Protein AF-A0AAV4EF20-F1 (afdb_monomer_lite)

pLDDT: mean 78.75, std 15.83, range [20.03, 97.25]

InterPro domains:
  IPR019441 FMP27/BLTP2/Hobbit, GFWDK motif-containing RBG unit [SM01214] (184-283)
  IPR045167 Hobbit [PF10344] (3-210)
  IPR045167 Hobbit [PF10344] (214-448)
  IPR045167 Hobbit [PTHR15678] (212-443)

Sequence (474 aa):
MNTVKWLKLVHKVKKKPFTVDSPLPADLDLKVKMLSIELCDDPFEVKMGLNHELLKDEGNESKKRKEVMDAKLLDLQNKKFIPVNKREELYASLDKKSSEIYIRRSQQLYNSQPIRRQLFTWLMEDVHIIALADTNLHGTDNVLRHMQEIDKESPFPRDSIEFVTLWCRYVCASLKLWLVNLRDFPQPMIDVQNKHVWGRLIGAEREGTARDMDSLTLAYGVCWEPAVALYNQSMDLINRPSVDPSTPLPFWDKMRLLFHGRFTLSIARMSWLYHASFDPYNNTELMDWTWTNLAMDWTNAMFLLQGDLDISVRTASKYNESKLLHLPNLTFRVGLEWLCLGDANDHHSVMPCAPDKVPDFSLEEHDSFRAFRSQNLNLDLSLKTKPVADSHDIPSCPELYASTLRFLEKIRNCMFSVTRPVRRGKLFNATNPRKLQLTRHYKYELYTSNLLFSAQPINNWFGFANIFALKFQF

Radius of gyration: 34.1 Å; chains: 1; bounding box: 97×69×94 Å

Structure (mmCIF, N/CA/C/O backbone):
data_AF-A0AAV4EF20-F1
#
_entry.id   AF-A0AAV4EF20-F1
#
loop_
_atom_site.group_PDB
_atom_site.id
_atom_site.type_symbol
_atom_site.label_atom_id
_atom_site.label_alt_id
_atom_site.label_comp_id
_atom_site.label_asym_id
_atom_site.label_entity_id
_atom_site.label_seq_id
_atom_site.pdbx_PDB_ins_code
_atom_site.Cartn_x
_atom_site.Cartn_y
_atom_site.Cartn_z
_atom_site.occupancy
_atom_site.B_iso_or_equiv
_atom_site.auth_seq_id
_atom_site.auth_comp_id
_atom_site.auth_asym_id
_atom_site.auth_atom_id
_atom_site.pdbx_PDB_model_num
ATOM 1 N N . MET A 1 1 ? 3.236 -3.030 -12.262 1.00 45.12 1 MET A N 1
ATOM 2 C CA . MET A 1 1 ? 3.691 -3.455 -13.607 1.00 45.12 1 MET A CA 1
ATOM 3 C C . MET A 1 1 ? 2.698 -4.478 -14.153 1.00 45.12 1 MET A C 1
ATOM 5 O O . MET A 1 1 ? 2.489 -5.492 -13.507 1.00 45.12 1 MET A O 1
ATOM 9 N N . ASN A 1 2 ? 2.010 -4.182 -15.262 1.00 61.22 2 ASN A N 1
ATOM 10 C CA . ASN A 1 2 ? 1.017 -5.080 -15.878 1.00 61.22 2 ASN A CA 1
ATOM 11 C C . ASN A 1 2 ? 1.678 -6.429 -16.246 1.00 61.22 2 ASN A C 1
ATOM 13 O O . ASN A 1 2 ? 2.765 -6.431 -16.827 1.00 61.22 2 ASN A O 1
ATOM 17 N N . THR A 1 3 ? 1.039 -7.557 -15.926 1.00 60.50 3 THR A N 1
ATOM 18 C CA . THR A 1 3 ? 1.520 -8.932 -16.171 1.00 60.50 3 THR A CA 1
ATOM 19 C C . THR A 1 3 ? 1.971 -9.147 -17.619 1.00 60.50 3 THR A C 1
ATOM 21 O O . THR A 1 3 ? 2.983 -9.795 -17.873 1.00 60.50 3 THR A O 1
ATOM 24 N N . VAL A 1 4 ? 1.284 -8.518 -18.577 1.00 67.50 4 VAL A N 1
ATOM 25 C CA . VAL A 1 4 ? 1.620 -8.569 -20.009 1.00 67.50 4 VAL A CA 1
ATOM 26 C C . VAL A 1 4 ? 2.911 -7.807 -20.325 1.00 67.50 4 VAL A C 1
ATOM 28 O O . VAL A 1 4 ? 3.704 -8.250 -21.156 1.00 67.50 4 VAL A O 1
ATOM 31 N N . LYS A 1 5 ? 3.154 -6.667 -19.664 1.00 68.19 5 LYS A N 1
ATOM 32 C CA . LYS A 1 5 ? 4.400 -5.895 -19.824 1.00 68.19 5 LYS A CA 1
ATOM 33 C C . LYS A 1 5 ? 5.591 -6.674 -19.261 1.00 68.19 5 LYS A C 1
ATOM 35 O O . LYS A 1 5 ? 6.640 -6.716 -19.895 1.00 68.19 5 LYS A O 1
ATOM 40 N N . TRP A 1 6 ? 5.401 -7.339 -18.119 1.00 71.38 6 TRP A N 1
ATOM 41 C CA . TRP A 1 6 ? 6.411 -8.214 -17.522 1.00 71.38 6 TRP A CA 1
ATOM 42 C C . TRP A 1 6 ? 6.750 -9.409 -18.420 1.00 71.38 6 TRP A C 1
ATOM 44 O O . TRP A 1 6 ? 7.922 -9.627 -18.712 1.00 71.38 6 TRP A O 1
ATOM 54 N N . LEU A 1 7 ? 5.744 -10.102 -18.964 1.00 72.44 7 LEU A N 1
ATOM 55 C CA . LEU A 1 7 ? 5.944 -11.193 -19.928 1.00 72.44 7 LEU A CA 1
ATOM 56 C C . LEU A 1 7 ? 6.751 -10.748 -21.159 1.00 72.44 7 LEU A C 1
ATOM 58 O O . LEU A 1 7 ? 7.712 -11.410 -21.544 1.00 72.44 7 LEU A O 1
ATOM 62 N N . LYS A 1 8 ? 6.410 -9.601 -21.762 1.00 78.56 8 LYS A N 1
ATOM 63 C CA . LYS A 1 8 ? 7.155 -9.057 -22.914 1.00 78.56 8 LYS A CA 1
ATOM 64 C C . LYS A 1 8 ? 8.622 -8.775 -22.582 1.00 78.56 8 LYS A C 1
ATOM 66 O O . LYS A 1 8 ? 9.486 -9.029 -23.420 1.00 78.56 8 LYS A O 1
ATOM 71 N N . LEU A 1 9 ? 8.892 -8.286 -21.372 1.00 76.81 9 LEU A N 1
ATOM 72 C CA . LEU A 1 9 ? 10.241 -8.005 -20.889 1.00 76.81 9 LEU A CA 1
ATOM 73 C C . LEU A 1 9 ? 11.047 -9.296 -20.675 1.00 76.81 9 LEU A C 1
ATOM 75 O O . LEU A 1 9 ? 12.161 -9.403 -21.187 1.00 76.81 9 LEU A O 1
ATOM 79 N N . VAL A 1 10 ? 10.463 -10.305 -20.017 1.00 82.38 10 VAL A N 1
ATOM 80 C CA . VAL A 1 10 ? 11.085 -11.629 -19.811 1.00 82.38 10 VAL A CA 1
ATOM 81 C C . VAL A 1 10 ? 11.424 -12.299 -21.145 1.00 82.38 10 VAL A C 1
ATOM 83 O O . VAL A 1 10 ? 12.522 -12.825 -21.322 1.00 82.38 10 VAL A O 1
ATOM 86 N N . HIS A 1 11 ? 10.517 -12.222 -22.120 1.00 83.81 11 HIS A N 1
ATOM 87 C CA . HIS A 1 11 ? 10.708 -12.815 -23.446 1.00 83.81 11 HIS A CA 1
ATOM 88 C C . HIS A 1 11 ? 11.480 -11.922 -24.434 1.00 83.81 11 HIS A C 1
ATOM 90 O O . HIS A 1 11 ? 11.552 -12.252 -25.617 1.00 83.81 11 HIS A O 1
ATOM 96 N N . LYS A 1 12 ? 12.066 -10.801 -23.979 1.00 82.06 12 LYS A N 1
ATOM 97 C CA . LYS A 1 12 ? 12.850 -9.856 -24.804 1.00 82.06 12 LYS A CA 1
ATOM 98 C C . LYS A 1 12 ? 12.120 -9.409 -26.081 1.00 82.06 12 LYS A C 1
ATOM 100 O O . LYS A 1 12 ? 12.737 -9.199 -27.130 1.00 82.06 12 LYS A O 1
ATOM 105 N N . VAL A 1 13 ? 10.796 -9.265 -26.007 1.00 79.69 13 VAL A N 1
ATOM 106 C CA . VAL A 1 13 ? 9.969 -8.844 -27.141 1.00 79.69 13 VAL A CA 1
ATOM 107 C C . VAL A 1 13 ? 10.283 -7.385 -27.455 1.00 79.69 13 VAL A C 1
ATOM 109 O O . VAL A 1 13 ? 9.998 -6.493 -26.657 1.00 79.69 13 VAL A O 1
ATOM 112 N N . LYS A 1 14 ? 10.862 -7.129 -28.631 1.00 77.81 14 LYS A N 1
ATOM 113 C CA . LYS A 1 14 ? 11.171 -5.766 -29.077 1.00 77.81 14 LYS A CA 1
ATOM 114 C C . LYS A 1 14 ? 9.886 -4.991 -29.375 1.00 77.81 14 LYS A C 1
ATOM 116 O O . LYS A 1 14 ? 8.981 -5.510 -30.034 1.00 77.81 14 LYS A O 1
ATOM 121 N N . LYS A 1 15 ? 9.828 -3.738 -28.913 1.00 74.19 15 LYS A N 1
ATOM 122 C CA . LYS A 1 15 ? 8.754 -2.792 -29.243 1.00 74.19 15 LYS A CA 1
ATOM 123 C C . LYS A 1 15 ? 8.768 -2.573 -30.759 1.00 74.19 15 LYS A C 1
ATOM 125 O O . LYS A 1 15 ? 9.783 -2.164 -31.316 1.00 74.19 15 LYS A O 1
ATOM 130 N N . LYS A 1 16 ? 7.664 -2.910 -31.424 1.00 81.00 16 LYS A N 1
ATOM 131 C CA . LYS A 1 16 ? 7.442 -2.585 -32.837 1.00 81.00 16 LYS A CA 1
ATOM 132 C C . LYS A 1 16 ? 6.740 -1.226 -32.920 1.00 81.00 16 LYS A C 1
ATOM 134 O O . LYS A 1 16 ? 5.970 -0.916 -32.006 1.00 81.00 16 LYS A O 1
ATOM 139 N N . PRO A 1 17 ? 6.999 -0.424 -33.965 1.00 82.44 17 PRO A N 1
ATOM 140 C CA . PRO A 1 17 ? 6.290 0.834 -34.156 1.00 82.44 17 PRO A CA 1
ATOM 141 C C . PRO A 1 17 ? 4.789 0.563 -34.297 1.00 82.44 17 PRO A C 1
ATOM 143 O O . PRO A 1 17 ? 4.387 -0.379 -34.976 1.00 82.44 17 PRO A O 1
ATOM 146 N N . PHE A 1 18 ? 3.975 1.370 -33.618 1.00 85.62 18 PHE A N 1
ATOM 147 C CA . PHE A 1 18 ? 2.521 1.275 -33.672 1.00 85.62 18 PHE A CA 1
ATOM 148 C C . PHE A 1 18 ? 1.995 2.141 -34.821 1.00 85.62 18 PHE A C 1
ATOM 150 O O . PHE A 1 18 ? 1.784 3.348 -34.669 1.00 85.62 18 PHE A O 1
ATOM 157 N N . THR A 1 19 ? 1.840 1.520 -35.985 1.00 87.31 19 THR A N 1
ATOM 158 C CA . THR A 1 19 ? 1.421 2.159 -37.243 1.00 87.31 19 THR A CA 1
ATOM 159 C C . THR A 1 19 ? 0.034 1.683 -37.670 1.00 87.31 19 THR A C 1
ATOM 161 O O . THR A 1 19 ? -0.509 0.748 -37.090 1.00 87.31 19 THR A O 1
ATOM 164 N N . VAL A 1 20 ? -0.541 2.307 -38.700 1.00 86.88 20 VAL A N 1
ATOM 165 C CA . VAL A 1 20 ? -1.829 1.883 -39.279 1.00 86.88 20 VAL A CA 1
ATOM 166 C C . VAL A 1 20 ? -1.750 0.462 -39.856 1.00 86.88 20 VAL A C 1
ATOM 168 O O . VAL A 1 20 ? -2.704 -0.295 -39.733 1.00 86.88 20 VAL A O 1
ATOM 171 N N . ASP A 1 21 ? -0.591 0.073 -40.395 1.00 87.12 21 ASP A N 1
ATOM 172 C CA . ASP A 1 21 ? -0.342 -1.268 -40.954 1.00 87.12 21 ASP A CA 1
ATOM 173 C C . ASP A 1 21 ? -0.065 -2.339 -39.888 1.00 87.12 21 ASP A C 1
ATOM 175 O O . ASP A 1 21 ? 0.169 -3.510 -40.202 1.00 87.12 21 ASP A O 1
ATOM 179 N N . SER A 1 22 ? -0.026 -1.948 -38.612 1.00 87.19 22 SER A N 1
ATOM 180 C CA . SER A 1 22 ? 0.113 -2.910 -37.524 1.00 87.19 22 SER A CA 1
ATOM 181 C C . SER A 1 22 ? -1.123 -3.817 -37.453 1.00 87.19 22 SER A C 1
ATOM 183 O O . SER A 1 22 ? -2.225 -3.390 -37.795 1.00 87.19 22 SER A O 1
ATOM 185 N N . PRO A 1 23 ? -0.977 -5.081 -37.010 1.00 88.38 23 PRO A N 1
ATOM 186 C CA . PRO A 1 23 ? -2.116 -5.981 -36.908 1.00 88.38 23 PRO A CA 1
ATOM 187 C C . PRO A 1 23 ? -3.209 -5.393 -36.013 1.00 88.38 23 PRO A C 1
ATOM 189 O O . PRO A 1 23 ? -2.959 -5.070 -34.846 1.00 88.38 23 PRO A O 1
ATOM 192 N N . LEU A 1 24 ? -4.423 -5.295 -36.557 1.00 88.56 24 LEU A N 1
ATOM 193 C CA . LEU A 1 24 ? -5.577 -4.838 -35.798 1.00 88.56 24 LEU A CA 1
ATOM 194 C C . LEU A 1 24 ? -5.842 -5.782 -34.621 1.00 88.56 24 LEU A C 1
ATOM 196 O O . LEU A 1 24 ? -5.792 -7.008 -34.773 1.00 88.56 24 LEU A O 1
ATOM 200 N N . PRO A 1 25 ? -6.134 -5.237 -33.433 1.00 87.25 25 PRO A N 1
ATOM 201 C CA . PRO A 1 25 ? -6.519 -6.056 -32.305 1.00 87.25 25 PRO A CA 1
ATOM 202 C C . PRO A 1 25 ? -7.955 -6.559 -32.501 1.00 87.25 25 PRO A C 1
ATOM 204 O O . PRO A 1 25 ? -8.769 -5.895 -33.131 1.00 87.25 25 PRO A O 1
ATOM 207 N N . ALA A 1 26 ? -8.281 -7.711 -31.918 1.00 90.50 26 ALA A N 1
ATOM 208 C CA . ALA A 1 26 ? -9.623 -8.275 -32.021 1.00 90.50 26 ALA A CA 1
ATOM 209 C C . ALA A 1 26 ? -10.685 -7.387 -31.350 1.00 90.50 26 ALA A C 1
ATOM 211 O O . ALA A 1 26 ? -10.412 -6.737 -30.327 1.00 90.50 26 ALA A O 1
ATOM 212 N N . ASP A 1 27 ? -11.899 -7.420 -31.894 1.00 94.31 27 ASP A N 1
ATOM 213 C CA . ASP A 1 27 ? -13.090 -6.849 -31.272 1.00 94.31 27 ASP A CA 1
ATOM 214 C C . ASP A 1 27 ? -13.427 -7.575 -29.967 1.00 94.31 27 ASP A C 1
ATOM 216 O O . ASP A 1 27 ? -13.151 -8.765 -29.800 1.00 94.31 27 ASP A O 1
ATOM 220 N N . LEU A 1 28 ? -14.009 -6.842 -29.020 1.00 93.00 28 LEU A N 1
ATOM 221 C CA . LEU A 1 28 ? -14.414 -7.379 -27.724 1.00 93.00 28 LEU A CA 1
ATOM 222 C C . LEU A 1 28 ? -15.932 -7.275 -27.580 1.00 93.00 28 LEU A C 1
ATOM 224 O O . LEU A 1 28 ? -16.471 -6.180 -27.696 1.00 93.00 28 LEU A O 1
ATOM 228 N N . ASP A 1 29 ? -16.595 -8.393 -27.287 1.00 95.50 29 ASP A N 1
ATOM 229 C CA . ASP A 1 29 ? -18.010 -8.460 -26.905 1.00 95.50 29 ASP A CA 1
ATOM 230 C C . ASP A 1 29 ? -18.112 -9.104 -25.514 1.00 95.50 29 ASP A C 1
ATOM 232 O O . ASP A 1 29 ? -17.875 -10.302 -25.349 1.00 95.50 29 ASP A O 1
ATOM 236 N N . LEU A 1 30 ? -18.410 -8.296 -24.495 1.00 94.25 30 LEU A N 1
ATOM 237 C CA . LEU A 1 30 ? -18.531 -8.719 -23.102 1.00 94.25 30 LEU A CA 1
ATOM 238 C C . LEU A 1 30 ? -19.992 -8.634 -22.660 1.00 94.25 30 LEU A C 1
ATOM 240 O O . LEU A 1 30 ? -20.566 -7.548 -22.609 1.00 94.25 30 LEU A O 1
ATOM 244 N N . LYS A 1 31 ? -20.566 -9.774 -22.267 1.00 96.06 31 LYS A N 1
ATOM 245 C CA . LYS A 1 31 ? -21.935 -9.880 -21.743 1.00 96.06 31 LYS A CA 1
ATOM 246 C C . LYS A 1 31 ? -21.912 -10.429 -20.326 1.00 96.06 31 LYS A C 1
ATOM 248 O O . LYS A 1 31 ? -21.471 -11.554 -20.099 1.00 96.06 31 LYS A O 1
ATOM 253 N N . VAL A 1 32 ? -22.415 -9.647 -19.382 1.00 95.31 32 VAL A N 1
ATOM 254 C CA . VAL A 1 32 ? -22.492 -9.995 -17.964 1.00 95.31 32 VAL A CA 1
ATOM 255 C C . VAL A 1 32 ? -23.937 -9.844 -17.515 1.00 95.31 32 VAL A C 1
ATOM 257 O O . VAL A 1 32 ? -24.465 -8.741 -17.462 1.00 95.31 32 VAL A O 1
ATOM 260 N N . LYS A 1 33 ? -24.583 -10.961 -17.172 1.00 95.81 33 LYS A N 1
ATOM 261 C CA . LYS A 1 33 ? -25.974 -10.946 -16.687 1.00 95.81 33 LYS A CA 1
ATOM 262 C C . LYS A 1 33 ? -26.109 -10.232 -15.344 1.00 95.81 33 LYS A C 1
ATOM 264 O O . LYS A 1 33 ? -27.067 -9.507 -15.124 1.00 95.81 33 LYS A O 1
ATOM 269 N N . MET A 1 34 ? -25.153 -10.451 -14.446 1.00 94.94 34 MET A N 1
ATOM 270 C CA . MET A 1 34 ? -25.141 -9.837 -13.125 1.00 94.94 34 MET A CA 1
ATOM 271 C C . MET A 1 34 ? -23.705 -9.718 -12.623 1.00 94.94 34 MET A C 1
ATOM 273 O O . MET A 1 34 ? -22.947 -10.688 -12.668 1.00 94.94 34 MET A O 1
ATOM 277 N N . LEU A 1 35 ? -23.347 -8.532 -12.145 1.00 92.62 35 LEU A N 1
ATOM 278 C CA . LEU A 1 35 ? -22.102 -8.237 -11.447 1.00 92.62 35 LEU A CA 1
ATOM 279 C C . LEU A 1 35 ? -22.461 -7.686 -10.068 1.00 92.62 35 LEU A C 1
ATOM 281 O O . LEU A 1 35 ? -23.141 -6.669 -9.990 1.00 92.62 35 LEU A O 1
ATOM 285 N N . SER A 1 36 ? -22.000 -8.339 -9.000 1.00 92.25 36 SER A N 1
ATOM 286 C CA . SER A 1 36 ? -22.167 -7.858 -7.626 1.00 92.25 36 SER A CA 1
ATOM 287 C C . SER A 1 36 ? -20.816 -7.803 -6.922 1.00 92.25 36 SER A C 1
ATOM 289 O O . SER A 1 36 ? -20.062 -8.778 -6.940 1.00 92.25 36 SER A O 1
ATOM 291 N N . ILE A 1 37 ? -20.512 -6.658 -6.318 1.00 91.12 37 ILE A N 1
ATOM 292 C CA . ILE A 1 37 ? -19.344 -6.441 -5.468 1.00 91.12 37 ILE A CA 1
ATOM 293 C C . ILE A 1 37 ? -19.853 -5.973 -4.108 1.00 91.12 37 ILE A C 1
ATOM 295 O O . ILE A 1 37 ? -20.525 -4.946 -4.005 1.00 91.12 37 ILE A O 1
ATOM 299 N N . GLU A 1 38 ? -19.508 -6.714 -3.059 1.00 87.81 38 GLU A N 1
ATOM 300 C CA . GLU A 1 38 ? -19.918 -6.426 -1.687 1.00 87.81 38 GLU A CA 1
ATOM 301 C C . GLU A 1 38 ? -18.690 -6.225 -0.804 1.00 87.81 38 GLU A C 1
ATOM 303 O O . GLU A 1 38 ? -17.847 -7.115 -0.679 1.00 87.81 38 GLU A O 1
ATOM 308 N N . LEU A 1 39 ? -18.607 -5.065 -0.158 1.00 85.69 39 LEU A N 1
ATOM 309 C CA . LEU A 1 39 ? -17.644 -4.825 0.908 1.00 85.69 39 LEU A CA 1
ATOM 310 C C . LEU A 1 39 ? -18.356 -5.018 2.244 1.00 85.69 39 LEU A C 1
ATOM 312 O O . LEU A 1 39 ? -19.324 -4.316 2.542 1.00 85.69 39 LEU A O 1
ATOM 316 N N . CYS A 1 40 ? -17.882 -5.972 3.039 1.00 81.62 40 CYS A N 1
ATOM 317 C CA . CYS A 1 40 ? -18.426 -6.253 4.360 1.00 81.62 40 CYS A CA 1
ATOM 318 C C . CYS A 1 40 ? -17.560 -5.648 5.465 1.00 81.62 40 CYS A C 1
ATOM 320 O O . CYS A 1 40 ? -16.339 -5.597 5.347 1.00 81.62 40 CYS A O 1
ATOM 322 N N . ASP A 1 41 ? -18.219 -5.238 6.541 1.00 79.38 41 ASP A N 1
ATOM 323 C CA . ASP A 1 41 ? -17.603 -4.788 7.782 1.00 79.38 41 ASP A CA 1
ATOM 324 C C . ASP A 1 41 ? -17.121 -5.967 8.643 1.00 79.38 41 ASP A C 1
ATOM 326 O O . ASP A 1 41 ? -17.587 -7.109 8.488 1.00 79.38 41 ASP A O 1
ATOM 330 N N . ASP A 1 42 ? -16.226 -5.683 9.588 1.00 80.00 42 ASP A N 1
ATOM 331 C CA . ASP A 1 42 ? -15.718 -6.682 10.522 1.00 80.00 42 ASP A CA 1
ATOM 332 C C . ASP A 1 42 ? -16.850 -7.213 11.433 1.00 80.00 42 ASP A C 1
ATOM 334 O O . ASP A 1 42 ? -17.576 -6.438 12.066 1.00 80.00 42 ASP A O 1
ATOM 338 N N . PRO A 1 43 ? -17.032 -8.544 11.559 1.00 79.00 43 PRO A N 1
ATOM 339 C CA . PRO A 1 43 ? -18.115 -9.105 12.362 1.00 79.00 43 PRO A CA 1
ATOM 340 C C . PRO A 1 43 ? -18.089 -8.707 13.841 1.00 79.00 43 PRO A C 1
ATOM 342 O O . PRO A 1 43 ? -19.141 -8.743 14.481 1.00 79.00 43 PRO A O 1
ATOM 345 N N . PHE A 1 44 ? -16.926 -8.393 14.417 1.00 79.06 44 PHE A N 1
ATOM 346 C CA . PHE A 1 44 ? -16.827 -7.924 15.796 1.00 79.06 44 PHE A CA 1
ATOM 347 C C . PHE A 1 44 ? -17.254 -6.457 15.912 1.00 79.06 44 PHE A C 1
ATOM 349 O O . PHE A 1 44 ? -18.052 -6.147 16.802 1.00 79.06 44 PHE A O 1
ATOM 356 N N . GLU A 1 45 ? -16.818 -5.583 15.003 1.00 75.81 45 GLU A N 1
ATOM 357 C CA . GLU A 1 45 ? -17.254 -4.177 14.986 1.00 75.81 45 GLU A CA 1
ATOM 358 C C . GLU A 1 45 ? -18.767 -4.050 14.799 1.00 75.81 45 GLU A C 1
ATOM 360 O O . GLU A 1 45 ? -19.424 -3.334 15.558 1.00 75.81 45 GLU A O 1
ATOM 365 N N . VAL A 1 46 ? -19.356 -4.843 13.899 1.00 78.06 46 VAL A N 1
ATOM 366 C CA . VAL A 1 46 ? -20.816 -4.863 13.709 1.00 78.06 46 VAL A CA 1
ATOM 367 C C . VAL A 1 46 ? -21.543 -5.286 14.987 1.00 78.06 46 VAL A C 1
ATOM 369 O O . VAL A 1 46 ? -22.543 -4.676 15.364 1.00 78.06 46 VAL A O 1
ATOM 372 N N . LYS A 1 47 ? -21.042 -6.302 15.703 1.00 82.69 47 LYS A N 1
ATOM 373 C CA . LYS A 1 47 ? -21.631 -6.719 16.988 1.00 82.69 47 LYS A CA 1
ATOM 374 C C . LYS A 1 47 ? -21.506 -5.637 18.058 1.00 82.69 47 LYS A C 1
ATOM 376 O O . LYS A 1 47 ? -22.440 -5.453 18.837 1.00 82.69 47 LYS A O 1
ATOM 381 N N . MET A 1 48 ? -20.381 -4.923 18.113 1.00 83.25 48 MET A N 1
ATOM 382 C CA . MET A 1 48 ? -20.228 -3.789 19.027 1.00 83.25 48 MET A CA 1
ATOM 383 C C . MET A 1 48 ? -21.210 -2.664 18.697 1.00 83.25 48 MET A C 1
ATOM 385 O O . MET A 1 48 ? -21.851 -2.152 19.614 1.00 83.25 48 MET A O 1
ATOM 389 N N . GLY A 1 49 ? -21.379 -2.330 17.415 1.00 81.12 49 GLY A N 1
ATOM 390 C CA . GLY A 1 49 ? -22.361 -1.344 16.958 1.00 81.12 49 GLY A CA 1
ATOM 391 C C . GLY A 1 49 ? -23.787 -1.715 17.369 1.00 81.12 49 GLY A C 1
ATOM 392 O O . GLY A 1 49 ? -24.471 -0.918 18.005 1.00 81.12 49 GLY A O 1
ATOM 393 N N . LEU A 1 50 ? -24.196 -2.962 17.118 1.00 83.75 50 LEU A N 1
ATOM 394 C CA . LEU A 1 50 ? -25.511 -3.483 17.508 1.00 83.75 50 LEU A CA 1
ATOM 395 C C . LEU A 1 50 ? -25.743 -3.435 19.027 1.00 83.75 50 LEU A C 1
ATOM 397 O O . LEU A 1 50 ? -26.813 -3.031 19.482 1.00 83.75 50 LEU A O 1
ATOM 401 N N . ASN A 1 51 ? -24.742 -3.813 19.828 1.00 87.62 51 ASN A N 1
ATOM 402 C CA . ASN A 1 51 ? -24.837 -3.705 21.286 1.00 87.62 51 ASN A CA 1
ATOM 403 C C . ASN A 1 51 ? -24.958 -2.247 21.740 1.00 87.62 51 ASN A C 1
ATOM 405 O O . ASN A 1 51 ? -25.728 -1.951 22.650 1.00 87.62 51 ASN A O 1
ATOM 409 N N . HIS A 1 52 ? -24.211 -1.336 21.117 1.00 87.31 52 HIS A N 1
ATOM 410 C CA . HIS A 1 52 ? -24.266 0.092 21.425 1.00 87.31 52 HIS A CA 1
ATOM 411 C C . HIS A 1 52 ? -25.632 0.699 21.105 1.00 87.31 52 HIS A C 1
ATOM 413 O O . HIS A 1 52 ? -26.179 1.446 21.915 1.00 87.31 52 HIS A O 1
ATOM 419 N N . GLU A 1 53 ? -26.213 0.355 19.957 1.00 86.00 53 GLU A N 1
ATOM 420 C CA . GLU A 1 53 ? -27.573 0.763 19.601 1.00 86.00 53 GLU A CA 1
ATOM 421 C C . GLU A 1 53 ? -28.597 0.219 20.593 1.00 86.00 53 GLU A C 1
ATOM 423 O O . GLU A 1 53 ? -29.388 0.996 21.125 1.00 86.00 53 GLU A O 1
ATOM 428 N N . LEU A 1 54 ? -28.528 -1.074 20.929 1.00 90.00 54 LEU A N 1
ATOM 429 C CA . LEU A 1 54 ? -29.408 -1.674 21.932 1.00 90.00 54 LEU A CA 1
ATOM 430 C C . LEU A 1 54 ? -29.290 -0.971 23.292 1.00 90.00 54 LEU A C 1
ATOM 432 O O . LEU A 1 54 ? -30.303 -0.749 23.953 1.00 90.00 54 LEU A O 1
ATOM 436 N N . LEU A 1 55 ? -28.077 -0.601 23.710 1.00 89.62 55 LEU A N 1
ATOM 437 C CA . LEU A 1 55 ? -27.841 0.122 24.962 1.00 89.62 55 LEU A CA 1
ATOM 438 C C . LEU A 1 55 ? -28.420 1.540 24.938 1.00 89.62 55 LEU A C 1
ATOM 440 O O . LEU A 1 55 ? -29.010 1.966 25.931 1.00 89.62 55 LEU A O 1
ATOM 444 N N . LYS A 1 56 ? -28.298 2.268 23.821 1.00 89.50 56 LYS A N 1
ATOM 445 C CA . LYS A 1 56 ? -28.956 3.578 23.654 1.00 89.50 56 LYS A CA 1
ATOM 446 C C . LYS A 1 56 ? -30.473 3.451 23.768 1.00 89.50 56 LYS A C 1
ATOM 448 O O . LYS A 1 56 ? -31.114 4.235 24.468 1.00 89.50 56 LYS A O 1
ATOM 453 N N . ASP A 1 57 ? -31.026 2.451 23.094 1.00 90.88 57 ASP A N 1
ATOM 454 C CA . ASP A 1 57 ? -32.458 2.181 23.057 1.00 90.88 57 ASP A CA 1
ATOM 455 C C . ASP A 1 57 ? -32.991 1.793 24.445 1.00 90.88 57 ASP A C 1
ATOM 457 O O . ASP A 1 57 ? -34.015 2.301 24.903 1.00 90.88 57 ASP A O 1
ATOM 461 N N . GLU A 1 58 ? -32.251 0.950 25.166 1.00 91.94 58 GLU A N 1
ATOM 462 C CA . GLU A 1 58 ? -32.562 0.570 26.543 1.00 91.94 58 GLU A CA 1
ATOM 463 C C . GLU A 1 58 ? -32.428 1.748 27.515 1.00 91.94 58 GLU A C 1
ATOM 465 O O . GLU A 1 58 ? -33.237 1.873 28.432 1.00 91.94 58 GLU A O 1
ATOM 470 N N . GLY A 1 59 ? -31.478 2.661 27.292 1.00 89.69 59 GLY A N 1
ATOM 471 C CA . GLY A 1 59 ? -31.382 3.911 28.047 1.00 89.69 59 GLY A CA 1
ATOM 472 C C . GLY A 1 59 ? -32.649 4.765 27.921 1.00 89.69 59 GLY A C 1
ATOM 473 O O . GLY A 1 59 ? -33.190 5.231 28.928 1.00 89.69 59 GLY A O 1
ATOM 474 N N . ASN A 1 60 ? -33.172 4.913 26.700 1.00 91.88 60 ASN A N 1
ATOM 475 C CA . ASN A 1 60 ? -34.421 5.635 26.443 1.00 91.88 60 ASN A CA 1
ATOM 476 C C . ASN A 1 60 ? -35.636 4.930 27.065 1.00 91.88 60 ASN A C 1
ATOM 478 O O . ASN A 1 60 ? -36.471 5.573 27.704 1.00 91.88 60 ASN A O 1
ATOM 482 N N . GLU A 1 61 ? -35.739 3.611 26.910 1.00 90.88 61 GLU A N 1
ATOM 483 C CA . GLU A 1 61 ? -36.839 2.822 27.473 1.00 90.88 61 GLU A CA 1
ATOM 484 C C . GLU A 1 61 ? -36.813 2.786 29.007 1.00 90.88 61 GLU A C 1
ATOM 486 O O . GLU A 1 61 ? -37.859 2.911 29.644 1.00 90.88 61 GLU A O 1
ATOM 491 N N . SER A 1 62 ? -35.634 2.686 29.620 1.00 89.44 62 SER A N 1
ATOM 492 C CA . SER A 1 62 ? -35.465 2.756 31.074 1.00 89.44 62 SER A CA 1
ATOM 493 C C . SER A 1 62 ? -35.944 4.100 31.627 1.00 89.44 62 SER A C 1
ATOM 495 O O . SER A 1 62 ? -36.695 4.140 32.606 1.00 89.44 62 SER A O 1
ATOM 497 N N . LYS A 1 63 ? -35.626 5.207 30.939 1.00 91.12 63 LYS A N 1
ATOM 498 C CA . LYS A 1 63 ? -36.131 6.538 31.299 1.00 91.12 63 LYS A CA 1
ATOM 499 C C . LYS A 1 63 ? -37.662 6.598 31.260 1.00 91.12 63 LYS A C 1
ATOM 501 O O . LYS A 1 63 ? -38.267 7.002 32.250 1.00 91.12 63 LYS A O 1
ATOM 506 N N . LYS A 1 64 ? -38.293 6.109 30.184 1.00 92.56 64 LYS A N 1
ATOM 507 C CA . LYS A 1 64 ? -39.766 6.038 30.079 1.00 92.56 64 LYS A CA 1
ATOM 508 C C . LYS A 1 64 ? -40.382 5.184 31.190 1.00 92.56 64 LYS A C 1
ATOM 510 O O . LYS A 1 64 ? -41.390 5.557 31.783 1.00 92.56 64 LYS A O 1
ATOM 515 N N . ARG A 1 65 ? -39.784 4.028 31.499 1.00 91.69 65 ARG A N 1
ATOM 516 C CA . ARG A 1 65 ? -40.262 3.138 32.572 1.00 91.69 65 ARG A CA 1
ATOM 517 C C . ARG A 1 65 ? -40.179 3.808 33.940 1.00 91.69 65 ARG A C 1
ATOM 519 O O . ARG A 1 65 ? -41.101 3.644 34.740 1.00 91.69 65 ARG A O 1
ATOM 526 N N . LYS A 1 66 ? -39.115 4.574 34.190 1.00 90.62 66 LYS A N 1
ATOM 527 C CA . LYS A 1 66 ? -38.956 5.364 35.413 1.00 90.62 66 LYS A CA 1
ATOM 528 C C . LYS A 1 66 ? -39.998 6.477 35.504 1.00 90.62 66 LYS A C 1
ATOM 530 O O . LYS A 1 66 ? -40.676 6.555 36.518 1.00 90.62 66 LYS A O 1
ATOM 535 N N . GLU A 1 67 ? -40.224 7.235 34.433 1.00 91.94 67 GLU A N 1
ATOM 536 C CA . GLU A 1 67 ? -41.265 8.277 34.379 1.00 91.94 67 GLU A CA 1
ATOM 537 C C . GLU A 1 67 ? -42.668 7.712 34.676 1.00 91.94 67 GLU A C 1
ATOM 539 O O . GLU A 1 67 ? -43.429 8.281 35.459 1.00 91.94 67 GLU A O 1
ATOM 544 N N . VAL A 1 68 ? -42.999 6.541 34.119 1.00 91.12 68 VAL A N 1
ATOM 545 C CA . VAL A 1 68 ? -44.268 5.846 34.400 1.00 91.12 68 VAL A CA 1
ATOM 546 C C . VAL A 1 68 ? -44.348 5.363 35.854 1.00 91.12 68 VAL A C 1
ATOM 548 O O . VAL A 1 68 ? -45.427 5.398 36.450 1.00 91.12 68 VAL A O 1
ATOM 551 N N . MET A 1 69 ? -43.239 4.894 36.434 1.00 88.69 69 MET A N 1
ATOM 552 C CA . MET A 1 69 ? -43.190 4.489 37.843 1.00 88.69 69 MET A CA 1
ATOM 553 C C . MET A 1 69 ? -43.363 5.693 38.773 1.00 88.69 69 MET A C 1
ATOM 555 O O . MET A 1 69 ? -44.165 5.625 39.702 1.00 88.69 69 MET A O 1
ATOM 559 N N . ASP A 1 70 ? -42.679 6.799 38.489 1.00 89.44 70 ASP A N 1
ATOM 560 C CA . ASP A 1 70 ? -42.755 8.045 39.252 1.00 89.44 70 ASP A CA 1
ATOM 561 C C . ASP A 1 70 ? -44.186 8.598 39.244 1.00 89.44 70 ASP A C 1
ATOM 563 O O . ASP A 1 70 ? -44.736 8.914 40.300 1.00 89.44 70 ASP A O 1
ATOM 567 N N . ALA A 1 71 ? -44.843 8.612 38.079 1.00 89.12 71 ALA A N 1
ATOM 568 C CA . ALA A 1 71 ? -46.241 9.027 37.952 1.00 89.12 71 ALA A CA 1
ATOM 569 C C . ALA A 1 71 ? -47.197 8.144 38.778 1.00 89.12 71 ALA A C 1
ATOM 571 O O . ALA A 1 71 ? -48.097 8.652 39.452 1.00 89.12 71 ALA A O 1
ATOM 572 N N . LYS A 1 72 ? -46.988 6.819 38.776 1.00 87.25 72 LYS A N 1
ATOM 573 C CA . LYS A 1 72 ? -47.783 5.879 39.588 1.00 87.25 72 LYS A CA 1
ATOM 574 C C . LYS A 1 72 ? -47.534 6.053 41.083 1.00 87.25 72 LYS A C 1
ATOM 576 O O . LYS A 1 72 ? -48.475 5.962 41.868 1.00 87.25 72 LYS A O 1
ATOM 581 N N . LEU A 1 73 ? -46.288 6.291 41.485 1.00 85.75 73 LEU A N 1
ATOM 582 C CA . LEU A 1 73 ? -45.937 6.541 42.880 1.00 85.75 73 LEU A CA 1
ATOM 583 C C . LEU A 1 73 ? -46.540 7.852 43.382 1.00 85.75 73 LEU A C 1
ATOM 585 O O . LEU A 1 73 ? -47.035 7.876 44.506 1.00 85.75 73 LEU A O 1
ATOM 589 N N . LEU A 1 74 ? -46.568 8.897 42.552 1.00 84.75 74 LEU A N 1
ATOM 590 C CA . LEU A 1 74 ? -47.199 10.175 42.879 1.00 84.75 74 LEU A CA 1
ATOM 591 C C . LEU A 1 74 ? -48.717 10.023 43.085 1.00 84.75 74 LEU A C 1
ATOM 593 O O . LEU A 1 74 ? -49.255 10.485 44.089 1.00 84.75 74 LEU A O 1
ATOM 597 N N . ASP A 1 75 ? -49.406 9.315 42.182 1.00 84.56 75 ASP A N 1
ATOM 598 C CA . ASP A 1 75 ? -50.843 9.024 42.318 1.00 84.56 75 ASP A CA 1
ATOM 599 C C . ASP A 1 75 ? -51.147 8.189 43.574 1.00 84.56 75 ASP A C 1
ATOM 601 O O . ASP A 1 75 ? -52.107 8.453 44.302 1.00 84.56 75 ASP A O 1
ATOM 605 N N . LEU A 1 76 ? -50.300 7.203 43.880 1.00 80.81 76 LEU A N 1
ATOM 606 C CA . LEU A 1 76 ? -50.444 6.390 45.086 1.00 80.81 76 LEU A CA 1
ATOM 607 C C . LEU A 1 76 ? -50.147 7.184 46.362 1.00 80.81 76 LEU A C 1
ATOM 609 O O . LEU A 1 76 ? -50.846 6.982 47.352 1.00 80.81 76 LEU A O 1
ATOM 613 N N . GLN A 1 77 ? -49.174 8.098 46.341 1.00 79.06 77 GLN A N 1
ATOM 614 C CA . GLN A 1 77 ? -48.845 8.973 47.468 1.00 79.06 77 GLN A CA 1
ATOM 615 C C . GLN A 1 77 ? -49.987 9.950 47.777 1.00 79.06 77 GLN A C 1
ATOM 617 O O . GLN A 1 77 ? -50.281 10.196 48.946 1.00 79.06 77 GLN A O 1
ATOM 622 N N . ASN A 1 78 ? -50.680 10.441 46.744 1.00 77.81 78 ASN A N 1
ATOM 623 C CA . ASN A 1 78 ? -51.877 11.273 46.896 1.00 77.81 78 ASN A CA 1
ATOM 624 C C . ASN A 1 78 ? -53.057 10.511 47.528 1.00 77.81 78 ASN A C 1
ATOM 626 O O . ASN A 1 78 ? -53.946 11.128 48.109 1.00 77.81 78 ASN A O 1
ATOM 630 N N . LYS A 1 79 ? -53.078 9.174 47.429 1.00 79.69 79 LYS A N 1
ATOM 631 C CA . LYS A 1 79 ? -54.153 8.315 47.955 1.00 79.69 79 LYS A CA 1
ATOM 632 C C . LYS A 1 79 ? -53.820 7.680 49.310 1.00 79.69 79 LYS A C 1
ATOM 634 O O . LYS A 1 79 ? -54.735 7.447 50.099 1.00 79.69 79 LYS A O 1
ATOM 639 N N . LYS A 1 80 ? -52.551 7.346 49.581 1.00 76.38 80 LYS A N 1
ATOM 640 C CA . LYS A 1 80 ? -52.070 6.680 50.810 1.00 76.38 80 LYS A CA 1
ATOM 641 C C . LYS A 1 80 ? -50.604 7.032 51.105 1.00 76.38 80 LYS A C 1
ATOM 643 O O . LYS A 1 80 ? -49.802 7.184 50.193 1.00 76.38 80 LYS A O 1
ATOM 648 N N . PHE A 1 81 ? -50.217 7.059 52.384 1.00 75.88 81 PHE A N 1
ATOM 649 C CA . PHE A 1 81 ? -48.811 7.221 52.780 1.00 75.88 81 PHE A CA 1
ATOM 650 C C . PHE A 1 81 ? -47.973 5.997 52.370 1.00 75.88 81 PHE A C 1
ATOM 652 O O . PHE A 1 81 ? -48.307 4.864 52.728 1.00 75.88 81 PHE A O 1
ATOM 659 N N . ILE A 1 82 ? -46.875 6.222 51.640 1.00 75.94 82 ILE A N 1
ATOM 660 C CA . ILE A 1 82 ? -45.950 5.168 51.198 1.00 75.94 82 ILE A CA 1
ATOM 661 C C . ILE A 1 82 ? -44.619 5.306 51.956 1.00 75.94 82 ILE A C 1
ATOM 663 O O . ILE A 1 82 ? -43.911 6.302 51.766 1.00 75.94 82 ILE A O 1
ATOM 667 N N . PRO A 1 83 ? -44.236 4.306 52.774 1.00 81.62 83 PRO A N 1
ATOM 668 C CA . PRO A 1 83 ? -42.934 4.272 53.436 1.00 81.62 83 PRO A CA 1
ATOM 669 C C . PRO A 1 83 ? -41.773 4.322 52.435 1.00 81.62 83 PRO A C 1
ATOM 671 O O . PRO A 1 83 ? -41.870 3.777 51.334 1.00 81.62 83 PRO A O 1
ATOM 674 N N . VAL A 1 84 ? -40.656 4.937 52.831 1.00 80.06 84 VAL A N 1
ATOM 675 C CA . VAL A 1 84 ? -39.450 5.076 51.991 1.00 80.06 84 VAL A CA 1
ATOM 676 C C . VAL A 1 84 ? -38.925 3.708 51.538 1.00 80.06 84 VAL A C 1
ATOM 678 O O . VAL A 1 84 ? -38.760 3.506 50.339 1.00 80.06 84 VAL A O 1
ATOM 681 N N . ASN A 1 85 ? -38.837 2.730 52.447 1.00 83.12 85 ASN A N 1
ATOM 682 C CA . ASN A 1 85 ? -38.394 1.363 52.132 1.00 83.12 85 ASN A CA 1
ATOM 683 C C . ASN A 1 85 ? -39.227 0.709 51.018 1.00 83.12 85 ASN A C 1
ATOM 685 O O . ASN A 1 85 ? -38.700 0.020 50.153 1.00 83.12 85 ASN A O 1
ATOM 689 N N . LYS A 1 86 ? -40.541 0.966 50.993 1.00 82.44 86 LYS A N 1
ATOM 690 C CA . LYS A 1 86 ? -41.438 0.390 49.983 1.00 82.44 86 LYS A CA 1
ATOM 691 C C . LYS A 1 86 ? -41.279 1.059 48.615 1.00 82.44 86 LYS A C 1
ATOM 693 O O . LYS A 1 86 ? -41.525 0.424 47.594 1.00 82.44 86 LYS A O 1
ATOM 698 N N . ARG A 1 87 ? -40.864 2.332 48.573 1.00 81.69 87 ARG A N 1
ATOM 699 C CA . ARG A 1 87 ? -40.474 3.002 47.320 1.00 81.69 87 ARG A CA 1
ATOM 700 C C . ARG A 1 87 ? -39.170 2.428 46.781 1.00 81.69 87 ARG A C 1
ATOM 702 O O . ARG A 1 87 ? -39.106 2.117 45.596 1.00 81.69 87 ARG A O 1
ATOM 709 N N . GLU A 1 88 ? -38.177 2.237 47.641 1.00 85.06 88 GLU A N 1
ATOM 710 C CA . GLU A 1 88 ? -36.894 1.631 47.264 1.00 85.06 88 GLU A CA 1
ATOM 711 C C . GLU A 1 88 ? -37.071 0.204 46.723 1.00 85.06 88 GLU A C 1
ATOM 713 O O . GLU A 1 88 ? -36.523 -0.117 45.672 1.00 85.06 88 GLU A O 1
ATOM 718 N N . GLU A 1 89 ? -37.922 -0.618 47.349 1.00 87.81 89 GLU A N 1
ATOM 719 C CA . GLU A 1 89 ? -38.273 -1.957 46.845 1.00 87.81 89 GLU A CA 1
ATOM 720 C C . GLU A 1 89 ? -38.907 -1.928 45.444 1.00 87.81 89 GLU A C 1
ATOM 722 O O . GLU A 1 89 ? -38.618 -2.786 44.604 1.00 87.81 89 GLU A O 1
ATOM 727 N N . LEU A 1 90 ? -39.769 -0.944 45.164 1.00 85.69 90 LEU A N 1
ATOM 728 C CA . LEU A 1 90 ? -40.423 -0.804 43.860 1.00 85.69 90 LEU A CA 1
ATOM 729 C C . LEU A 1 90 ? -39.439 -0.382 42.763 1.00 85.69 90 LEU A C 1
ATOM 731 O O . LEU A 1 90 ? -39.512 -0.927 41.659 1.00 85.69 90 LEU A O 1
ATOM 735 N N . TYR A 1 91 ? -38.500 0.522 43.059 1.00 88.06 91 TYR A N 1
ATOM 736 C CA . TYR A 1 91 ? -37.421 0.861 42.126 1.00 88.06 91 TYR A CA 1
ATOM 737 C C . TYR A 1 91 ? -36.458 -0.315 41.925 1.00 88.06 91 TYR A C 1
ATOM 739 O O . TYR A 1 91 ? -36.157 -0.648 40.784 1.00 88.06 91 TYR A O 1
ATOM 747 N N . ALA A 1 92 ? -36.081 -1.035 42.985 1.00 88.69 92 ALA A N 1
ATOM 748 C CA . ALA A 1 92 ? -35.250 -2.236 42.865 1.00 88.69 92 ALA A CA 1
ATOM 749 C C . ALA A 1 92 ? -35.928 -3.330 42.014 1.00 88.69 92 ALA A C 1
ATOM 751 O O . ALA A 1 92 ? -35.285 -4.004 41.205 1.00 88.69 92 ALA A O 1
ATOM 752 N N . SER A 1 93 ? -37.251 -3.489 42.142 1.00 90.88 93 SER A N 1
ATOM 753 C CA . SER A 1 93 ? -38.036 -4.393 41.291 1.00 90.88 93 SER A CA 1
ATOM 754 C C . SER A 1 93 ? -38.070 -3.933 39.828 1.00 90.88 93 SER A C 1
ATOM 756 O O . SER A 1 93 ? -38.003 -4.766 38.918 1.00 90.88 93 SER A O 1
ATOM 758 N N . LEU A 1 94 ? -38.146 -2.621 39.589 1.00 90.00 94 LEU A N 1
ATOM 759 C CA . LEU A 1 94 ? -38.099 -2.031 38.251 1.00 90.00 94 LEU A CA 1
ATOM 760 C C . LEU A 1 94 ? -36.735 -2.236 37.582 1.00 90.00 94 LEU A C 1
ATOM 762 O O . LEU A 1 94 ? -36.692 -2.607 36.407 1.00 90.00 94 LEU A O 1
ATOM 766 N N . ASP A 1 95 ? -35.646 -2.054 38.324 1.00 88.62 95 ASP A N 1
ATOM 767 C CA . ASP A 1 95 ? -34.276 -2.258 37.843 1.00 88.62 95 ASP A CA 1
ATOM 768 C C . ASP A 1 95 ? -34.029 -3.728 37.495 1.00 88.62 95 ASP A C 1
ATOM 77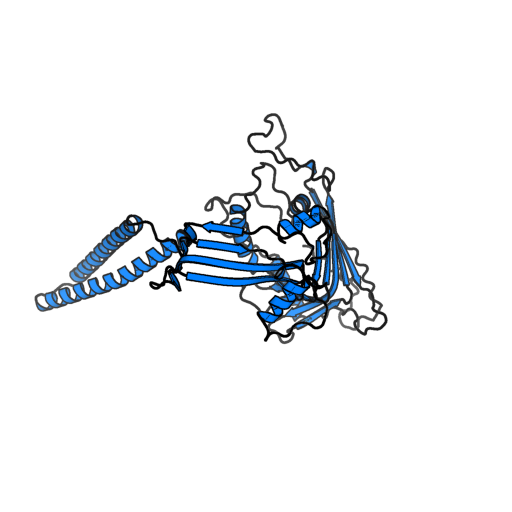0 O O . ASP A 1 95 ? -33.491 -4.048 36.429 1.00 88.62 95 ASP A O 1
ATOM 774 N N . LYS A 1 96 ? -34.517 -4.646 38.342 1.00 91.81 96 LYS A N 1
ATOM 775 C CA . LYS A 1 96 ? -34.463 -6.086 38.071 1.00 91.81 96 LYS A CA 1
ATOM 776 C C . LYS A 1 96 ? -35.226 -6.445 36.794 1.00 91.81 96 LYS A C 1
ATOM 778 O O . LYS A 1 96 ? -34.674 -7.108 35.919 1.00 91.81 96 LYS A O 1
ATOM 783 N N . LYS A 1 97 ? -36.464 -5.961 36.644 1.00 90.38 97 LYS A N 1
ATOM 784 C CA . LYS A 1 97 ? -37.260 -6.192 35.426 1.00 90.38 97 LYS A CA 1
ATOM 785 C C . LYS A 1 97 ? -36.618 -5.579 34.185 1.00 90.38 97 LYS A C 1
ATOM 787 O O . LYS A 1 97 ? -36.645 -6.200 33.129 1.00 90.38 97 LYS A O 1
ATOM 792 N N . SER A 1 98 ? -36.034 -4.389 34.296 1.00 90.38 98 SER A N 1
ATOM 793 C CA . SER A 1 98 ? -35.342 -3.739 33.173 1.00 90.38 98 SER A CA 1
ATOM 794 C C . SER A 1 98 ? -34.115 -4.546 32.742 1.00 90.38 98 SER A C 1
ATOM 796 O O . SER A 1 98 ? -33.918 -4.772 31.551 1.00 90.38 98 SER A O 1
ATOM 798 N N . SER A 1 99 ? -33.368 -5.097 33.702 1.00 90.00 99 SER A N 1
ATOM 799 C CA . SER A 1 99 ? -32.240 -5.999 33.435 1.00 90.00 99 SER A CA 1
ATOM 800 C C . SER A 1 99 ? -32.681 -7.283 32.718 1.00 90.00 99 SER A C 1
ATOM 802 O O . SER A 1 99 ? -32.070 -7.687 31.730 1.00 90.00 99 SER A O 1
ATOM 804 N N . GLU A 1 100 ? -33.774 -7.907 33.166 1.00 92.69 100 GLU A N 1
ATOM 805 C CA . GLU A 1 100 ? -34.347 -9.101 32.524 1.00 92.69 100 GLU A CA 1
ATOM 806 C C . GLU A 1 100 ? -34.821 -8.813 31.086 1.00 92.69 100 GLU A C 1
ATOM 808 O O . GLU A 1 100 ? -34.580 -9.612 30.176 1.00 92.69 100 GLU A O 1
ATOM 813 N N . ILE A 1 101 ? -35.451 -7.654 30.859 1.00 90.62 101 ILE A N 1
ATOM 814 C CA . ILE A 1 101 ? -35.879 -7.202 29.526 1.00 90.62 101 ILE A CA 1
ATOM 815 C C . ILE A 1 101 ? -34.668 -7.005 28.611 1.00 90.62 101 ILE A C 1
ATOM 817 O O . ILE A 1 101 ? -34.679 -7.500 27.482 1.00 90.62 101 ILE A O 1
ATOM 821 N N . TYR A 1 102 ? -33.617 -6.336 29.090 1.00 91.25 102 TYR A N 1
ATOM 822 C CA . TYR A 1 102 ? -32.391 -6.125 28.323 1.00 91.25 102 TYR A CA 1
ATOM 823 C C . TYR A 1 102 ? -31.742 -7.450 27.905 1.00 91.25 102 TYR A C 1
ATOM 825 O O . TYR A 1 102 ? -31.434 -7.632 26.727 1.00 91.25 102 TYR A O 1
ATOM 833 N N . ILE A 1 103 ? -31.600 -8.407 28.832 1.00 90.31 103 ILE A N 1
ATOM 834 C CA . ILE A 1 103 ? -31.031 -9.734 28.534 1.00 90.31 103 ILE A CA 1
ATOM 835 C C . ILE A 1 103 ? -31.846 -10.431 27.442 1.00 90.31 103 ILE A C 1
ATOM 837 O O . ILE A 1 103 ? -31.278 -10.946 26.476 1.00 90.31 103 ILE A O 1
ATOM 841 N N . ARG A 1 104 ? -33.179 -10.405 27.551 1.00 90.31 104 ARG A N 1
ATOM 842 C CA . ARG A 1 104 ? -34.066 -11.020 26.557 1.00 90.31 104 ARG A CA 1
ATOM 843 C C . ARG A 1 104 ? -33.938 -10.356 25.183 1.00 90.31 104 ARG A C 1
ATOM 845 O O . ARG A 1 104 ? -33.858 -11.068 24.184 1.00 90.31 104 ARG A O 1
ATOM 852 N N . ARG A 1 105 ? -33.871 -9.020 25.123 1.00 89.62 105 ARG A N 1
ATOM 853 C CA . ARG A 1 105 ? -33.670 -8.265 23.870 1.00 89.62 105 ARG A CA 1
ATOM 854 C C . ARG A 1 105 ? -32.295 -8.534 23.257 1.00 89.62 105 ARG A C 1
ATOM 856 O O . ARG A 1 105 ? -32.208 -8.741 22.053 1.00 89.62 105 ARG A O 1
ATOM 863 N N . SER A 1 106 ? -31.242 -8.599 24.073 1.00 87.69 106 SER A N 1
ATOM 864 C CA . SER A 1 106 ? -29.878 -8.911 23.627 1.00 87.69 106 SER A CA 1
ATOM 865 C C . SER A 1 106 ? -29.783 -10.316 23.028 1.00 87.69 106 SER A C 1
ATOM 867 O O . SER A 1 106 ? -29.230 -10.491 21.946 1.00 87.69 106 SER A O 1
ATOM 869 N N . GLN A 1 107 ? -30.396 -11.316 23.667 1.00 87.50 107 GLN A N 1
ATOM 870 C CA . GLN A 1 107 ? -30.456 -12.676 23.123 1.00 87.50 107 GLN A CA 1
ATOM 871 C C . GLN A 1 107 ? -31.256 -12.740 21.817 1.00 87.50 107 GLN A C 1
ATOM 873 O O . GLN A 1 107 ? -30.857 -13.429 20.881 1.00 87.50 107 GLN A O 1
ATOM 878 N N . GLN A 1 108 ? -32.370 -12.010 21.729 1.00 86.06 108 GLN A N 1
ATOM 879 C CA . GLN A 1 108 ? -33.171 -11.938 20.506 1.00 86.06 108 GLN A CA 1
ATOM 880 C C . GLN A 1 108 ? -32.415 -11.270 19.355 1.00 86.06 108 GLN A C 1
ATOM 882 O O . GLN A 1 108 ? -32.472 -11.792 18.248 1.00 86.06 108 GLN A O 1
ATOM 887 N N . LEU A 1 109 ? -31.651 -10.206 19.621 1.00 83.56 109 LEU A N 1
ATOM 888 C CA . LEU A 1 109 ? -30.872 -9.463 18.622 1.00 83.56 109 LEU A CA 1
ATOM 889 C C . LEU A 1 109 ? -29.916 -10.355 17.818 1.00 83.56 109 LEU A C 1
ATOM 891 O O . LEU A 1 109 ? -29.757 -10.163 16.619 1.00 83.56 109 LEU A O 1
ATOM 895 N N . TYR A 1 110 ? -29.306 -11.350 18.464 1.00 77.06 110 TYR A N 1
ATOM 896 C CA . TYR A 1 110 ? -28.408 -12.297 17.795 1.00 77.06 110 TYR A CA 1
ATOM 897 C C . TYR A 1 110 ? -29.129 -13.472 17.126 1.00 77.06 110 TYR A C 1
ATOM 899 O O . TYR A 1 110 ? -28.553 -14.115 16.250 1.00 77.06 110 TYR A O 1
ATOM 907 N N . ASN A 1 111 ? -30.369 -13.751 17.529 1.00 79.56 111 ASN A N 1
ATOM 908 C CA . ASN A 1 111 ? -31.171 -14.862 17.015 1.00 79.56 111 ASN A CA 1
ATOM 909 C C . ASN A 1 111 ? -32.083 -14.446 15.848 1.00 79.56 111 ASN A C 1
ATOM 911 O O . ASN A 1 111 ? -32.487 -15.296 15.054 1.00 79.56 111 ASN A O 1
ATOM 915 N N . SER A 1 112 ? -32.431 -13.162 15.737 1.00 66.88 112 SER A N 1
ATOM 916 C CA . SER A 1 112 ? -33.276 -12.631 14.669 1.00 66.88 112 SER A CA 1
ATOM 917 C C . SER A 1 112 ? -32.434 -12.063 13.524 1.00 66.88 112 SER A C 1
ATOM 919 O O . SER A 1 112 ? -31.793 -11.032 13.690 1.00 66.88 112 SER A O 1
ATOM 921 N N . GLN A 1 113 ? -32.538 -12.693 12.350 1.00 60.25 113 GLN A N 1
ATOM 922 C CA . GLN A 1 113 ? -31.992 -12.267 11.049 1.00 60.25 113 GLN A CA 1
ATOM 923 C C . GLN A 1 113 ? -30.465 -12.369 10.861 1.00 60.25 113 GLN A C 1
ATOM 925 O O . GLN A 1 113 ? -29.688 -12.289 11.813 1.00 60.25 113 GLN A O 1
ATOM 930 N N . PRO A 1 114 ? -29.996 -12.545 9.608 1.00 64.94 114 PRO A N 1
ATOM 931 C CA . PRO A 1 114 ? -28.586 -12.372 9.301 1.00 64.94 114 PRO A CA 1
ATOM 932 C C . PRO A 1 114 ? -28.186 -10.917 9.567 1.00 64.94 114 PRO A C 1
ATOM 934 O O . PRO A 1 114 ? -28.740 -9.986 8.987 1.00 64.94 114 PRO A O 1
ATOM 937 N N . ILE A 1 115 ? -27.202 -10.733 10.446 1.00 67.44 115 ILE A N 1
ATOM 938 C CA . ILE A 1 115 ? -26.590 -9.434 10.732 1.00 67.44 115 ILE A CA 1
ATOM 939 C C . ILE A 1 115 ? -26.132 -8.807 9.406 1.00 67.44 115 ILE A C 1
ATOM 941 O O . ILE A 1 115 ? -25.293 -9.387 8.712 1.00 67.44 115 ILE A O 1
ATOM 945 N N . ARG A 1 116 ? -26.673 -7.636 9.049 1.00 66.38 116 ARG A N 1
ATOM 946 C CA . ARG A 1 116 ? -26.300 -6.901 7.830 1.00 66.38 116 ARG A CA 1
ATOM 947 C C . ARG A 1 116 ? -24.852 -6.422 7.954 1.00 66.38 116 ARG A C 1
ATOM 949 O O . ARG A 1 116 ? -24.567 -5.486 8.692 1.00 66.38 116 ARG A O 1
ATOM 956 N N . ARG A 1 117 ? -23.935 -7.082 7.242 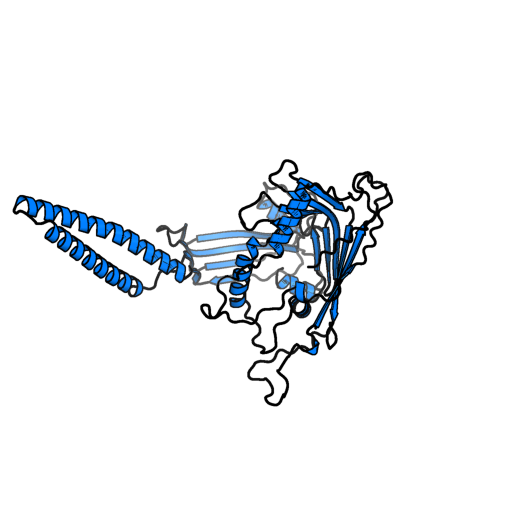1.00 73.00 117 ARG A N 1
ATOM 957 C CA . ARG A 1 117 ? -22.493 -6.753 7.243 1.00 73.00 117 ARG A CA 1
ATOM 958 C C . ARG A 1 117 ? -22.073 -5.855 6.085 1.00 73.00 117 ARG A C 1
ATOM 960 O O . ARG A 1 117 ? -20.993 -5.292 6.136 1.00 73.00 117 ARG A O 1
ATOM 967 N N . GLN A 1 118 ? -22.892 -5.740 5.045 1.00 76.94 118 GLN A N 1
ATOM 968 C CA . GLN A 1 118 ? -22.549 -5.007 3.828 1.00 76.94 118 GLN A CA 1
ATOM 969 C C . GLN A 1 118 ? -22.466 -3.500 4.118 1.00 76.94 118 GLN A C 1
ATOM 971 O O . GLN A 1 118 ? -23.480 -2.879 4.434 1.00 76.94 118 GLN A O 1
ATOM 976 N N . LEU A 1 119 ? -21.265 -2.931 4.012 1.00 84.81 119 LEU A N 1
ATOM 977 C CA . LEU A 1 119 ? -21.000 -1.488 4.056 1.00 84.81 119 LEU A CA 1
ATOM 978 C C . LEU A 1 119 ? -21.345 -0.827 2.728 1.00 84.81 119 LEU A C 1
ATOM 980 O O . LEU A 1 119 ? -21.925 0.258 2.690 1.00 84.81 119 LEU A O 1
ATOM 984 N N . PHE A 1 120 ? -20.965 -1.509 1.653 1.00 88.88 120 PHE A N 1
ATOM 985 C CA . PHE A 1 120 ? -21.067 -1.045 0.286 1.00 88.88 120 PHE A CA 1
ATOM 986 C C . PHE A 1 120 ? -21.476 -2.217 -0.598 1.00 88.88 120 PHE A C 1
ATOM 988 O O . PHE A 1 120 ? -20.877 -3.295 -0.528 1.00 88.88 120 PHE A O 1
ATOM 995 N N . THR A 1 121 ? -22.473 -1.988 -1.443 1.00 90.94 121 THR A N 1
ATOM 996 C CA . THR A 1 121 ? -22.924 -2.957 -2.439 1.00 90.94 121 THR A CA 1
ATOM 997 C C . THR A 1 121 ? -22.976 -2.270 -3.787 1.00 90.94 121 THR A C 1
ATOM 999 O O . THR A 1 121 ? -23.689 -1.281 -3.947 1.00 90.94 121 THR A O 1
ATOM 1002 N N . TRP A 1 122 ? -22.247 -2.806 -4.757 1.00 93.38 122 TRP A N 1
ATOM 1003 C CA . TRP A 1 122 ? -22.293 -2.382 -6.148 1.00 93.38 122 TRP A CA 1
ATOM 1004 C C . TRP A 1 122 ? -22.858 -3.516 -6.991 1.00 93.38 122 TRP A C 1
ATOM 1006 O O . TRP A 1 122 ? -22.233 -4.562 -7.134 1.00 93.38 122 TRP A O 1
ATOM 1016 N N . LEU A 1 123 ? -24.043 -3.283 -7.546 1.00 94.56 123 LEU A N 1
ATOM 1017 C CA . LEU A 1 123 ? -24.767 -4.204 -8.406 1.00 94.56 123 LEU A CA 1
ATOM 1018 C C . LEU A 1 123 ? -24.888 -3.624 -9.818 1.00 94.56 123 LEU A C 1
ATOM 1020 O O . LEU A 1 123 ? -25.214 -2.448 -9.994 1.00 94.56 123 LEU A O 1
ATOM 1024 N N . MET A 1 124 ? -24.667 -4.457 -10.828 1.00 95.25 124 MET A N 1
ATOM 1025 C CA . MET A 1 124 ? -25.028 -4.166 -12.211 1.00 95.25 124 MET A CA 1
ATOM 1026 C C . MET A 1 124 ? -25.722 -5.375 -12.837 1.00 95.25 124 MET A C 1
ATOM 1028 O O . MET A 1 124 ? -25.251 -6.501 -12.681 1.00 95.25 124 MET A O 1
ATOM 1032 N N . GLU A 1 125 ? -26.809 -5.146 -13.568 1.00 96.62 125 GLU A N 1
ATOM 1033 C CA . GLU A 1 125 ? -27.562 -6.188 -14.273 1.00 96.62 125 GLU A CA 1
ATOM 1034 C C . GLU A 1 125 ? -27.553 -5.958 -15.783 1.00 96.62 125 GLU A C 1
ATOM 1036 O O . GLU A 1 125 ? -27.626 -4.817 -16.255 1.00 96.62 125 GLU A O 1
ATOM 1041 N N . ASP A 1 126 ? -27.498 -7.067 -16.521 1.00 96.12 126 ASP A N 1
ATOM 1042 C CA . ASP A 1 126 ? -27.511 -7.138 -17.983 1.00 96.12 126 ASP A CA 1
ATOM 1043 C C . ASP A 1 126 ? -26.548 -6.128 -18.628 1.00 96.12 126 ASP A C 1
ATOM 1045 O O . ASP A 1 126 ? -26.925 -5.310 -19.467 1.00 96.12 126 ASP A O 1
ATOM 1049 N N . VAL A 1 127 ? -25.283 -6.170 -18.208 1.00 95.44 127 VAL A N 1
ATOM 1050 C CA . VAL A 1 127 ? -24.212 -5.338 -18.758 1.00 95.44 127 VAL A CA 1
ATOM 1051 C C . VAL A 1 127 ? -23.723 -5.945 -20.067 1.00 95.44 127 VAL A C 1
ATOM 1053 O O . VAL A 1 127 ? -23.268 -7.089 -20.108 1.00 95.44 127 VAL A O 1
ATOM 1056 N N . HIS A 1 128 ? -23.755 -5.160 -21.135 1.00 97.25 128 HIS A N 1
ATOM 1057 C CA . HIS A 1 128 ? -23.244 -5.536 -22.447 1.00 97.25 128 HIS A CA 1
ATOM 1058 C C . HIS A 1 128 ? -22.309 -4.447 -22.970 1.00 97.25 128 HIS A C 1
ATOM 1060 O O . HIS A 1 128 ? -22.732 -3.313 -23.190 1.00 97.25 128 HIS A O 1
ATOM 1066 N N . ILE A 1 129 ? -21.030 -4.783 -23.140 1.00 95.25 129 ILE A N 1
ATOM 1067 C CA . ILE A 1 129 ? -19.981 -3.875 -23.611 1.00 95.25 129 ILE A CA 1
ATOM 1068 C C . ILE A 1 129 ? -19.380 -4.440 -24.893 1.00 95.25 129 ILE A C 1
A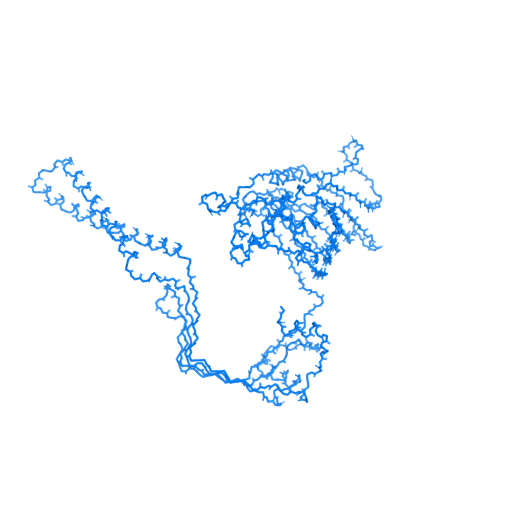TOM 1070 O O . ILE A 1 129 ? -18.816 -5.531 -24.890 1.00 95.25 129 ILE A O 1
ATOM 1074 N N . ILE A 1 130 ? -19.449 -3.661 -25.965 1.00 96.25 130 ILE A N 1
ATOM 1075 C CA . ILE A 1 130 ? -18.790 -3.926 -27.239 1.00 96.25 130 ILE A CA 1
ATOM 1076 C C . ILE A 1 130 ? -17.667 -2.902 -27.405 1.00 96.25 130 ILE A C 1
ATOM 1078 O O . ILE A 1 130 ? -17.913 -1.704 -27.282 1.00 96.25 130 ILE A O 1
ATOM 1082 N N . ALA A 1 131 ? -16.447 -3.347 -27.697 1.00 94.50 131 ALA A N 1
ATOM 1083 C CA . ALA A 1 131 ? -15.319 -2.472 -28.011 1.00 94.50 131 ALA A CA 1
ATOM 1084 C C . ALA A 1 131 ? -14.693 -2.868 -29.351 1.00 94.50 131 ALA A C 1
ATOM 1086 O O . ALA A 1 131 ? -13.947 -3.850 -29.430 1.00 94.50 131 ALA A O 1
ATOM 1087 N N . LEU A 1 132 ? -14.981 -2.076 -30.381 1.00 94.69 132 LEU A N 1
ATOM 1088 C CA . LEU A 1 132 ? -14.589 -2.324 -31.765 1.00 94.69 132 LEU A CA 1
ATOM 1089 C C . LEU A 1 132 ? -13.244 -1.673 -32.092 1.00 94.69 132 LEU A C 1
ATOM 1091 O O . LEU A 1 132 ? -12.967 -0.539 -31.673 1.00 94.69 132 LEU A O 1
ATOM 1095 N N . ALA A 1 133 ? -12.423 -2.395 -32.844 1.00 91.62 133 ALA A N 1
ATOM 1096 C CA . ALA A 1 133 ? -11.207 -1.888 -33.455 1.00 91.62 133 ALA A CA 1
ATOM 1097 C C . ALA A 1 133 ? -11.479 -1.497 -34.913 1.00 91.62 133 ALA A C 1
ATOM 1099 O O . ALA A 1 133 ? -12.162 -2.205 -35.642 1.00 91.62 133 ALA A O 1
ATOM 1100 N N . ASP A 1 134 ? -10.923 -0.370 -35.347 1.00 90.44 134 ASP A N 1
ATOM 1101 C CA . ASP A 1 134 ? -11.083 0.137 -36.710 1.00 90.44 134 ASP A CA 1
ATOM 1102 C C . ASP A 1 134 ? -9.756 0.724 -37.197 1.00 90.44 134 ASP A C 1
ATOM 1104 O O . ASP A 1 134 ? -8.992 1.278 -36.401 1.00 90.44 134 ASP A O 1
ATOM 1108 N N . THR A 1 135 ? -9.478 0.627 -38.498 1.00 89.31 135 THR A N 1
ATOM 1109 C CA . THR A 1 135 ? -8.245 1.149 -39.109 1.00 89.31 135 THR A CA 1
ATOM 1110 C C . THR A 1 135 ? -8.091 2.657 -38.934 1.00 89.31 135 THR A C 1
ATOM 1112 O O . THR A 1 135 ? -6.972 3.141 -38.772 1.00 89.31 135 THR A O 1
ATOM 1115 N N . ASN A 1 136 ? -9.194 3.407 -38.901 1.00 89.81 136 ASN A N 1
ATOM 1116 C CA . ASN A 1 136 ? -9.181 4.855 -38.691 1.00 89.81 136 ASN A CA 1
ATOM 1117 C C . ASN A 1 136 ? -8.881 5.234 -37.235 1.00 89.81 136 ASN A C 1
ATOM 1119 O O . ASN A 1 136 ? -8.435 6.346 -36.978 1.00 89.81 136 ASN A O 1
ATOM 1123 N N . LEU A 1 137 ? -9.093 4.316 -36.285 1.00 88.75 137 LEU A N 1
ATOM 1124 C CA . LEU A 1 137 ? -8.758 4.486 -34.865 1.00 88.75 137 LEU A CA 1
ATOM 1125 C C . LEU A 1 137 ? -7.398 3.857 -34.506 1.00 88.75 137 LEU A C 1
ATOM 1127 O O . LEU A 1 137 ? -6.975 3.917 -33.351 1.00 88.75 137 LEU A O 1
ATOM 1131 N N . HIS A 1 138 ? -6.720 3.232 -35.472 1.00 92.12 138 HIS A N 1
ATOM 1132 C CA . HIS A 1 138 ? -5.486 2.480 -35.273 1.00 92.12 138 HIS A CA 1
ATOM 1133 C C . HIS A 1 138 ? -4.250 3.254 -35.742 1.00 92.12 138 HIS A C 1
ATOM 1135 O O . HIS A 1 138 ? -4.312 4.034 -36.690 1.00 92.12 138 HIS A O 1
ATOM 1141 N N . GLY A 1 139 ? -3.109 3.004 -35.095 1.00 91.00 139 GLY A N 1
ATOM 1142 C CA . GLY A 1 139 ? -1.847 3.695 -35.355 1.00 91.00 139 GLY A CA 1
ATOM 1143 C C . GLY A 1 139 ? -1.674 4.978 -34.539 1.00 91.00 139 GLY A C 1
ATOM 1144 O O . GLY A 1 139 ? -2.640 5.645 -34.168 1.00 91.00 139 GLY A O 1
ATOM 1145 N N . THR A 1 140 ? -0.417 5.316 -34.244 1.00 90.06 140 THR A N 1
ATOM 1146 C CA . THR A 1 140 ? -0.059 6.415 -33.328 1.00 90.06 140 THR A CA 1
ATOM 1147 C C . THR A 1 140 ? -0.683 7.745 -33.754 1.00 90.06 140 THR A C 1
ATOM 1149 O O . THR A 1 140 ? -1.385 8.365 -32.959 1.00 90.06 140 THR A O 1
ATOM 1152 N N . ASP A 1 141 ? -0.524 8.142 -35.018 1.00 89.75 141 ASP A N 1
ATOM 1153 C CA . ASP A 1 141 ? -0.991 9.446 -35.509 1.00 89.75 141 ASP A CA 1
ATOM 1154 C C . ASP A 1 141 ? -2.516 9.599 -35.436 1.00 89.75 141 ASP A C 1
ATOM 1156 O O . ASP A 1 141 ? -3.028 10.650 -35.047 1.00 89.75 141 ASP A O 1
ATOM 1160 N N . ASN A 1 142 ? -3.255 8.537 -35.767 1.00 91.62 142 ASN A N 1
ATOM 1161 C CA . ASN A 1 142 ? -4.714 8.536 -35.710 1.00 91.62 142 ASN A CA 1
ATOM 1162 C C . ASN A 1 142 ? -5.224 8.606 -34.265 1.00 91.62 142 ASN A C 1
ATOM 1164 O O . ASN A 1 142 ? -6.145 9.371 -33.974 1.00 91.62 142 ASN A O 1
ATOM 1168 N N . VAL A 1 143 ? -4.607 7.854 -33.344 1.00 91.25 143 VAL A N 1
ATOM 1169 C CA . VAL A 1 143 ? -4.975 7.906 -31.921 1.00 91.25 143 VAL A CA 1
ATOM 1170 C C . VAL A 1 143 ? -4.691 9.291 -31.341 1.00 91.25 143 VAL A C 1
ATOM 1172 O O . VAL A 1 143 ? -5.551 9.836 -30.651 1.00 91.25 143 VAL A O 1
ATOM 1175 N N . LEU A 1 144 ? -3.535 9.890 -31.647 1.00 89.56 144 LEU A N 1
ATOM 1176 C CA . LEU A 1 144 ? -3.192 11.237 -31.181 1.00 89.56 144 LEU A CA 1
ATOM 1177 C C . LEU A 1 144 ? -4.154 12.297 -31.723 1.00 89.56 144 LEU A C 1
ATOM 1179 O O . LEU A 1 144 ? -4.601 13.152 -30.958 1.00 89.56 144 LEU A O 1
ATOM 1183 N N . ARG A 1 145 ? -4.535 12.202 -33.003 1.00 90.38 145 ARG A N 1
ATOM 1184 C CA . ARG A 1 145 ? -5.548 13.082 -33.603 1.00 90.38 145 ARG A CA 1
ATOM 1185 C C . ARG A 1 145 ? -6.873 12.989 -32.849 1.00 90.38 145 ARG A C 1
ATOM 1187 O O . ARG A 1 145 ? -7.411 14.006 -32.428 1.00 90.38 145 ARG A O 1
ATOM 1194 N N . HIS A 1 146 ? -7.375 11.777 -32.617 1.00 89.44 146 HIS A N 1
ATOM 1195 C CA . HIS A 1 146 ? -8.627 11.589 -31.884 1.00 89.44 146 HIS A CA 1
ATOM 1196 C C . HIS A 1 146 ? -8.538 12.006 -30.415 1.00 89.44 146 HIS A C 1
ATOM 1198 O O . HIS A 1 146 ? -9.523 12.493 -29.868 1.00 89.44 146 HIS A O 1
ATOM 1204 N N . MET A 1 147 ? -7.376 11.862 -29.781 1.00 87.94 147 MET A N 1
ATOM 1205 C CA . MET A 1 147 ? -7.153 12.321 -28.412 1.00 87.94 147 MET A CA 1
ATOM 1206 C C . MET A 1 147 ? -7.265 13.844 -28.310 1.00 87.94 147 MET A C 1
ATOM 1208 O O . MET A 1 147 ? -7.988 14.336 -27.450 1.00 87.94 147 MET A O 1
ATOM 1212 N N . GLN A 1 148 ? -6.645 14.576 -29.239 1.00 86.00 148 GLN A N 1
ATOM 1213 C CA . GLN A 1 148 ? -6.766 16.036 -29.327 1.00 86.00 148 GLN A CA 1
ATOM 1214 C C . GLN A 1 148 ? -8.170 16.489 -29.755 1.00 86.00 148 GLN A C 1
ATOM 1216 O O . GLN A 1 148 ? -8.625 17.558 -29.373 1.00 86.00 148 GLN A O 1
ATOM 1221 N N . GLU A 1 149 ? -8.885 15.698 -30.558 1.00 88.12 149 GLU A N 1
ATOM 1222 C CA . GLU A 1 149 ? -10.271 16.009 -30.925 1.00 88.12 149 GLU A CA 1
ATOM 1223 C C . GLU A 1 149 ? -11.248 15.866 -29.755 1.00 88.12 149 GLU A C 1
ATOM 1225 O O . GLU A 1 149 ? -12.210 16.633 -29.685 1.00 88.12 149 GLU A O 1
ATOM 1230 N N . ILE A 1 150 ? -11.042 14.856 -28.901 1.00 86.38 150 ILE A N 1
ATOM 1231 C CA . ILE A 1 150 ? -11.862 14.602 -27.709 1.00 86.38 150 ILE A CA 1
ATOM 1232 C C . ILE A 1 150 ? -11.581 15.660 -26.640 1.00 86.38 150 ILE A C 1
ATOM 1234 O O . ILE A 1 150 ? -12.521 16.121 -25.999 1.00 86.38 150 ILE A O 1
ATOM 1238 N N . ASP A 1 151 ? -10.319 16.061 -26.484 1.00 81.19 151 ASP A N 1
ATOM 1239 C CA . ASP A 1 151 ? -9.889 17.076 -25.525 1.00 81.19 151 ASP A CA 1
ATOM 1240 C C . ASP A 1 151 ? -9.106 18.195 -26.227 1.00 81.19 151 ASP A C 1
ATOM 1242 O O . ASP A 1 151 ? -7.877 18.183 -26.305 1.00 81.19 151 ASP A O 1
ATOM 1246 N N . LYS A 1 152 ? -9.852 19.158 -26.780 1.00 79.75 152 LYS A N 1
ATOM 1247 C CA . LYS A 1 152 ? -9.289 20.315 -27.496 1.00 79.75 152 LYS A CA 1
ATOM 1248 C C . LYS A 1 152 ? -8.804 21.426 -26.569 1.00 79.75 152 LYS A C 1
ATOM 1250 O O . LYS A 1 152 ? -8.071 22.304 -27.016 1.00 79.75 152 LYS A O 1
ATOM 1255 N N . GLU A 1 153 ? -9.285 21.443 -25.329 1.00 76.25 153 GLU A N 1
ATOM 1256 C CA . GLU A 1 153 ? -9.030 22.530 -24.383 1.00 76.25 153 GLU A CA 1
ATOM 1257 C C . GLU A 1 153 ? -7.707 22.321 -23.644 1.00 76.25 153 GLU A C 1
ATOM 1259 O O . GLU A 1 153 ? -7.019 23.293 -23.321 1.00 76.25 153 GLU A O 1
ATOM 1264 N N . SER A 1 154 ? -7.305 21.065 -23.434 1.00 75.38 154 SER A N 1
ATOM 1265 C CA . SER A 1 154 ? -6.006 20.754 -22.848 1.00 75.38 154 SER A CA 1
ATOM 1266 C C . SER A 1 154 ? -4.844 21.069 -23.805 1.00 75.38 154 SER A C 1
ATOM 1268 O O . SER A 1 154 ? -4.836 20.631 -24.959 1.00 75.38 154 SER A O 1
ATOM 1270 N N . PRO A 1 155 ? -3.794 21.771 -23.340 1.00 76.31 155 PRO A N 1
ATOM 1271 C CA . PRO A 1 155 ? -2.617 22.038 -24.155 1.00 76.31 155 PRO A CA 1
ATOM 1272 C C . PRO A 1 155 ? -1.851 20.739 -24.440 1.00 76.31 155 PRO A C 1
ATOM 1274 O O . PRO A 1 155 ? -1.378 20.065 -23.524 1.00 76.31 155 PRO A O 1
ATOM 1277 N N . PHE A 1 156 ? -1.683 20.403 -25.721 1.00 75.88 156 PHE A N 1
ATOM 1278 C CA . PHE A 1 156 ? -0.880 19.251 -26.122 1.00 75.88 156 PHE A CA 1
ATOM 1279 C C . PHE A 1 156 ? 0.626 19.596 -26.125 1.00 75.88 156 PHE A C 1
ATOM 1281 O O . PHE A 1 156 ? 1.001 20.656 -26.638 1.00 75.88 156 PHE A O 1
ATOM 1288 N N . PRO A 1 157 ? 1.509 18.743 -25.566 1.00 78.12 157 PRO A N 1
ATOM 1289 C CA . PRO A 1 157 ? 2.952 18.989 -25.544 1.00 78.12 157 PRO A CA 1
ATOM 1290 C C . PRO A 1 157 ? 3.547 19.195 -26.942 1.00 78.12 157 PRO A C 1
ATOM 1292 O O . PRO A 1 157 ? 3.144 18.540 -27.901 1.00 78.12 157 PRO A O 1
ATOM 1295 N N . ARG A 1 158 ? 4.531 20.101 -27.048 1.00 71.69 158 ARG A N 1
ATOM 1296 C CA . ARG A 1 158 ? 5.250 20.375 -28.308 1.00 71.69 158 ARG A CA 1
ATOM 1297 C C . ARG A 1 158 ? 6.311 19.321 -28.628 1.00 71.69 158 ARG A C 1
ATOM 1299 O O . ARG A 1 158 ? 6.631 19.124 -29.795 1.00 71.69 158 ARG A O 1
ATOM 1306 N N . ASP A 1 159 ? 6.838 18.661 -27.601 1.00 76.25 159 ASP A N 1
ATOM 1307 C CA . ASP A 1 159 ? 7.853 17.621 -27.740 1.00 76.25 159 ASP A CA 1
ATOM 1308 C C . ASP A 1 159 ? 7.218 16.270 -28.088 1.00 76.25 159 ASP A C 1
ATOM 1310 O O . ASP A 1 159 ? 6.083 15.976 -27.703 1.00 76.25 159 ASP A O 1
ATOM 1314 N N . SER A 1 160 ? 7.969 15.416 -28.788 1.00 74.38 160 SER A N 1
ATOM 1315 C CA . SER A 1 160 ? 7.530 14.057 -29.105 1.00 74.38 160 SER A CA 1
ATOM 1316 C C . SER A 1 160 ? 7.310 13.244 -27.826 1.00 74.38 160 SER A C 1
ATOM 1318 O O . SER A 1 160 ? 8.229 13.078 -27.022 1.00 74.38 160 SER A O 1
ATOM 1320 N N . ILE A 1 161 ? 6.100 12.712 -27.650 1.00 77.31 161 ILE A N 1
ATOM 1321 C CA . ILE A 1 161 ? 5.738 11.888 -26.494 1.00 77.31 161 ILE A CA 1
ATOM 1322 C C . ILE A 1 161 ? 5.887 10.414 -26.859 1.00 77.31 161 ILE A C 1
ATOM 1324 O O . ILE A 1 161 ? 5.229 9.924 -27.776 1.00 77.31 161 ILE A O 1
ATOM 1328 N N . GLU A 1 162 ? 6.693 9.687 -26.091 1.00 81.19 162 GLU A N 1
ATOM 1329 C CA . GLU A 1 162 ? 6.733 8.231 -26.174 1.00 81.19 162 GLU A CA 1
ATOM 1330 C C . GLU A 1 162 ? 5.703 7.604 -25.227 1.00 81.19 162 GLU A C 1
ATOM 1332 O O . GLU A 1 162 ? 5.661 7.883 -24.025 1.00 81.19 162 GLU A O 1
ATOM 1337 N N . PHE A 1 163 ? 4.846 6.748 -25.785 1.00 83.12 163 PHE A N 1
ATOM 1338 C CA . PHE A 1 163 ? 3.822 6.018 -25.042 1.00 83.12 163 PHE A CA 1
ATOM 1339 C C . PHE A 1 163 ? 4.239 4.563 -24.818 1.00 83.12 163 PHE A C 1
ATOM 1341 O O . PHE A 1 163 ? 4.775 3.898 -25.713 1.00 83.12 163 PHE A O 1
ATOM 1348 N N . VAL A 1 164 ? 3.940 4.046 -23.627 1.00 80.31 164 VAL A N 1
ATOM 1349 C CA . VAL A 1 164 ? 4.069 2.622 -23.278 1.00 80.31 164 VAL A CA 1
ATOM 1350 C C . VAL A 1 164 ? 2.782 1.874 -23.618 1.00 80.31 164 VAL A C 1
ATOM 1352 O O . VAL A 1 164 ? 2.834 0.742 -24.103 1.00 80.31 164 VAL A O 1
ATOM 1355 N N . THR A 1 165 ? 1.632 2.512 -23.395 1.00 83.19 165 THR A N 1
ATOM 1356 C CA . THR A 1 165 ? 0.311 1.999 -23.778 1.00 83.19 165 THR A CA 1
ATOM 1357 C C . THR A 1 165 ? -0.379 3.062 -24.620 1.00 83.19 165 THR A C 1
ATOM 1359 O O . THR A 1 165 ? -0.521 4.188 -24.161 1.00 83.19 165 THR A O 1
ATOM 1362 N N . LEU A 1 166 ? -0.805 2.723 -25.836 1.00 89.00 166 LEU A N 1
ATOM 1363 C CA . LEU A 1 166 ? -1.581 3.619 -26.691 1.00 89.00 166 LEU A CA 1
ATOM 1364 C C . LEU A 1 166 ? -2.587 2.805 -27.504 1.00 89.00 166 LEU A C 1
ATOM 1366 O O . LEU A 1 166 ? -2.196 1.874 -28.208 1.00 89.00 166 LEU A O 1
ATOM 1370 N N . TRP A 1 167 ? -3.871 3.129 -27.389 1.00 91.31 167 TRP A N 1
ATOM 1371 C CA . TRP A 1 167 ? -4.937 2.530 -28.193 1.00 91.31 167 TRP A CA 1
ATOM 1372 C C . TRP A 1 167 ? -6.184 3.418 -28.205 1.00 91.31 167 TRP A C 1
ATOM 1374 O O . TRP A 1 167 ? -6.431 4.170 -27.265 1.00 91.31 167 TRP A O 1
ATOM 1384 N N . CYS A 1 168 ? -6.994 3.284 -29.253 1.00 92.00 168 CYS A N 1
ATOM 1385 C CA . CYS A 1 168 ? -8.327 3.868 -29.358 1.00 92.00 168 CYS A CA 1
ATOM 1386 C C . CYS A 1 168 ? -9.308 2.788 -29.820 1.00 92.00 168 CYS A C 1
ATOM 1388 O O . CYS A 1 168 ? -8.971 1.972 -30.682 1.00 92.00 168 CYS A O 1
ATOM 1390 N N . ARG A 1 169 ? -10.505 2.759 -29.234 1.00 93.12 169 ARG A N 1
ATOM 1391 C CA . ARG A 1 169 ? -11.603 1.879 -29.650 1.00 93.12 169 ARG A CA 1
ATOM 1392 C C . ARG A 1 169 ? -12.920 2.624 -29.638 1.00 93.12 169 ARG A C 1
ATOM 1394 O O . ARG A 1 169 ? -13.127 3.507 -28.807 1.00 93.12 169 ARG A O 1
ATOM 1401 N N . TYR A 1 170 ? -13.831 2.220 -30.513 1.00 94.06 170 TYR A N 1
ATOM 1402 C CA . TYR A 1 170 ? -15.220 2.635 -30.389 1.00 94.06 170 TYR A CA 1
ATOM 1403 C C . TYR A 1 170 ? -15.920 1.695 -29.412 1.00 94.06 170 TYR A C 1
ATOM 1405 O O . TYR A 1 170 ? -15.993 0.489 -29.645 1.00 94.06 170 TYR A O 1
ATOM 1413 N N . VAL A 1 171 ? -16.388 2.234 -28.294 1.00 94.44 171 VAL A N 1
ATOM 1414 C CA . VAL A 1 171 ? -17.029 1.475 -27.224 1.00 94.44 171 VAL A CA 1
ATOM 1415 C C . VAL A 1 171 ? -18.513 1.790 -27.222 1.00 94.44 171 VAL A C 1
ATOM 1417 O O . VAL A 1 171 ? -18.898 2.954 -27.219 1.00 94.44 171 VAL A O 1
ATOM 1420 N N . CYS A 1 172 ? -19.335 0.749 -27.190 1.00 95.75 172 CYS A N 1
ATOM 1421 C CA . CYS A 1 172 ? -20.760 0.824 -26.917 1.00 95.75 172 CYS A CA 1
ATOM 1422 C C . CYS A 1 172 ? -21.044 -0.018 -25.675 1.00 95.75 172 CYS A C 1
ATOM 1424 O O . CYS A 1 172 ? -20.757 -1.211 -25.653 1.00 95.75 172 CYS A O 1
ATOM 1426 N N . ALA A 1 173 ? -21.591 0.598 -24.637 1.00 92.75 173 ALA A N 1
ATOM 1427 C CA . ALA A 1 173 ? -21.935 -0.046 -23.383 1.00 92.75 173 ALA A CA 1
ATOM 1428 C C . ALA A 1 173 ? -23.419 0.164 -23.088 1.00 92.75 173 ALA A C 1
ATOM 1430 O O . ALA A 1 173 ? -23.931 1.283 -23.142 1.00 92.75 173 ALA A O 1
ATOM 1431 N N . SER A 1 174 ? -24.103 -0.915 -22.741 1.00 95.81 174 SER A N 1
ATOM 1432 C CA . SER A 1 174 ? -25.481 -0.901 -22.275 1.00 95.81 174 SER A CA 1
ATOM 1433 C C . SER A 1 174 ? -25.597 -1.659 -20.962 1.00 95.81 174 SER A C 1
ATOM 1435 O O . SER A 1 174 ? -24.833 -2.585 -20.699 1.00 95.81 174 SER A O 1
ATOM 1437 N N . LEU A 1 175 ? -26.514 -1.219 -20.109 1.00 95.25 175 LEU A N 1
ATOM 1438 C CA . LEU A 1 175 ? -26.840 -1.879 -18.853 1.00 95.25 175 LEU A CA 1
ATOM 1439 C C . LEU A 1 175 ? -28.311 -1.648 -18.525 1.00 95.25 175 LEU A C 1
ATOM 1441 O O . LEU A 1 175 ? -28.860 -0.582 -18.828 1.00 95.25 175 LEU A O 1
ATOM 1445 N N . LYS A 1 176 ? -28.939 -2.630 -17.884 1.00 96.50 176 LYS A N 1
ATOM 1446 C CA . LYS A 1 176 ? -30.336 -2.534 -17.448 1.00 96.50 176 LYS A CA 1
ATOM 1447 C C . LYS A 1 176 ? -30.460 -1.859 -16.091 1.00 96.50 176 LYS A C 1
ATOM 1449 O O . LYS A 1 176 ? -31.324 -1.005 -15.916 1.00 96.50 176 LYS A O 1
ATOM 1454 N N . LEU A 1 177 ? -29.589 -2.216 -15.153 1.00 95.88 177 LEU A N 1
ATOM 1455 C CA . LEU A 1 177 ? -29.566 -1.650 -13.808 1.00 95.88 177 LEU A CA 1
ATOM 1456 C C . LEU A 1 177 ? -28.121 -1.431 -13.373 1.00 95.88 177 LEU A C 1
ATOM 1458 O O . LEU A 1 177 ? -27.281 -2.309 -13.555 1.00 95.88 177 LEU A O 1
ATOM 1462 N N . TRP A 1 178 ? -27.835 -0.275 -12.786 1.00 94.75 178 TRP A N 1
ATOM 1463 C CA . TRP A 1 178 ? -26.601 -0.005 -12.062 1.00 94.75 178 TRP A CA 1
ATOM 1464 C C . TRP A 1 178 ? -26.952 0.677 -10.751 1.00 94.75 178 TRP A C 1
ATOM 1466 O O . TRP A 1 178 ? -27.454 1.801 -10.735 1.00 94.75 178 TRP A O 1
ATOM 1476 N N . LEU A 1 179 ? -26.684 -0.036 -9.663 1.00 94.88 179 LEU A N 1
ATOM 1477 C CA . LEU A 1 179 ? -27.079 0.351 -8.328 1.00 94.88 179 LEU A CA 1
ATOM 1478 C C . LEU A 1 179 ? -25.874 0.311 -7.391 1.00 94.88 179 LEU A C 1
ATOM 1480 O O . LEU A 1 179 ? -25.136 -0.676 -7.348 1.00 94.88 179 LEU A O 1
ATOM 1484 N N . VAL A 1 180 ? -25.670 1.391 -6.640 1.00 92.69 180 VAL A N 1
ATOM 1485 C CA . VAL A 1 180 ? -24.653 1.466 -5.590 1.00 92.69 180 VAL A CA 1
ATOM 1486 C C . VAL A 1 180 ? -25.299 1.900 -4.283 1.00 92.69 180 VAL A C 1
ATOM 1488 O O . VAL A 1 180 ? -25.785 3.024 -4.166 1.00 92.69 180 VAL A O 1
ATOM 1491 N N . ASN A 1 181 ? -25.276 1.007 -3.297 1.00 89.19 181 ASN A N 1
ATOM 1492 C CA . ASN A 1 181 ? -25.844 1.212 -1.970 1.00 89.19 181 ASN A CA 1
ATOM 1493 C C . ASN A 1 181 ? -24.759 1.360 -0.913 1.00 89.19 181 ASN A C 1
ATOM 1495 O O . ASN A 1 181 ? -23.753 0.648 -0.930 1.00 89.19 181 ASN A O 1
ATOM 1499 N N . LEU A 1 182 ? -25.038 2.223 0.058 1.00 86.50 182 LEU A N 1
ATOM 1500 C CA . LEU A 1 182 ? -24.280 2.354 1.294 1.00 86.50 182 LEU A CA 1
ATOM 1501 C C . LEU A 1 182 ? -25.163 1.919 2.466 1.00 86.50 182 LEU A C 1
ATOM 1503 O O . LEU A 1 182 ? -26.378 2.106 2.434 1.00 86.50 182 LEU A O 1
ATOM 1507 N N . ARG A 1 183 ? -24.566 1.326 3.502 1.00 81.81 183 ARG A N 1
ATOM 1508 C CA . ARG A 1 183 ? -25.307 0.794 4.661 1.00 81.81 183 ARG A CA 1
ATOM 1509 C C . ARG A 1 183 ? -26.181 1.843 5.344 1.00 81.81 183 ARG A C 1
ATOM 1511 O O . ARG A 1 183 ? -27.355 1.577 5.603 1.00 81.81 183 ARG A O 1
ATOM 1518 N N . ASP A 1 184 ? -25.580 2.996 5.624 1.00 78.19 184 ASP A N 1
ATOM 1519 C CA . ASP A 1 184 ? -26.123 4.009 6.532 1.00 78.19 184 ASP A CA 1
ATOM 1520 C C . ASP A 1 184 ? -27.047 5.013 5.817 1.00 78.19 184 ASP A C 1
ATOM 1522 O O . ASP A 1 184 ? -27.665 5.861 6.458 1.00 78.19 184 ASP A O 1
ATOM 1526 N N . PHE A 1 185 ? -27.175 4.906 4.489 1.00 80.25 185 PHE A N 1
ATOM 1527 C CA . PHE A 1 185 ? -27.987 5.804 3.675 1.00 80.25 185 PHE A CA 1
ATOM 1528 C C . PHE A 1 185 ? -29.166 5.041 3.060 1.00 80.25 185 PHE A C 1
ATOM 1530 O O . PHE A 1 185 ? -28.956 4.054 2.357 1.00 80.25 185 PHE A O 1
ATOM 1537 N N . PRO A 1 186 ? -30.416 5.482 3.297 1.00 80.62 186 PRO A N 1
ATOM 1538 C CA . PRO A 1 186 ? -31.594 4.815 2.745 1.00 80.62 186 PRO A CA 1
ATOM 1539 C C . PRO A 1 186 ? -31.735 5.025 1.232 1.00 80.62 186 PRO A C 1
ATOM 1541 O O . PRO A 1 186 ? -32.388 4.229 0.563 1.00 80.62 186 PRO A O 1
ATOM 1544 N N . GLN A 1 187 ? -31.140 6.093 0.695 1.00 85.94 187 GLN A N 1
ATOM 1545 C CA . GLN A 1 187 ? -31.130 6.389 -0.731 1.00 85.94 187 GLN A CA 1
ATOM 1546 C C . GLN A 1 187 ? -29.861 5.808 -1.380 1.00 85.94 187 GLN A C 1
ATOM 1548 O O . GLN A 1 187 ? -28.768 6.027 -0.845 1.00 85.94 187 GLN A O 1
ATOM 1553 N N . PRO A 1 188 ? -29.971 5.106 -2.526 1.00 88.38 188 PRO A N 1
ATOM 1554 C CA . PRO A 1 188 ? -28.805 4.645 -3.274 1.00 88.38 188 PRO A CA 1
ATOM 1555 C C . PRO A 1 188 ? -27.949 5.832 -3.729 1.00 88.38 188 PRO A C 1
ATOM 1557 O O . PRO A 1 188 ? -28.465 6.871 -4.141 1.00 88.38 188 PRO A O 1
ATOM 1560 N N . MET A 1 189 ? -26.628 5.662 -3.686 1.00 89.88 189 MET A N 1
ATOM 1561 C CA . MET A 1 189 ? -25.674 6.663 -4.170 1.00 89.88 189 MET A CA 1
ATOM 1562 C C . MET A 1 189 ? -25.723 6.782 -5.697 1.00 89.88 189 MET A C 1
ATOM 1564 O O . MET A 1 189 ? -25.591 7.871 -6.249 1.00 89.88 189 MET A O 1
ATOM 1568 N N . ILE A 1 190 ? -25.906 5.650 -6.378 1.00 90.88 190 ILE A N 1
ATOM 1569 C CA . ILE A 1 190 ? -26.132 5.577 -7.820 1.00 90.88 190 ILE A CA 1
ATOM 1570 C C . ILE A 1 190 ? -27.326 4.657 -8.026 1.00 90.88 190 ILE A C 1
ATOM 1572 O O . ILE A 1 190 ? -27.312 3.529 -7.542 1.00 90.88 190 ILE A O 1
ATOM 1576 N N . ASP A 1 191 ? -28.332 5.137 -8.745 1.00 93.50 191 ASP A N 1
ATOM 1577 C CA . ASP A 1 191 ? -29.436 4.331 -9.254 1.00 93.50 191 ASP A CA 1
ATOM 1578 C C . ASP A 1 191 ? -29.694 4.761 -10.693 1.00 93.50 191 ASP A C 1
ATOM 1580 O O . ASP A 1 191 ? -30.126 5.881 -10.974 1.00 93.50 191 ASP A O 1
ATOM 1584 N N . VAL A 1 192 ? -29.301 3.893 -11.616 1.00 94.00 192 VAL A N 1
ATOM 1585 C CA . VAL A 1 192 ? -29.365 4.143 -13.047 1.00 94.00 192 VAL A CA 1
ATOM 1586 C C . VAL A 1 192 ? -30.027 2.949 -13.705 1.00 94.00 192 VAL A C 1
ATOM 1588 O O . VAL A 1 192 ? -29.544 1.821 -13.604 1.00 94.00 192 VAL A O 1
ATOM 1591 N N . GLN A 1 193 ? -31.098 3.215 -14.441 1.00 94.81 193 GLN A N 1
ATOM 1592 C CA . GLN A 1 193 ? -31.845 2.202 -15.174 1.00 94.81 193 GLN A CA 1
ATOM 1593 C C . GLN A 1 193 ? -31.727 2.437 -16.676 1.00 94.81 193 GLN A C 1
ATOM 1595 O O . GLN A 1 193 ? -31.727 3.582 -17.128 1.00 94.81 193 GLN A O 1
ATOM 1600 N N . ASN A 1 194 ? -31.641 1.347 -17.438 1.00 94.50 194 ASN A N 1
ATOM 1601 C CA . ASN A 1 194 ? -31.644 1.322 -18.903 1.00 94.50 194 ASN A CA 1
ATOM 1602 C C . ASN A 1 194 ? -30.688 2.352 -19.524 1.00 94.50 194 ASN A C 1
ATOM 1604 O O . ASN A 1 194 ? -31.087 3.208 -20.315 1.00 94.50 194 ASN A O 1
ATOM 1608 N N . LYS A 1 195 ? -29.412 2.293 -19.134 1.00 92.75 195 LYS A N 1
ATOM 1609 C CA . LYS A 1 195 ? -28.398 3.235 -19.614 1.00 92.75 195 LYS A CA 1
ATOM 1610 C C . LYS A 1 195 ? -27.671 2.683 -20.827 1.00 92.75 195 LYS A C 1
ATOM 1612 O O . LYS A 1 195 ? -27.248 1.527 -20.856 1.00 92.75 195 LYS A O 1
ATOM 1617 N N . HIS A 1 196 ? -27.470 3.560 -21.802 1.00 94.25 196 HIS A N 1
ATOM 1618 C CA . HIS A 1 196 ? -26.695 3.308 -23.007 1.00 94.25 196 HIS A CA 1
ATOM 1619 C C . HIS A 1 196 ? -25.663 4.421 -23.172 1.00 94.25 196 HIS A C 1
ATOM 1621 O O . HIS A 1 196 ? -25.985 5.600 -23.031 1.00 94.25 196 HIS A O 1
ATOM 1627 N N . VAL A 1 197 ? -24.414 4.048 -23.427 1.00 92.75 197 VAL A N 1
ATOM 1628 C CA . VAL A 1 197 ? -23.295 4.970 -23.638 1.00 92.75 197 VAL A CA 1
ATOM 1629 C C . VAL A 1 197 ? -22.497 4.476 -24.828 1.00 92.75 197 VAL A C 1
ATOM 1631 O O . VAL A 1 197 ? -22.210 3.286 -24.930 1.00 92.75 197 VAL A O 1
ATOM 1634 N N . TRP A 1 198 ? -22.112 5.383 -25.715 1.00 95.00 198 TRP A N 1
ATOM 1635 C CA . TRP A 1 198 ? -21.273 5.064 -26.859 1.00 95.00 198 TRP A CA 1
ATOM 1636 C C . TRP A 1 198 ? -20.270 6.178 -27.123 1.00 95.00 198 TRP A C 1
ATOM 1638 O O . TRP A 1 198 ? -20.509 7.341 -26.795 1.00 95.00 198 TRP A O 1
ATOM 1648 N N . GLY A 1 199 ? -19.142 5.830 -27.730 1.00 92.38 199 GLY A N 1
ATOM 1649 C CA . GLY A 1 199 ? -18.148 6.810 -28.138 1.00 92.38 199 GLY A CA 1
ATOM 1650 C C . GLY A 1 199 ? -16.765 6.218 -28.337 1.00 92.38 199 GLY A C 1
ATOM 1651 O O . GLY A 1 199 ? -16.547 5.015 -28.232 1.00 92.38 199 GLY A O 1
ATOM 1652 N N . ARG A 1 200 ? -15.808 7.097 -28.626 1.00 92.69 200 ARG A N 1
ATOM 1653 C CA . ARG A 1 200 ? -14.393 6.741 -28.737 1.00 92.69 200 ARG A CA 1
ATOM 1654 C C . ARG A 1 200 ? -13.777 6.745 -27.342 1.00 92.69 200 ARG A C 1
ATOM 1656 O O . ARG A 1 200 ? -13.877 7.746 -26.638 1.00 92.69 200 ARG A O 1
ATOM 1663 N N . LEU A 1 201 ? -13.137 5.646 -26.965 1.00 91.06 201 LEU A N 1
ATOM 1664 C CA . LEU A 1 201 ? -12.371 5.520 -25.731 1.00 91.06 201 LEU A CA 1
ATOM 1665 C C . LEU A 1 201 ? -10.894 5.360 -26.077 1.00 91.06 201 LEU A C 1
ATOM 1667 O O . LEU A 1 201 ? -10.531 4.492 -26.874 1.00 91.06 201 LEU A O 1
ATOM 1671 N N . ILE A 1 202 ? -10.056 6.192 -25.464 1.00 90.06 202 ILE A N 1
ATOM 1672 C CA . ILE A 1 202 ? -8.613 6.217 -25.695 1.00 90.06 202 ILE A CA 1
ATOM 1673 C C . ILE A 1 202 ? -7.900 5.880 -24.393 1.00 90.06 202 ILE A C 1
ATOM 1675 O O . ILE A 1 202 ? -8.164 6.485 -23.357 1.00 90.06 202 ILE A O 1
ATOM 1679 N N . GLY A 1 203 ? -6.984 4.917 -24.460 1.00 89.19 203 GLY A N 1
ATOM 1680 C CA . GLY A 1 203 ? -6.036 4.631 -23.393 1.00 89.19 203 GLY A CA 1
ATOM 1681 C C . GLY A 1 203 ? -4.643 5.070 -23.818 1.00 89.19 203 GLY A C 1
ATOM 1682 O O . GLY A 1 203 ? -4.095 4.513 -24.768 1.00 89.19 203 GLY A O 1
ATOM 1683 N N . ALA A 1 204 ? -4.070 6.039 -23.107 1.00 87.44 204 ALA A N 1
ATOM 1684 C CA . ALA A 1 204 ? -2.726 6.550 -23.346 1.00 87.44 204 ALA A CA 1
ATOM 1685 C C . ALA A 1 204 ? -1.941 6.596 -22.025 1.00 87.44 204 ALA A C 1
ATOM 1687 O O . ALA A 1 204 ? -2.341 7.256 -21.072 1.00 87.44 204 ALA A O 1
ATOM 1688 N N . GLU A 1 205 ? -0.822 5.881 -21.961 1.00 83.56 205 GLU A N 1
ATOM 1689 C CA . GLU A 1 205 ? 0.093 5.843 -20.819 1.00 83.56 205 GLU A CA 1
ATOM 1690 C C . GLU A 1 205 ? 1.484 6.218 -21.321 1.00 83.56 205 GLU A C 1
ATOM 1692 O O . GLU A 1 205 ? 2.058 5.517 -22.163 1.00 83.56 205 GLU A O 1
ATOM 1697 N N . ARG A 1 206 ? 2.006 7.342 -20.829 1.00 79.81 206 ARG A N 1
ATOM 1698 C CA . ARG A 1 206 ? 3.328 7.857 -21.190 1.00 79.81 206 ARG A CA 1
ATOM 1699 C C . ARG A 1 206 ? 4.435 6.995 -20.579 1.00 79.81 206 ARG A C 1
ATOM 1701 O O . ARG A 1 206 ? 4.257 6.398 -19.519 1.00 79.81 206 ARG A O 1
ATOM 1708 N N . GLU A 1 207 ? 5.579 6.946 -21.245 1.00 74.31 207 GLU A N 1
ATOM 1709 C CA . GLU A 1 207 ? 6.808 6.417 -20.658 1.00 74.31 207 GLU A CA 1
ATOM 1710 C C . GLU A 1 207 ? 7.280 7.288 -19.487 1.00 74.31 207 GLU A C 1
ATOM 1712 O O . GLU A 1 207 ? 7.265 8.519 -19.565 1.00 74.31 207 GLU A O 1
ATOM 1717 N N . GLY A 1 208 ? 7.636 6.642 -18.372 1.00 62.53 208 GLY A N 1
ATOM 1718 C CA . GLY A 1 208 ? 8.154 7.334 -17.195 1.00 62.53 208 GLY A CA 1
ATOM 1719 C C . GLY A 1 208 ? 9.429 8.106 -17.536 1.00 62.53 208 GLY A C 1
ATOM 1720 O O . GLY A 1 208 ? 10.220 7.680 -18.376 1.00 62.53 208 GLY A O 1
ATOM 1721 N N . THR A 1 209 ? 9.622 9.262 -16.908 1.00 60.75 209 THR A N 1
ATOM 1722 C CA . THR A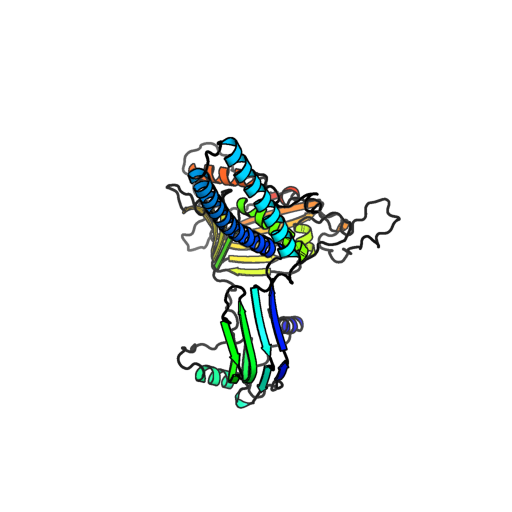 1 209 ? 10.879 10.012 -16.995 1.00 60.75 209 THR A CA 1
ATOM 1723 C C . THR A 1 209 ? 12.002 9.250 -16.285 1.00 60.75 209 THR A C 1
ATOM 1725 O O . THR A 1 209 ? 11.750 8.407 -15.434 1.00 60.75 209 THR A O 1
ATOM 1728 N N . ALA A 1 210 ? 13.263 9.571 -16.592 1.00 59.22 210 ALA A N 1
ATOM 1729 C CA . ALA A 1 210 ? 14.443 8.902 -16.024 1.00 59.22 210 ALA A CA 1
ATOM 1730 C C . ALA A 1 210 ? 14.603 9.025 -14.487 1.00 59.22 210 ALA A C 1
ATOM 1732 O O . ALA A 1 210 ? 15.550 8.474 -13.931 1.00 59.22 210 ALA A O 1
ATOM 1733 N N . ARG A 1 211 ? 13.723 9.771 -13.805 1.00 60.09 211 ARG A N 1
ATOM 1734 C CA . ARG A 1 211 ? 13.650 9.840 -12.342 1.00 60.09 211 ARG A CA 1
ATOM 1735 C C . ARG A 1 211 ? 12.394 9.111 -11.901 1.00 60.09 211 ARG A C 1
ATOM 1737 O O . ARG A 1 211 ? 11.291 9.556 -12.206 1.00 60.09 211 ARG A O 1
ATOM 1744 N N . ASP A 1 212 ? 12.589 8.013 -11.183 1.00 67.44 212 ASP A N 1
ATOM 1745 C CA . ASP A 1 212 ? 11.496 7.129 -10.785 1.00 67.44 212 ASP A CA 1
ATOM 1746 C C . ASP A 1 212 ? 10.614 7.755 -9.692 1.00 67.44 212 ASP A C 1
ATOM 1748 O O . ASP A 1 212 ? 9.438 7.408 -9.576 1.00 67.44 212 ASP A O 1
ATOM 1752 N N . MET A 1 213 ? 11.167 8.674 -8.883 1.00 78.25 213 MET A N 1
ATOM 1753 C CA . MET A 1 213 ? 10.453 9.310 -7.773 1.00 78.25 213 MET A CA 1
ATOM 1754 C C . MET A 1 213 ? 10.997 10.707 -7.430 1.00 78.25 213 MET A C 1
ATOM 1756 O O . MET A 1 213 ? 12.191 10.889 -7.192 1.00 78.25 213 MET A O 1
ATOM 1760 N N . ASP A 1 214 ? 10.115 11.704 -7.337 1.00 85.12 214 ASP A N 1
ATOM 1761 C CA . ASP A 1 214 ? 10.513 13.072 -6.977 1.00 85.12 214 ASP A CA 1
ATOM 1762 C C . ASP A 1 214 ? 10.777 13.225 -5.472 1.00 85.12 214 ASP A C 1
ATOM 1764 O O . ASP A 1 214 ? 11.788 13.803 -5.068 1.00 85.12 214 ASP A O 1
ATOM 1768 N N . SER A 1 215 ? 9.904 12.684 -4.619 1.00 89.75 215 SER A N 1
ATOM 1769 C CA . SER A 1 215 ? 10.084 12.746 -3.169 1.00 89.75 215 SER A CA 1
ATOM 1770 C C . SER A 1 215 ? 9.616 11.485 -2.446 1.00 89.75 215 SER A C 1
ATOM 1772 O O . SER A 1 215 ? 8.600 10.888 -2.795 1.00 89.75 215 SER A O 1
ATOM 1774 N N . LEU A 1 216 ? 10.364 11.088 -1.413 1.00 89.69 216 LEU A N 1
ATOM 1775 C CA . LEU A 1 216 ? 10.005 10.010 -0.492 1.00 89.69 216 LEU A CA 1
ATOM 1776 C C . LEU A 1 216 ? 10.229 10.464 0.945 1.00 89.69 216 LEU A C 1
ATOM 1778 O O . LEU A 1 216 ? 11.361 10.734 1.332 1.00 89.69 216 LEU A O 1
ATOM 1782 N N . THR A 1 217 ? 9.174 10.469 1.754 1.00 91.06 217 THR A N 1
ATOM 1783 C CA . THR A 1 217 ? 9.286 10.738 3.190 1.00 91.06 217 THR A CA 1
ATOM 1784 C C . THR A 1 217 ? 8.857 9.509 3.971 1.00 91.06 217 THR A C 1
ATOM 1786 O O . THR A 1 217 ? 7.717 9.061 3.853 1.00 91.06 217 THR A O 1
ATOM 1789 N N . LEU A 1 218 ? 9.765 8.968 4.779 1.00 88.69 218 LEU A N 1
ATOM 1790 C CA . LEU A 1 218 ? 9.509 7.833 5.659 1.00 88.69 218 LEU A CA 1
ATOM 1791 C C . LEU A 1 218 ? 9.656 8.280 7.107 1.00 88.69 218 LEU A C 1
ATOM 1793 O O . LEU A 1 218 ? 10.686 8.835 7.471 1.00 88.69 218 LEU A O 1
ATOM 1797 N N . ALA A 1 219 ? 8.652 8.012 7.936 1.00 87.00 219 ALA A N 1
ATOM 1798 C CA . ALA A 1 219 ? 8.711 8.261 9.370 1.00 87.00 219 ALA A CA 1
ATOM 1799 C C . ALA A 1 219 ? 8.701 6.936 10.133 1.00 87.00 219 ALA A C 1
ATOM 1801 O O . ALA A 1 219 ? 7.881 6.059 9.858 1.00 87.00 219 ALA A O 1
ATOM 1802 N N . TYR A 1 220 ? 9.617 6.783 11.085 1.00 83.56 220 TYR A N 1
ATOM 1803 C CA . TYR A 1 220 ? 9.677 5.621 11.962 1.00 83.56 220 TYR A CA 1
ATOM 1804 C C . TYR A 1 220 ? 10.090 6.026 13.374 1.00 83.56 220 TYR A C 1
ATOM 1806 O O . TYR A 1 220 ? 10.868 6.951 13.573 1.00 83.56 220 TYR A O 1
ATOM 1814 N N . GLY A 1 221 ? 9.603 5.302 14.372 1.00 82.00 221 GLY A N 1
ATOM 1815 C CA . GLY A 1 221 ? 10.107 5.386 15.734 1.00 82.00 221 GLY A CA 1
ATOM 1816 C C . GLY A 1 221 ? 9.553 4.263 16.589 1.00 82.00 221 GLY A C 1
ATOM 1817 O O . GLY A 1 221 ? 8.632 3.549 16.191 1.00 82.00 221 GLY A O 1
ATOM 1818 N N . VAL A 1 222 ? 10.092 4.133 17.798 1.00 79.19 222 VAL A N 1
ATOM 1819 C CA . VAL A 1 222 ? 9.731 3.056 18.736 1.00 79.19 222 VAL A CA 1
ATOM 1820 C C . VAL A 1 222 ? 8.240 3.090 19.109 1.00 79.19 222 VAL A C 1
ATOM 1822 O O . VAL A 1 222 ? 7.640 2.050 19.376 1.00 79.19 222 VAL A O 1
ATOM 1825 N N . CYS A 1 223 ? 7.593 4.260 19.042 1.00 80.75 223 CYS A N 1
ATOM 1826 C CA . CYS A 1 223 ? 6.147 4.401 19.231 1.00 80.75 223 CYS A CA 1
ATOM 1827 C C . CYS A 1 223 ? 5.294 3.626 18.208 1.00 80.75 223 CYS A C 1
ATOM 1829 O O . CYS A 1 223 ? 4.152 3.282 18.512 1.00 80.75 223 CYS A O 1
ATOM 1831 N N . TRP A 1 224 ? 5.841 3.286 17.036 1.00 81.88 224 TRP A N 1
ATOM 1832 C CA . TRP A 1 224 ? 5.135 2.550 15.981 1.00 81.88 224 TRP A CA 1
ATOM 1833 C C . TRP A 1 224 ? 5.305 1.032 16.104 1.00 81.88 224 TRP A C 1
ATOM 1835 O O . TRP A 1 224 ? 4.542 0.286 15.491 1.00 81.88 224 TRP A O 1
ATOM 1845 N N . GLU A 1 225 ? 6.253 0.539 16.909 1.00 80.44 225 GLU A N 1
ATOM 1846 C CA . GLU A 1 225 ? 6.533 -0.900 17.024 1.00 80.44 225 GLU A CA 1
ATOM 1847 C C . GLU A 1 225 ? 5.312 -1.750 17.409 1.00 80.44 225 GLU A C 1
ATOM 1849 O O . GLU A 1 225 ? 5.111 -2.792 16.779 1.00 80.44 225 GLU A O 1
ATOM 1854 N N . PRO A 1 226 ? 4.449 -1.349 18.368 1.00 79.38 226 PRO A N 1
ATOM 1855 C CA . PRO A 1 226 ? 3.248 -2.118 18.693 1.00 79.38 226 PRO A CA 1
ATOM 1856 C C . PRO A 1 226 ? 2.285 -2.243 17.503 1.00 79.38 226 PRO A C 1
ATOM 1858 O O . PRO A 1 226 ? 1.712 -3.313 17.281 1.00 79.38 226 PRO A O 1
ATOM 1861 N N . ALA A 1 227 ? 2.135 -1.170 16.720 1.00 81.62 227 ALA A N 1
ATOM 1862 C CA . ALA A 1 227 ? 1.274 -1.135 15.543 1.00 81.62 227 ALA A CA 1
ATOM 1863 C C . ALA A 1 227 ? 1.860 -1.972 14.397 1.00 81.62 227 ALA A C 1
ATOM 1865 O O . ALA A 1 227 ? 1.158 -2.808 13.830 1.00 81.62 227 ALA A O 1
ATOM 1866 N N . VAL A 1 228 ? 3.160 -1.832 14.116 1.00 80.06 228 VAL A N 1
ATOM 1867 C CA . VAL A 1 228 ? 3.878 -2.646 13.120 1.00 80.06 228 VAL A CA 1
ATOM 1868 C C . VAL A 1 228 ? 3.843 -4.130 13.501 1.00 80.06 228 VAL A C 1
ATOM 1870 O O . VAL A 1 228 ? 3.666 -4.989 12.639 1.00 80.06 228 VAL A O 1
ATOM 1873 N N . ALA A 1 229 ? 3.949 -4.462 14.791 1.00 76.94 229 ALA A N 1
ATOM 1874 C CA . ALA A 1 229 ? 3.819 -5.836 15.271 1.00 76.94 229 ALA A CA 1
ATOM 1875 C C . ALA A 1 229 ? 2.414 -6.411 15.022 1.00 76.94 229 ALA A C 1
ATOM 1877 O O . ALA A 1 229 ? 2.307 -7.556 14.582 1.00 76.94 229 ALA A O 1
ATOM 1878 N N . LEU A 1 230 ? 1.352 -5.637 15.268 1.00 80.56 230 LEU A N 1
ATOM 1879 C CA . LEU A 1 230 ? -0.029 -6.051 14.992 1.00 80.56 230 LEU A CA 1
ATOM 1880 C C . LEU A 1 230 ? -0.299 -6.178 13.486 1.00 80.56 230 LEU A C 1
ATOM 1882 O O . LEU A 1 230 ? -0.944 -7.133 13.049 1.00 80.56 230 LEU A O 1
ATOM 1886 N N . TYR A 1 231 ? 0.228 -5.250 12.689 1.00 81.31 231 TYR A N 1
ATOM 1887 C CA . TYR A 1 231 ? 0.174 -5.325 11.233 1.00 81.31 231 TYR A CA 1
ATOM 1888 C C . TYR A 1 231 ? 0.844 -6.605 10.727 1.00 81.31 231 TYR A C 1
ATOM 1890 O O . TYR A 1 231 ? 0.232 -7.360 9.980 1.00 81.31 231 TYR A O 1
ATOM 1898 N N . ASN A 1 232 ? 2.052 -6.914 11.207 1.00 76.19 232 ASN A N 1
ATOM 1899 C CA . ASN A 1 232 ? 2.754 -8.146 10.847 1.00 76.19 232 ASN A CA 1
ATOM 1900 C C . ASN A 1 232 ? 1.963 -9.407 11.238 1.00 76.19 232 ASN A C 1
ATOM 1902 O O . ASN A 1 232 ? 1.879 -10.331 10.437 1.00 76.19 232 ASN A O 1
ATOM 1906 N N . GLN A 1 233 ? 1.329 -9.436 12.418 1.00 75.19 233 GLN A N 1
ATOM 1907 C CA . GLN A 1 233 ? 0.437 -10.543 12.809 1.00 75.19 233 GLN A CA 1
ATOM 1908 C C . GLN A 1 233 ? -0.770 -10.680 11.873 1.00 75.19 233 GLN A C 1
ATOM 1910 O O . GLN A 1 233 ? -1.207 -11.787 11.578 1.00 75.19 233 GLN A O 1
ATOM 1915 N N . SER A 1 234 ? -1.317 -9.558 11.408 1.00 78.31 234 SER A N 1
ATOM 1916 C CA . SER A 1 234 ? -2.446 -9.556 10.474 1.00 78.31 234 SER A CA 1
ATOM 1917 C C . SER A 1 234 ? -2.009 -10.023 9.083 1.00 78.31 234 SER A C 1
ATOM 1919 O O . SER A 1 234 ? -2.723 -10.780 8.431 1.00 78.31 234 SER A O 1
ATOM 1921 N N . MET A 1 235 ? -0.801 -9.647 8.654 1.00 73.44 235 MET A N 1
ATOM 1922 C CA . MET A 1 235 ? -0.207 -10.109 7.398 1.00 73.44 235 MET A CA 1
ATOM 1923 C C . MET A 1 235 ? 0.063 -11.615 7.393 1.00 73.44 235 MET A C 1
ATOM 1925 O O . MET A 1 235 ? -0.043 -12.219 6.328 1.00 73.44 235 MET A O 1
ATOM 1929 N N . ASP A 1 236 ? 0.315 -12.245 8.545 1.00 72.69 236 ASP A N 1
ATOM 1930 C CA . ASP A 1 236 ? 0.432 -13.709 8.647 1.00 72.69 236 ASP A CA 1
ATOM 1931 C C . ASP A 1 236 ? -0.880 -14.437 8.256 1.00 72.69 236 ASP A C 1
ATOM 1933 O O . ASP A 1 236 ? -0.843 -15.609 7.880 1.00 72.69 236 ASP A O 1
ATOM 1937 N N . LEU A 1 237 ? -2.048 -13.771 8.293 1.00 75.38 237 LEU A N 1
ATOM 1938 C CA . LEU A 1 237 ? -3.311 -14.345 7.792 1.00 75.38 237 LEU A CA 1
ATOM 1939 C C . LEU A 1 237 ? -3.364 -14.392 6.260 1.00 75.38 237 LEU A C 1
ATOM 1941 O O . LEU A 1 237 ? -3.985 -15.293 5.695 1.00 75.38 237 LEU A O 1
ATOM 1945 N N . ILE A 1 238 ? -2.720 -13.424 5.603 1.00 75.69 238 ILE A N 1
ATOM 1946 C CA . ILE A 1 238 ? -2.661 -13.302 4.141 1.00 75.69 238 ILE A CA 1
ATOM 1947 C C . ILE A 1 238 ? -1.524 -14.169 3.600 1.00 75.69 238 ILE A C 1
ATOM 1949 O O . ILE A 1 238 ? -1.720 -14.963 2.682 1.00 75.69 238 ILE A O 1
ATOM 1953 N N . ASN A 1 239 ? -0.337 -14.037 4.189 1.00 71.94 239 ASN A N 1
ATOM 1954 C CA . ASN A 1 239 ? 0.857 -14.784 3.829 1.00 71.94 239 ASN A CA 1
ATOM 1955 C C . ASN A 1 239 ? 1.236 -15.713 4.983 1.00 71.94 239 ASN A C 1
ATOM 1957 O O . ASN A 1 239 ? 2.024 -15.350 5.860 1.00 71.94 239 ASN A O 1
ATOM 1961 N N . ARG A 1 240 ? 0.620 -16.901 4.991 1.00 71.38 240 ARG A N 1
ATOM 1962 C CA . ARG A 1 240 ? 0.793 -17.875 6.072 1.00 71.38 240 ARG A CA 1
ATOM 1963 C C . ARG A 1 240 ? 2.277 -18.191 6.286 1.00 71.38 240 ARG A C 1
ATOM 1965 O O . ARG A 1 240 ? 3.000 -18.402 5.310 1.00 71.38 240 ARG A O 1
ATOM 1972 N N . PRO A 1 241 ? 2.744 -18.253 7.546 1.00 70.00 241 PRO A N 1
ATOM 1973 C CA . PRO A 1 241 ? 4.108 -18.668 7.833 1.00 70.00 241 PRO A CA 1
ATOM 1974 C C . PRO A 1 241 ? 4.355 -20.087 7.306 1.00 70.00 241 PRO A C 1
ATOM 1976 O O . PRO A 1 241 ? 3.428 -20.892 7.203 1.00 70.00 241 PRO A O 1
ATOM 1979 N N . SER A 1 242 ? 5.618 -20.382 6.981 1.00 74.38 242 SER A N 1
ATOM 1980 C CA . SER A 1 242 ? 6.020 -21.731 6.577 1.00 74.38 242 SER A CA 1
ATOM 1981 C C . SER A 1 242 ? 5.601 -22.745 7.642 1.00 74.38 242 SER A C 1
ATOM 1983 O O . SER A 1 242 ? 5.761 -22.488 8.834 1.00 74.38 242 SER A O 1
ATOM 1985 N N . VAL A 1 243 ? 5.066 -23.879 7.192 1.00 80.31 243 VAL A N 1
ATOM 1986 C CA . VAL A 1 243 ? 4.626 -24.997 8.045 1.00 80.31 243 VAL A CA 1
ATOM 1987 C C . VAL A 1 243 ? 5.804 -25.908 8.421 1.00 80.31 243 VAL A C 1
ATOM 1989 O O . VAL A 1 243 ? 5.654 -26.809 9.236 1.00 80.31 243 VAL A O 1
ATOM 1992 N N . ASP A 1 244 ? 6.977 -25.665 7.837 1.00 82.56 244 ASP A N 1
ATOM 1993 C CA . ASP A 1 244 ? 8.206 -26.401 8.116 1.00 82.56 244 ASP A CA 1
ATOM 1994 C C . ASP A 1 244 ? 8.582 -26.339 9.618 1.00 82.56 244 ASP A C 1
ATOM 1996 O O . ASP A 1 244 ? 8.541 -25.250 10.203 1.00 82.56 244 ASP A O 1
ATOM 2000 N N . PRO A 1 245 ? 8.932 -27.476 10.257 1.00 82.88 245 PRO A N 1
ATOM 2001 C CA . PRO A 1 245 ? 9.211 -27.540 11.695 1.00 82.88 245 PRO A CA 1
ATOM 2002 C C . PRO A 1 245 ? 10.570 -26.941 12.102 1.00 82.88 245 PRO A C 1
ATOM 2004 O O . PRO A 1 245 ? 10.847 -26.821 13.296 1.00 82.88 245 PRO A O 1
ATOM 2007 N N . SER A 1 246 ? 11.409 -26.550 11.140 1.00 84.94 246 SER A N 1
ATOM 2008 C CA . SER A 1 246 ? 12.724 -25.951 11.371 1.00 84.94 246 SER A CA 1
ATOM 2009 C C . SER A 1 246 ? 12.642 -24.646 12.157 1.00 84.94 246 SER A C 1
ATOM 2011 O O . SER A 1 246 ? 11.669 -23.888 12.091 1.00 84.94 246 SER A O 1
ATOM 2013 N N . THR A 1 247 ? 13.729 -24.304 12.852 1.00 83.44 247 THR A N 1
ATOM 2014 C CA . THR A 1 247 ? 13.761 -23.040 13.595 1.00 83.44 247 THR A CA 1
ATOM 2015 C C . THR A 1 247 ? 13.683 -21.821 12.651 1.00 83.44 247 THR A C 1
ATOM 2017 O O . THR A 1 247 ? 14.257 -21.845 11.551 1.00 83.44 247 THR A O 1
ATOM 2020 N N . PRO A 1 248 ? 12.983 -20.734 13.046 1.00 82.19 248 PRO A N 1
ATOM 2021 C CA . PRO A 1 248 ? 12.781 -19.580 12.176 1.00 82.19 248 PRO A CA 1
ATOM 2022 C C . PRO A 1 248 ? 14.093 -18.922 11.748 1.00 82.19 248 PRO A C 1
ATOM 2024 O O . PRO A 1 248 ? 14.944 -18.612 12.580 1.00 82.19 248 PRO A O 1
ATOM 2027 N N . LEU A 1 249 ? 14.206 -18.615 10.456 1.00 85.25 249 LEU A N 1
ATOM 2028 C CA . LEU A 1 249 ? 15.339 -17.860 9.931 1.00 85.25 249 LEU A CA 1
ATOM 2029 C C . LEU A 1 249 ? 15.416 -16.437 10.523 1.00 85.25 249 LEU A C 1
ATOM 2031 O O . LEU A 1 249 ? 14.379 -15.769 10.669 1.00 85.25 249 LEU A O 1
ATOM 2035 N N . PRO A 1 250 ? 16.635 -15.932 10.798 1.00 84.75 250 PRO A N 1
ATOM 2036 C CA . PRO A 1 250 ? 16.886 -14.511 11.007 1.00 84.75 250 PRO A CA 1
ATOM 2037 C C . PRO A 1 250 ? 16.377 -13.662 9.835 1.00 84.75 250 PRO A C 1
ATOM 2039 O O . PRO A 1 250 ? 16.228 -14.141 8.710 1.00 84.75 250 PRO A O 1
ATOM 2042 N N . PHE A 1 251 ? 16.125 -12.374 10.083 1.00 83.50 251 PHE A N 1
ATOM 2043 C CA . PHE A 1 251 ? 15.603 -11.466 9.054 1.00 83.50 251 PHE A CA 1
ATOM 2044 C C . PHE A 1 251 ? 16.488 -11.430 7.800 1.00 83.50 251 PHE A C 1
ATOM 2046 O O . PHE A 1 251 ? 15.969 -11.617 6.704 1.00 83.50 251 PHE A O 1
ATOM 2053 N N . TRP A 1 252 ? 17.804 -11.242 7.955 1.00 84.38 252 TRP A N 1
ATOM 2054 C CA . TRP A 1 252 ? 18.727 -11.145 6.819 1.00 84.38 252 TRP A CA 1
ATOM 2055 C C . TRP A 1 252 ? 18.819 -12.441 6.013 1.00 84.38 252 TRP A C 1
ATOM 2057 O O . TRP A 1 252 ? 18.845 -12.382 4.789 1.00 84.38 252 TRP A O 1
ATOM 2067 N N . ASP A 1 253 ? 18.785 -13.602 6.668 1.00 87.62 253 ASP A N 1
ATOM 2068 C CA . ASP A 1 253 ? 18.761 -14.902 5.987 1.00 87.62 253 ASP A CA 1
ATOM 2069 C C . ASP A 1 253 ? 17.472 -15.087 5.195 1.00 87.62 253 ASP A C 1
ATOM 2071 O O . ASP A 1 253 ? 17.497 -15.535 4.052 1.00 87.62 253 ASP A O 1
ATOM 2075 N N . LYS A 1 254 ? 16.333 -14.701 5.784 1.00 85.94 254 LYS A N 1
ATOM 2076 C CA . LYS A 1 254 ? 15.039 -14.761 5.103 1.00 85.94 254 LYS A CA 1
ATOM 2077 C C . LYS A 1 254 ? 14.987 -13.797 3.916 1.00 85.94 254 LYS A C 1
ATOM 2079 O O . LYS A 1 254 ? 14.476 -14.171 2.867 1.00 85.94 254 LYS A O 1
ATOM 2084 N N . MET A 1 255 ? 15.517 -12.582 4.062 1.00 81.62 255 MET A N 1
ATOM 2085 C CA . MET A 1 255 ? 15.631 -11.625 2.957 1.00 81.62 255 MET A CA 1
ATOM 2086 C C . MET A 1 255 ? 16.495 -12.195 1.831 1.00 81.62 255 MET A C 1
ATOM 2088 O O . MET A 1 255 ? 16.066 -12.177 0.683 1.00 81.62 255 MET A O 1
ATOM 2092 N N . ARG A 1 256 ? 17.657 -12.765 2.171 1.00 86.00 256 ARG A N 1
ATOM 2093 C CA . ARG A 1 256 ? 18.569 -13.411 1.219 1.00 86.00 256 ARG A CA 1
ATOM 2094 C C . ARG A 1 256 ? 17.938 -14.618 0.518 1.00 86.00 256 ARG A C 1
ATOM 2096 O O . ARG A 1 256 ? 18.250 -14.847 -0.639 1.00 86.00 256 ARG A O 1
ATOM 2103 N N . LEU A 1 257 ? 17.079 -15.380 1.200 1.00 83.62 257 LEU A N 1
ATOM 2104 C CA . LEU A 1 257 ? 16.359 -16.530 0.632 1.00 83.62 257 LEU A CA 1
ATOM 2105 C C . LEU A 1 257 ? 15.231 -16.123 -0.327 1.00 83.62 257 LEU A C 1
ATOM 2107 O O . LEU A 1 257 ? 14.928 -16.857 -1.257 1.00 83.62 257 LEU A O 1
ATOM 2111 N N . LEU A 1 258 ? 14.544 -15.011 -0.053 1.00 82.25 258 LEU A N 1
ATOM 2112 C CA . LEU A 1 258 ? 13.338 -14.621 -0.792 1.00 82.25 258 LEU A CA 1
ATOM 2113 C C . LEU A 1 258 ? 13.616 -13.651 -1.937 1.00 82.25 258 LEU A C 1
ATOM 2115 O O . LEU A 1 258 ? 12.909 -13.671 -2.945 1.00 82.25 258 LEU A O 1
ATOM 2119 N N . PHE A 1 259 ? 14.589 -12.763 -1.760 1.00 76.50 259 PHE A N 1
ATOM 2120 C CA . PHE A 1 259 ? 14.868 -11.694 -2.704 1.00 76.50 259 PHE A CA 1
ATOM 2121 C C . PHE A 1 259 ? 16.182 -11.961 -3.423 1.00 76.50 259 PHE A C 1
ATOM 2123 O O . PHE A 1 259 ? 17.249 -12.013 -2.814 1.00 76.50 259 PHE A O 1
ATOM 2130 N N . HIS A 1 260 ? 16.085 -12.074 -4.745 1.00 77.62 260 HIS A N 1
ATOM 2131 C CA . HIS A 1 260 ? 17.228 -12.217 -5.628 1.00 77.62 260 HIS A CA 1
ATOM 2132 C C . HIS A 1 260 ? 17.139 -11.184 -6.739 1.00 77.62 260 HIS A C 1
ATOM 2134 O O . HIS A 1 260 ? 16.135 -11.101 -7.448 1.00 77.62 260 HIS A O 1
ATOM 2140 N N . GLY A 1 261 ? 18.202 -10.407 -6.901 1.00 74.25 261 GLY A N 1
ATOM 2141 C CA . GLY A 1 261 ? 18.317 -9.461 -8.000 1.00 74.25 261 GLY A CA 1
ATOM 2142 C C . GLY A 1 261 ? 19.053 -8.192 -7.612 1.00 74.25 261 GLY A C 1
ATOM 2143 O O . GLY A 1 261 ? 19.700 -8.104 -6.569 1.00 74.25 261 GLY A O 1
ATOM 2144 N N . ARG A 1 262 ? 18.953 -7.208 -8.501 1.00 79.69 262 ARG A N 1
ATOM 2145 C CA . ARG A 1 262 ? 19.448 -5.855 -8.290 1.00 79.69 262 ARG A CA 1
ATOM 2146 C C . ARG A 1 262 ? 18.256 -4.910 -8.278 1.00 79.69 262 ARG A C 1
ATOM 2148 O O . ARG A 1 262 ? 17.460 -4.921 -9.214 1.00 79.69 262 ARG A O 1
ATOM 2155 N N . PHE A 1 263 ? 18.138 -4.122 -7.224 1.00 79.56 263 PHE A N 1
ATOM 2156 C CA . PHE A 1 263 ? 17.122 -3.098 -7.064 1.00 79.56 263 PHE A CA 1
ATOM 2157 C C . PHE A 1 263 ? 17.797 -1.728 -7.106 1.00 79.56 263 PHE A C 1
ATOM 2159 O O . PHE A 1 263 ? 18.569 -1.391 -6.215 1.00 79.56 263 PHE A O 1
ATOM 2166 N N . THR A 1 264 ? 17.511 -0.949 -8.145 1.00 84.94 264 THR A N 1
ATOM 2167 C CA . THR A 1 264 ? 18.016 0.418 -8.312 1.00 84.94 264 THR A CA 1
ATOM 2168 C C . THR A 1 264 ? 16.870 1.407 -8.204 1.00 84.94 264 THR A C 1
ATOM 2170 O O . THR A 1 264 ? 15.816 1.177 -8.794 1.00 84.94 264 THR A O 1
ATOM 2173 N N . LEU A 1 265 ? 17.083 2.507 -7.492 1.00 85.81 265 LEU A N 1
ATOM 2174 C CA . LEU A 1 265 ? 16.091 3.556 -7.296 1.00 85.81 265 LEU A CA 1
ATOM 2175 C C . LEU A 1 265 ? 16.770 4.925 -7.375 1.00 85.81 265 LEU A C 1
ATOM 2177 O O . LEU A 1 265 ? 17.774 5.155 -6.701 1.00 85.81 265 LEU A O 1
ATOM 2181 N N . SER A 1 266 ? 16.219 5.835 -8.180 1.00 88.50 266 SER A N 1
ATOM 2182 C CA . SER A 1 266 ? 16.661 7.233 -8.243 1.00 88.50 266 SER A CA 1
ATOM 2183 C C . SER A 1 266 ? 15.582 8.154 -7.678 1.00 88.50 266 SER A C 1
ATOM 2185 O O . SER A 1 266 ? 14.457 8.176 -8.180 1.00 88.50 266 SER A O 1
ATOM 2187 N N . ILE A 1 267 ? 15.926 8.899 -6.625 1.00 89.44 267 ILE A N 1
ATOM 2188 C CA . ILE A 1 267 ? 15.018 9.790 -5.897 1.00 89.44 267 ILE A CA 1
ATOM 2189 C C . ILE A 1 267 ? 15.605 11.199 -5.863 1.00 89.44 267 ILE A C 1
ATOM 2191 O O . ILE A 1 267 ? 16.756 11.377 -5.463 1.00 89.44 267 ILE A O 1
ATOM 2195 N N . ALA A 1 268 ? 14.823 12.223 -6.215 1.00 89.69 268 ALA A N 1
ATOM 2196 C CA . ALA A 1 268 ? 15.321 13.600 -6.130 1.00 89.69 268 ALA A CA 1
ATOM 2197 C C . ALA A 1 268 ? 15.491 14.068 -4.671 1.00 89.69 268 ALA A C 1
ATOM 2199 O O . ALA A 1 268 ? 16.504 14.688 -4.344 1.00 89.69 268 ALA A O 1
ATOM 2200 N N . ARG A 1 269 ? 14.553 13.733 -3.774 1.00 92.12 269 ARG A N 1
ATOM 2201 C CA . ARG A 1 269 ? 14.682 13.983 -2.329 1.00 92.12 269 ARG A CA 1
ATOM 2202 C C . ARG A 1 269 ? 14.096 12.848 -1.487 1.00 92.12 269 ARG A C 1
ATOM 2204 O O . ARG A 1 269 ? 12.909 12.557 -1.593 1.00 92.12 269 ARG A O 1
ATOM 2211 N N . MET A 1 270 ? 14.888 12.252 -0.601 1.00 92.25 270 MET A N 1
ATOM 2212 C CA . MET A 1 270 ? 14.418 11.249 0.360 1.00 92.25 270 MET A CA 1
ATOM 2213 C C . MET A 1 270 ? 14.641 11.738 1.790 1.00 92.25 270 MET A C 1
ATOM 2215 O O . MET A 1 270 ? 15.775 11.989 2.163 1.00 92.25 270 MET A O 1
ATOM 2219 N N . SER A 1 271 ? 13.595 11.831 2.605 1.00 91.56 271 SER A N 1
ATOM 2220 C CA . SER A 1 271 ? 13.692 12.209 4.018 1.00 91.56 271 SER A CA 1
ATOM 2221 C C . SER A 1 271 ? 13.281 11.040 4.908 1.00 91.56 271 SER A C 1
ATOM 2223 O O . SER A 1 271 ? 12.150 10.559 4.838 1.00 91.56 271 SER A O 1
ATOM 2225 N N . TRP A 1 272 ? 14.191 10.580 5.762 1.00 89.56 272 TRP A N 1
ATOM 2226 C CA . TRP A 1 272 ? 13.910 9.604 6.806 1.00 89.56 272 TRP A CA 1
ATOM 2227 C C . TRP A 1 272 ? 13.838 10.304 8.164 1.00 89.56 272 TRP A C 1
ATOM 2229 O O . TRP A 1 272 ? 14.829 10.801 8.691 1.00 89.56 272 TRP A O 1
ATOM 2239 N N . LEU A 1 273 ? 12.632 10.345 8.720 1.00 89.31 273 LEU A N 1
ATOM 2240 C CA . LEU A 1 273 ? 12.300 10.960 9.995 1.00 89.31 273 LEU A CA 1
ATOM 2241 C C . LEU A 1 273 ? 12.294 9.897 11.097 1.00 89.31 273 LEU A C 1
ATOM 2243 O O . LEU A 1 273 ? 11.500 8.956 11.061 1.00 89.31 273 LEU A O 1
ATOM 2247 N N . TYR A 1 274 ? 13.154 10.061 12.095 1.00 86.38 274 TYR A N 1
ATOM 2248 C CA . TYR A 1 274 ? 13.198 9.208 13.274 1.00 86.38 274 TYR A CA 1
ATOM 2249 C C . TYR A 1 274 ? 12.543 9.902 14.475 1.00 86.38 274 TYR A C 1
ATOM 2251 O O . TYR A 1 274 ? 13.029 10.937 14.937 1.00 86.38 274 TYR A O 1
ATOM 2259 N N . HIS A 1 275 ? 11.451 9.339 15.002 1.00 84.88 275 HIS A N 1
ATOM 2260 C CA . HIS A 1 275 ? 10.756 9.879 16.173 1.00 84.88 275 HIS A CA 1
ATOM 2261 C C . HIS A 1 275 ? 11.507 9.560 17.468 1.00 84.88 275 HIS A C 1
ATOM 2263 O O . HIS A 1 275 ? 11.717 8.398 17.822 1.00 84.88 275 HIS A O 1
ATOM 2269 N N . ALA A 1 276 ? 11.820 10.606 18.232 1.00 81.50 276 ALA A N 1
ATOM 2270 C CA . ALA A 1 276 ? 12.455 10.507 19.543 1.00 81.50 276 ALA A CA 1
ATOM 2271 C C . ALA A 1 276 ? 11.428 10.525 20.695 1.00 81.50 276 ALA A C 1
ATOM 2273 O O . ALA A 1 276 ? 11.692 11.092 21.753 1.00 81.50 276 ALA A O 1
ATOM 2274 N N . SER A 1 277 ? 10.230 9.963 20.497 1.00 81.56 277 SER A N 1
ATOM 2275 C CA . SER A 1 277 ? 9.149 9.969 21.491 1.00 81.56 277 SER A CA 1
ATOM 2276 C C . SER A 1 277 ? 8.364 8.657 21.496 1.00 81.56 277 SER A C 1
ATOM 2278 O O . SER A 1 277 ? 8.291 7.961 20.486 1.00 81.56 277 SER A O 1
ATOM 2280 N N . PHE A 1 278 ? 7.757 8.327 22.640 1.00 78.88 278 PHE A N 1
ATOM 2281 C CA . PHE A 1 278 ? 6.798 7.222 22.756 1.00 78.88 278 PHE A CA 1
ATOM 2282 C C . PHE A 1 278 ? 5.381 7.618 22.329 1.00 78.88 278 PHE A C 1
ATOM 2284 O O . PHE A 1 278 ? 4.545 6.740 22.133 1.00 78.88 278 PHE A O 1
ATOM 2291 N N . ASP A 1 279 ? 5.121 8.915 22.170 1.00 81.56 279 ASP A N 1
ATOM 2292 C CA . ASP A 1 279 ? 3.859 9.417 21.644 1.00 81.56 279 ASP A CA 1
ATOM 2293 C C . ASP A 1 279 ? 3.925 9.475 20.104 1.00 81.56 279 ASP A C 1
ATOM 2295 O O . ASP A 1 279 ? 4.742 10.230 19.565 1.00 81.56 279 ASP A O 1
ATOM 2299 N N . PRO A 1 280 ? 3.108 8.691 19.375 1.00 78.94 280 PRO A N 1
ATOM 2300 C CA . PRO A 1 280 ? 3.088 8.715 17.913 1.00 78.94 280 PRO A CA 1
ATOM 2301 C C . PRO A 1 280 ? 2.544 10.029 17.335 1.00 78.94 280 PRO A C 1
ATOM 2303 O O . PRO A 1 280 ? 2.787 10.309 16.165 1.00 78.94 280 PRO A O 1
ATOM 2306 N N . TYR A 1 281 ? 1.840 10.841 18.129 1.00 82.25 281 TYR A N 1
ATOM 2307 C CA . TYR A 1 281 ? 1.301 12.131 17.690 1.00 82.25 281 TYR A CA 1
ATOM 2308 C C . TYR A 1 281 ? 2.295 13.287 17.866 1.00 82.25 281 TYR A C 1
ATOM 2310 O O . TYR A 1 281 ? 2.022 14.419 17.459 1.00 82.25 281 TYR A O 1
ATOM 2318 N N . ASN A 1 282 ? 3.462 13.024 18.461 1.00 80.00 282 ASN A N 1
ATOM 2319 C CA . ASN A 1 282 ? 4.487 14.035 18.658 1.00 80.00 282 ASN A CA 1
ATOM 2320 C C . ASN A 1 282 ? 5.288 14.280 17.368 1.00 80.00 282 ASN A C 1
ATOM 2322 O O . ASN A 1 282 ? 6.176 13.505 17.008 1.00 80.00 282 ASN A O 1
ATOM 2326 N N . ASN A 1 283 ? 5.018 15.421 16.731 1.00 78.06 283 ASN A N 1
ATOM 2327 C CA . ASN A 1 283 ? 5.698 15.887 15.516 1.00 78.06 283 ASN A CA 1
ATOM 2328 C C . ASN A 1 283 ? 6.817 16.910 15.787 1.00 78.06 283 ASN A C 1
ATOM 2330 O O . ASN A 1 283 ? 7.350 17.504 14.852 1.00 78.06 283 ASN A O 1
ATOM 2334 N N . THR A 1 284 ? 7.147 17.166 17.054 1.00 78.25 284 THR A N 1
ATOM 2335 C CA . THR A 1 284 ? 8.066 18.251 17.448 1.00 78.25 284 THR A CA 1
ATOM 2336 C C . THR A 1 284 ? 9.499 17.786 17.705 1.00 78.25 284 THR A C 1
ATOM 2338 O O . THR A 1 284 ? 10.417 18.603 17.731 1.00 78.25 284 THR A O 1
ATOM 2341 N N . GLU A 1 285 ? 9.698 16.481 17.893 1.00 81.62 285 GLU A N 1
ATOM 2342 C CA . GLU A 1 285 ? 10.967 15.876 18.305 1.00 81.62 285 GLU A CA 1
ATOM 2343 C C . GLU A 1 285 ? 11.370 14.763 17.333 1.00 81.62 285 GLU A C 1
ATOM 2345 O O . GLU A 1 285 ? 11.060 13.584 17.534 1.00 81.62 285 GLU A O 1
ATOM 2350 N N . LEU A 1 286 ? 12.052 15.156 16.257 1.00 86.06 286 LEU A N 1
ATOM 2351 C CA . LEU A 1 286 ? 12.372 14.294 15.120 1.00 86.06 286 LEU A CA 1
ATOM 2352 C C . LEU A 1 286 ? 13.838 14.457 14.727 1.00 86.06 286 LEU A C 1
ATOM 2354 O O . LEU A 1 286 ? 14.350 15.573 14.678 1.00 86.06 286 LEU A O 1
ATOM 2358 N N . MET A 1 287 ? 14.506 13.359 14.396 1.00 86.88 287 MET A N 1
ATOM 2359 C CA . MET A 1 287 ? 15.788 13.396 13.693 1.00 86.88 287 MET A CA 1
ATOM 2360 C C . MET A 1 287 ? 15.526 13.178 12.208 1.00 86.88 287 MET A C 1
ATOM 2362 O O . MET A 1 287 ? 14.963 12.155 11.835 1.00 86.88 287 MET A O 1
ATOM 2366 N N . ASP A 1 288 ? 15.904 14.132 11.370 1.00 89.31 288 ASP A N 1
ATOM 2367 C CA . ASP A 1 288 ? 15.631 14.118 9.935 1.00 89.31 288 ASP A CA 1
ATOM 2368 C C . ASP A 1 288 ? 16.922 13.832 9.167 1.00 89.31 288 ASP A C 1
ATOM 2370 O O . ASP A 1 288 ? 17.878 14.605 9.233 1.00 89.31 288 ASP A O 1
ATOM 2374 N N . TRP A 1 289 ? 16.941 12.699 8.471 1.00 90.44 289 TRP A N 1
ATOM 2375 C CA . TRP A 1 289 ? 17.989 12.281 7.550 1.00 90.44 289 TRP A CA 1
ATOM 2376 C C . TRP A 1 289 ? 17.491 12.532 6.131 1.00 90.44 289 TRP A C 1
ATOM 2378 O O . TRP A 1 289 ? 16.728 11.738 5.580 1.00 90.44 289 TRP A O 1
ATOM 2388 N N . THR A 1 290 ? 17.907 13.641 5.538 1.00 92.56 290 THR A N 1
ATOM 2389 C CA . THR A 1 290 ? 17.511 14.036 4.192 1.00 92.56 290 THR A CA 1
ATOM 2390 C C . THR A 1 290 ? 18.634 13.746 3.206 1.00 92.56 290 THR A C 1
ATOM 2392 O O . THR A 1 290 ? 19.734 14.264 3.330 1.00 92.56 290 THR A O 1
ATOM 2395 N N . TRP A 1 291 ? 18.329 12.942 2.195 1.00 92.12 291 TRP A N 1
ATOM 2396 C CA . TRP A 1 291 ? 19.156 12.726 1.023 1.00 92.12 291 TRP A CA 1
ATOM 2397 C C . TRP A 1 291 ? 18.655 13.561 -0.155 1.00 92.12 291 TRP A C 1
ATOM 2399 O O . TRP A 1 291 ? 17.458 13.530 -0.467 1.00 92.12 291 TRP A O 1
ATOM 2409 N N . THR A 1 292 ? 19.557 14.242 -0.856 1.00 91.12 292 THR A N 1
ATOM 2410 C CA . THR A 1 292 ? 19.277 14.899 -2.141 1.00 91.12 292 THR A CA 1
ATOM 2411 C C . THR A 1 292 ? 19.977 14.184 -3.287 1.00 91.12 292 THR A C 1
ATOM 2413 O O . THR A 1 292 ? 21.119 13.745 -3.164 1.00 91.12 292 THR A O 1
ATOM 2416 N N . ASN A 1 293 ? 19.266 14.056 -4.412 1.00 89.62 293 ASN A N 1
ATOM 2417 C CA . ASN A 1 293 ? 19.701 13.323 -5.603 1.00 89.62 293 ASN A CA 1
ATOM 2418 C C . ASN A 1 293 ? 20.194 11.903 -5.276 1.00 89.62 293 ASN A C 1
ATOM 2420 O O . ASN A 1 293 ? 21.257 11.479 -5.727 1.00 89.62 293 ASN A O 1
ATOM 2424 N N . LEU A 1 294 ? 19.415 11.175 -4.474 1.00 90.00 294 LEU A N 1
ATOM 2425 C CA . LEU A 1 294 ? 19.768 9.840 -4.023 1.00 90.00 294 LEU A CA 1
ATOM 2426 C C . LEU A 1 294 ? 19.660 8.830 -5.168 1.00 90.00 294 LEU A C 1
ATOM 2428 O O . LEU A 1 294 ? 18.575 8.557 -5.681 1.00 90.00 294 LEU A O 1
ATOM 2432 N N . ALA A 1 295 ? 20.780 8.210 -5.503 1.00 91.00 295 ALA A N 1
ATOM 2433 C CA . ALA A 1 295 ? 20.837 6.956 -6.229 1.00 91.00 295 ALA A CA 1
ATOM 2434 C C . ALA A 1 295 ? 21.069 5.820 -5.226 1.00 91.00 295 ALA A C 1
ATOM 2436 O O . ALA A 1 295 ? 22.119 5.734 -4.588 1.00 91.00 295 ALA A O 1
ATOM 2437 N N . MET A 1 296 ? 20.076 4.951 -5.082 1.00 90.75 296 MET A N 1
ATOM 2438 C CA . MET A 1 296 ? 20.158 3.735 -4.287 1.00 90.75 296 MET A CA 1
ATOM 2439 C C . MET A 1 296 ? 20.342 2.538 -5.216 1.00 90.75 296 MET A C 1
ATOM 2441 O O . MET A 1 296 ? 19.595 2.367 -6.176 1.00 90.75 296 MET A O 1
ATOM 2445 N N . ASP A 1 297 ? 21.305 1.685 -4.899 1.00 89.25 297 ASP A N 1
ATOM 2446 C CA . ASP A 1 297 ? 21.534 0.411 -5.564 1.00 89.25 297 ASP A CA 1
ATOM 2447 C C . ASP A 1 297 ? 21.682 -0.688 -4.513 1.00 89.25 297 ASP A C 1
ATOM 2449 O O . ASP A 1 297 ? 22.545 -0.640 -3.635 1.00 89.25 297 ASP A O 1
ATOM 2453 N N . TRP A 1 298 ? 20.799 -1.673 -4.580 1.00 85.38 298 TRP A N 1
ATOM 2454 C CA . TRP A 1 298 ? 20.748 -2.804 -3.674 1.00 85.38 298 TRP A CA 1
ATOM 2455 C C . TRP A 1 298 ? 20.955 -4.095 -4.461 1.00 85.38 298 TRP A C 1
ATOM 2457 O O . TRP A 1 298 ? 20.217 -4.414 -5.390 1.00 85.38 298 TRP A O 1
ATOM 2467 N N . THR A 1 299 ? 21.962 -4.861 -4.058 1.00 84.12 299 THR A N 1
ATOM 2468 C CA . THR A 1 299 ? 22.196 -6.245 -4.491 1.00 84.12 299 THR A CA 1
ATOM 2469 C C . THR A 1 299 ? 22.129 -7.173 -3.279 1.00 84.12 299 THR A C 1
ATOM 2471 O O . THR A 1 299 ? 22.205 -6.703 -2.145 1.00 84.12 299 THR A O 1
ATOM 2474 N N . ASN A 1 300 ? 22.028 -8.490 -3.485 1.00 76.38 300 ASN A N 1
ATOM 2475 C CA . ASN A 1 300 ? 21.800 -9.468 -2.407 1.00 76.38 300 ASN A CA 1
ATOM 2476 C C . ASN A 1 300 ? 22.666 -9.272 -1.143 1.00 76.38 300 ASN A C 1
ATOM 2478 O O . ASN A 1 300 ? 22.174 -9.531 -0.054 1.00 76.38 300 ASN A O 1
ATOM 2482 N N . ALA A 1 301 ? 23.908 -8.792 -1.274 1.00 83.50 301 ALA A N 1
ATOM 2483 C CA . ALA A 1 301 ? 24.871 -8.633 -0.181 1.00 83.50 301 ALA A CA 1
ATOM 2484 C C . ALA A 1 301 ? 25.344 -7.189 0.059 1.00 83.50 301 ALA A C 1
ATOM 2486 O O . ALA A 1 301 ? 26.275 -6.966 0.830 1.00 83.50 301 ALA A O 1
ATOM 2487 N N . MET A 1 302 ? 24.783 -6.200 -0.637 1.00 84.81 302 MET A N 1
ATOM 2488 C CA . MET A 1 302 ? 25.345 -4.851 -0.615 1.00 84.81 302 MET A CA 1
ATOM 2489 C C . MET A 1 302 ? 24.291 -3.787 -0.882 1.00 84.81 302 MET A C 1
ATOM 2491 O O . MET A 1 302 ? 23.575 -3.853 -1.881 1.00 84.81 302 MET A O 1
ATOM 2495 N N . PHE A 1 303 ? 24.286 -2.764 -0.034 1.00 89.06 303 PHE A N 1
ATOM 2496 C CA . PHE A 1 303 ? 23.597 -1.503 -0.267 1.00 89.06 303 PHE A CA 1
ATOM 2497 C C . PHE A 1 303 ? 24.614 -0.429 -0.633 1.00 89.06 303 PHE A C 1
ATOM 2499 O O . PHE A 1 303 ? 25.648 -0.292 0.024 1.00 89.06 303 PHE A O 1
ATOM 2506 N N . LEU A 1 304 ? 24.310 0.333 -1.673 1.00 90.50 304 LEU A N 1
ATOM 2507 C CA . LEU A 1 304 ? 25.063 1.497 -2.105 1.00 90.50 304 LEU A CA 1
ATOM 2508 C C . LEU A 1 304 ? 24.096 2.675 -2.211 1.00 90.50 304 LEU A C 1
ATOM 2510 O O . LEU A 1 304 ? 23.131 2.629 -2.967 1.00 90.50 304 LEU A O 1
ATOM 2514 N N . LEU A 1 305 ? 24.355 3.719 -1.437 1.00 91.06 305 LEU A N 1
ATOM 2515 C CA . LEU A 1 305 ? 23.603 4.966 -1.427 1.00 91.06 305 LEU A CA 1
ATOM 2516 C C . LEU A 1 305 ? 24.555 6.071 -1.875 1.00 91.06 305 LEU A C 1
ATOM 2518 O O . LEU A 1 305 ? 25.602 6.270 -1.258 1.00 91.06 305 LEU A O 1
ATOM 2522 N N . GLN A 1 306 ? 24.220 6.752 -2.964 1.00 91.50 306 GLN A N 1
ATOM 2523 C CA . GLN A 1 306 ? 25.005 7.851 -3.504 1.00 91.50 306 GLN A CA 1
ATOM 2524 C C . GLN A 1 306 ? 24.143 9.108 -3.603 1.00 91.50 306 GLN A C 1
ATOM 2526 O O . GLN A 1 306 ? 23.111 9.086 -4.262 1.00 91.50 306 GLN A O 1
ATOM 2531 N N . GLY A 1 307 ? 24.568 10.198 -2.974 1.00 90.56 307 GLY A N 1
ATOM 2532 C CA . GLY A 1 307 ? 23.859 11.479 -2.984 1.00 90.56 307 GLY A CA 1
ATOM 2533 C C . GLY A 1 307 ? 24.402 12.401 -1.901 1.00 90.56 307 GLY A C 1
ATOM 2534 O O . GLY A 1 307 ? 25.397 12.068 -1.261 1.00 90.56 307 GLY A O 1
ATOM 2535 N N . ASP A 1 308 ? 23.756 13.534 -1.666 1.00 89.88 308 ASP A N 1
ATOM 2536 C CA . ASP A 1 308 ? 24.138 14.421 -0.561 1.00 89.88 308 ASP A CA 1
ATOM 2537 C C . ASP A 1 308 ? 23.282 14.087 0.658 1.00 89.88 308 ASP A C 1
ATOM 2539 O O . ASP A 1 308 ? 22.065 13.963 0.529 1.00 89.88 308 ASP A O 1
ATOM 2543 N N . LEU A 1 309 ? 23.906 13.899 1.822 1.00 90.38 309 LEU A N 1
ATOM 2544 C CA . LEU A 1 309 ? 23.216 13.562 3.066 1.00 90.38 309 LEU A CA 1
ATOM 2545 C C . LEU A 1 309 ? 23.286 14.728 4.050 1.00 90.38 309 LEU A C 1
ATOM 2547 O O . LEU A 1 309 ? 24.363 15.106 4.509 1.00 90.38 309 LEU A O 1
ATOM 2551 N N . ASP A 1 310 ? 22.116 15.201 4.452 1.00 89.44 310 ASP A N 1
ATOM 2552 C CA . ASP A 1 310 ? 21.904 16.147 5.535 1.00 89.44 310 ASP A CA 1
ATOM 2553 C C . ASP A 1 310 ? 21.231 15.448 6.716 1.00 89.44 310 ASP A C 1
ATOM 2555 O O . ASP A 1 310 ? 20.143 14.888 6.594 1.00 89.44 310 ASP A O 1
ATOM 2559 N N . ILE A 1 311 ? 21.844 15.522 7.893 1.00 88.38 311 ILE A N 1
ATOM 2560 C CA . ILE A 1 311 ? 21.245 15.089 9.153 1.00 88.38 311 ILE A CA 1
ATOM 2561 C C . ILE A 1 311 ? 20.931 16.333 9.972 1.00 88.38 311 ILE A C 1
ATOM 2563 O O . ILE A 1 311 ? 21.820 17.130 10.276 1.00 88.38 311 ILE A O 1
ATOM 2567 N N . SER A 1 312 ? 19.675 16.490 10.371 1.00 86.81 312 SER A N 1
ATOM 2568 C CA . SER A 1 312 ? 19.216 17.603 11.201 1.00 86.81 312 SER A CA 1
ATOM 2569 C C . SER A 1 312 ? 18.367 17.120 12.370 1.00 86.81 312 SER A C 1
ATOM 2571 O O . SER A 1 312 ? 17.761 16.047 12.337 1.00 86.81 312 SER A O 1
ATOM 2573 N N . VAL A 1 313 ? 18.349 17.908 13.442 1.00 83.81 313 VAL A N 1
ATOM 2574 C CA . VAL A 1 313 ? 17.553 17.630 14.637 1.00 83.81 313 VAL A CA 1
ATOM 2575 C C . VAL A 1 313 ? 16.455 18.680 14.761 1.00 83.81 313 VAL A C 1
ATOM 2577 O O . VAL A 1 313 ? 16.713 19.880 14.847 1.00 83.81 313 VAL A O 1
ATOM 2580 N N . ARG A 1 314 ? 15.205 18.221 14.804 1.00 80.19 314 ARG A N 1
ATOM 2581 C CA . ARG A 1 314 ? 14.025 19.040 15.085 1.00 80.19 314 ARG A CA 1
ATOM 2582 C C . ARG A 1 314 ? 13.666 18.867 16.552 1.00 80.19 314 ARG A C 1
ATOM 2584 O O . ARG A 1 314 ? 13.432 17.749 17.009 1.00 80.19 314 ARG A O 1
ATOM 2591 N N . THR A 1 315 ? 13.669 19.967 17.296 1.00 73.19 315 THR A N 1
ATOM 2592 C CA . THR A 1 315 ? 13.313 19.987 18.722 1.00 73.19 315 THR A CA 1
ATOM 2593 C C . THR A 1 315 ? 12.393 21.164 18.996 1.00 73.19 315 THR A C 1
ATOM 2595 O O . THR A 1 315 ? 12.508 22.204 18.356 1.00 73.19 315 THR A O 1
ATOM 2598 N N . ALA A 1 316 ? 11.560 21.067 20.034 1.00 65.50 316 ALA A N 1
ATOM 2599 C CA . ALA A 1 316 ? 10.740 22.180 20.525 1.00 65.50 316 ALA A CA 1
ATOM 2600 C C . ALA A 1 316 ? 11.551 23.325 21.192 1.00 65.50 316 ALA A C 1
ATOM 2602 O O . ALA A 1 316 ? 10.984 24.179 21.870 1.00 65.50 316 ALA A O 1
ATOM 2603 N N . SER A 1 317 ? 12.883 23.325 21.064 1.00 64.00 317 SER A N 1
ATOM 2604 C CA . SER A 1 317 ? 13.785 24.292 21.699 1.00 64.00 317 SER A CA 1
ATOM 2605 C C . SER A 1 317 ? 14.197 25.414 20.737 1.00 64.00 317 SER A C 1
ATOM 2607 O O . SER A 1 317 ? 13.910 25.367 19.545 1.00 64.00 317 SER A O 1
ATOM 2609 N N . LYS A 1 318 ? 14.944 26.411 21.236 1.00 56.88 318 LYS A N 1
ATOM 2610 C CA . LYS A 1 318 ? 15.516 27.505 20.423 1.00 56.88 318 LYS A CA 1
ATOM 2611 C C . LYS A 1 318 ? 16.421 27.012 19.275 1.00 56.88 318 LYS A C 1
ATOM 2613 O O . LYS A 1 318 ? 16.648 27.756 18.332 1.00 56.88 318 LYS A O 1
ATOM 2618 N N . TYR A 1 319 ? 16.920 25.777 19.354 1.00 56.97 319 TYR A N 1
ATOM 2619 C CA . TYR A 1 319 ? 17.791 25.144 18.357 1.00 56.97 319 TYR A CA 1
ATOM 2620 C C . TYR A 1 319 ? 17.016 24.210 17.414 1.00 56.97 319 TYR A C 1
ATOM 2622 O O . TYR A 1 319 ? 17.511 23.145 17.048 1.00 56.97 319 TYR A O 1
ATOM 2630 N N . ASN A 1 320 ? 15.772 24.561 17.080 1.00 59.94 320 ASN A N 1
ATOM 2631 C CA . ASN A 1 320 ? 14.991 23.824 16.095 1.00 59.94 320 ASN A CA 1
ATOM 2632 C C . ASN A 1 320 ? 15.689 23.879 14.722 1.00 59.94 320 ASN A C 1
ATOM 2634 O O . ASN A 1 320 ? 16.133 24.950 14.318 1.00 59.94 320 ASN A O 1
ATOM 2638 N N . GLU A 1 321 ? 15.785 22.737 14.037 1.00 64.88 321 GLU A N 1
ATOM 2639 C CA . GLU A 1 321 ? 16.459 22.575 12.736 1.00 64.88 321 GLU A CA 1
ATOM 2640 C C . GLU A 1 321 ? 17.983 22.782 12.763 1.00 64.88 321 GLU A C 1
ATOM 2642 O O . GLU A 1 321 ? 18.585 23.194 11.770 1.00 64.88 321 GLU A O 1
ATOM 2647 N N . SER A 1 322 ? 18.646 22.456 13.878 1.00 69.25 322 SER A N 1
ATOM 2648 C CA . SER A 1 322 ? 20.110 22.421 13.886 1.00 69.25 322 SER A CA 1
ATOM 2649 C C . SER A 1 322 ? 20.615 21.335 12.927 1.00 69.25 322 SER A C 1
ATOM 2651 O O . SER A 1 322 ? 20.265 20.153 13.045 1.00 69.25 322 SER A O 1
ATOM 2653 N N . LYS A 1 323 ? 21.424 21.738 11.939 1.00 72.69 323 LYS A N 1
ATOM 2654 C CA . LYS A 1 323 ? 22.107 20.808 11.034 1.00 72.69 323 LYS A CA 1
ATOM 2655 C C . LYS A 1 323 ? 23.220 20.120 11.813 1.00 72.69 323 LYS A C 1
ATOM 2657 O O . LYS A 1 323 ? 24.217 20.739 12.166 1.00 72.69 323 LYS A O 1
ATOM 2662 N N . LEU A 1 324 ? 23.028 18.838 12.097 1.00 77.50 324 LEU A N 1
ATOM 2663 C CA . LEU A 1 324 ? 24.002 18.026 12.807 1.00 77.50 324 LEU A CA 1
ATOM 2664 C C . LEU A 1 324 ? 25.158 17.640 11.896 1.00 77.50 324 LEU A C 1
ATOM 2666 O O . LEU A 1 324 ? 26.289 17.602 12.350 1.00 77.50 324 LEU A O 1
ATOM 2670 N N . LEU A 1 325 ? 24.882 17.293 10.643 1.00 82.62 325 LEU A N 1
ATOM 2671 C CA . LEU A 1 325 ? 25.904 16.793 9.736 1.00 82.62 325 LEU A CA 1
ATOM 2672 C C . LEU A 1 325 ? 25.484 17.054 8.294 1.00 82.62 325 LEU A C 1
ATOM 2674 O O . LEU A 1 325 ? 24.361 16.732 7.923 1.00 82.62 325 LEU A O 1
ATOM 2678 N N . HIS A 1 326 ? 26.388 17.603 7.498 1.00 84.12 326 HIS A N 1
ATOM 2679 C CA . HIS A 1 326 ? 26.234 17.769 6.061 1.00 84.12 326 HIS A CA 1
ATOM 2680 C C . HIS A 1 326 ? 27.364 17.003 5.374 1.00 84.12 326 HIS A C 1
ATOM 2682 O O . HIS A 1 326 ? 28.539 17.274 5.624 1.00 84.12 326 HIS A O 1
ATOM 2688 N N . LEU A 1 327 ? 27.018 16.016 4.550 1.00 84.06 327 LEU A N 1
ATOM 2689 C CA . LEU A 1 327 ? 27.949 15.183 3.792 1.00 84.06 327 LEU A CA 1
ATOM 2690 C C . LEU A 1 327 ? 27.593 15.260 2.300 1.00 84.06 327 LEU A C 1
ATOM 2692 O O . LEU A 1 327 ? 26.767 14.469 1.832 1.00 84.06 327 LEU A O 1
ATOM 2696 N N . PRO A 1 328 ? 28.211 16.181 1.542 1.00 85.38 328 PRO A N 1
ATOM 2697 C CA . PRO A 1 328 ? 27.976 16.302 0.112 1.00 85.38 328 PRO A CA 1
ATOM 2698 C C . PRO A 1 328 ? 28.646 15.156 -0.654 1.00 85.38 328 PRO A C 1
ATOM 2700 O O . PRO A 1 328 ? 29.716 14.665 -0.267 1.00 85.38 328 PRO A O 1
ATOM 2703 N N . ASN A 1 329 ? 28.017 14.733 -1.755 1.00 84.56 329 ASN A N 1
ATOM 2704 C CA . ASN A 1 329 ? 28.492 13.683 -2.661 1.00 84.56 329 ASN A CA 1
ATOM 2705 C C . ASN A 1 329 ? 28.965 12.415 -1.924 1.00 84.56 329 ASN A C 1
ATOM 2707 O O . ASN A 1 329 ? 30.048 11.860 -2.167 1.00 84.56 329 ASN A O 1
ATOM 2711 N N . LEU A 1 330 ? 28.151 11.995 -0.963 1.00 86.88 330 LEU A N 1
ATOM 2712 C CA . LEU A 1 330 ? 28.376 10.853 -0.109 1.00 86.88 330 LEU A CA 1
ATOM 2713 C C . LEU A 1 330 ? 28.099 9.566 -0.876 1.00 86.88 330 LEU A C 1
ATOM 2715 O O . LEU A 1 330 ? 27.004 9.338 -1.375 1.00 86.88 330 LEU A O 1
ATOM 2719 N N . THR A 1 331 ? 29.091 8.687 -0.915 1.00 88.00 331 THR A N 1
ATOM 2720 C CA . THR A 1 331 ? 28.922 7.280 -1.266 1.00 88.00 331 THR A CA 1
ATOM 2721 C C . THR A 1 331 ? 28.943 6.469 0.023 1.00 88.00 331 THR A C 1
ATOM 2723 O O . THR A 1 331 ? 30.007 6.244 0.608 1.00 88.00 331 THR A O 1
ATOM 2726 N N . PHE A 1 332 ? 27.766 6.049 0.478 1.00 89.50 332 PHE A N 1
ATOM 2727 C CA . PHE A 1 332 ? 27.593 5.182 1.635 1.00 89.50 332 PHE A CA 1
ATOM 2728 C C . PHE A 1 332 ? 27.362 3.740 1.185 1.00 89.50 332 PHE A C 1
ATOM 2730 O O . PHE A 1 332 ? 26.409 3.439 0.467 1.00 89.50 332 PHE A O 1
ATOM 2737 N N . ARG A 1 333 ? 28.254 2.841 1.599 1.00 88.19 333 ARG A N 1
ATOM 2738 C CA . ARG A 1 333 ? 28.211 1.415 1.280 1.00 88.19 333 ARG A CA 1
ATOM 2739 C C . ARG A 1 333 ? 28.019 0.603 2.554 1.00 88.19 333 ARG A C 1
ATOM 2741 O O . ARG A 1 333 ? 28.776 0.773 3.507 1.00 88.19 333 ARG A O 1
ATOM 2748 N N . VAL A 1 334 ? 27.057 -0.312 2.520 1.00 87.62 334 VAL A N 1
ATOM 2749 C CA . VAL A 1 334 ? 26.808 -1.314 3.562 1.00 87.62 334 VAL A CA 1
ATOM 2750 C C . VAL A 1 334 ? 26.946 -2.695 2.932 1.00 87.62 334 VAL A C 1
ATOM 2752 O O . VAL A 1 334 ? 26.093 -3.105 2.146 1.00 87.62 334 VAL A O 1
ATOM 2755 N N . GLY A 1 335 ? 28.039 -3.389 3.230 1.00 86.19 335 GLY A N 1
ATOM 2756 C CA . GLY A 1 335 ? 28.280 -4.777 2.851 1.00 86.19 335 GLY A CA 1
ATOM 2757 C C . GLY A 1 335 ? 27.785 -5.740 3.927 1.00 86.19 335 GLY A C 1
ATOM 2758 O O . GLY A 1 335 ? 27.995 -5.507 5.116 1.00 86.19 335 GLY A O 1
ATOM 2759 N N . LEU A 1 336 ? 27.134 -6.816 3.497 1.00 86.69 336 LEU A N 1
ATOM 2760 C CA . LEU A 1 336 ? 26.648 -7.905 4.334 1.00 86.69 336 LEU A CA 1
ATOM 2761 C C . LEU A 1 336 ? 27.429 -9.179 4.006 1.00 86.69 336 LEU A C 1
ATOM 2763 O O . LEU A 1 336 ? 27.442 -9.623 2.858 1.00 86.69 336 LEU A O 1
ATOM 2767 N N . GLU A 1 337 ? 28.041 -9.792 5.013 1.00 87.50 337 GLU A N 1
ATOM 2768 C CA . GLU A 1 337 ? 28.717 -11.085 4.876 1.00 87.50 337 GLU A CA 1
ATOM 2769 C C . GLU A 1 337 ? 28.130 -12.083 5.879 1.00 87.50 337 GLU A C 1
ATOM 2771 O O . GLU A 1 337 ? 28.189 -11.890 7.093 1.00 87.50 337 GLU A O 1
ATOM 2776 N N . TRP A 1 338 ? 27.542 -13.163 5.364 1.00 87.88 338 TRP A N 1
ATOM 2777 C CA . TRP A 1 338 ? 26.887 -14.191 6.167 1.00 87.88 338 TRP A CA 1
ATOM 2778 C C . TRP A 1 338 ? 27.844 -15.328 6.504 1.00 87.88 338 TRP A C 1
ATOM 2780 O O . TRP A 1 338 ? 28.345 -16.009 5.611 1.00 87.88 338 TRP A O 1
ATOM 2790 N N . LEU A 1 339 ? 28.002 -15.610 7.793 1.00 88.31 339 LEU A N 1
ATOM 2791 C CA . LEU A 1 339 ? 28.785 -16.739 8.287 1.00 88.31 339 LEU A CA 1
ATOM 2792 C C . LEU A 1 339 ? 27.868 -17.960 8.440 1.00 88.31 339 LEU A C 1
ATOM 2794 O O . LEU A 1 339 ? 27.184 -18.106 9.455 1.00 88.31 339 LEU A O 1
ATOM 2798 N N . CYS A 1 340 ? 27.817 -18.805 7.410 1.00 87.19 340 CYS A N 1
ATOM 2799 C CA . CYS A 1 340 ? 26.969 -20.004 7.343 1.00 87.19 340 CYS A CA 1
ATOM 2800 C C . CYS A 1 340 ? 27.802 -21.287 7.507 1.00 87.19 340 CYS A C 1
ATOM 2802 O O . CYS A 1 340 ? 29.025 -21.257 7.391 1.00 87.19 340 CYS A O 1
ATOM 2804 N N . LEU A 1 341 ? 27.139 -22.416 7.784 1.00 86.00 341 LEU A N 1
ATOM 2805 C CA . LEU A 1 341 ? 27.794 -23.733 7.788 1.00 86.00 341 LEU A CA 1
ATOM 2806 C C . LEU A 1 341 ? 28.119 -24.222 6.366 1.00 86.00 341 LEU A C 1
ATOM 2808 O O . LEU A 1 341 ? 29.144 -24.868 6.166 1.00 86.00 341 LEU A O 1
ATOM 2812 N N . GLY A 1 342 ? 27.238 -23.939 5.402 1.00 84.19 342 GLY A N 1
ATOM 2813 C CA . GLY A 1 342 ? 27.436 -24.189 3.974 1.00 84.19 342 GLY A CA 1
ATOM 2814 C C . GLY A 1 342 ? 27.705 -22.904 3.186 1.00 84.19 342 GLY A C 1
ATOM 2815 O O . GLY A 1 342 ? 28.077 -21.876 3.754 1.00 84.19 342 GLY A O 1
ATOM 2816 N N . ASP A 1 343 ? 27.493 -22.952 1.869 1.00 81.06 343 ASP A N 1
ATOM 2817 C CA . ASP A 1 343 ? 27.573 -21.761 1.018 1.00 81.06 343 ASP A CA 1
ATOM 2818 C C . ASP A 1 343 ? 26.417 -20.795 1.330 1.00 81.06 343 ASP A C 1
ATOM 2820 O O . ASP A 1 343 ? 25.240 -21.154 1.307 1.00 81.06 343 ASP A O 1
ATOM 2824 N N . ALA A 1 344 ? 26.764 -19.539 1.602 1.00 81.62 344 ALA A N 1
ATOM 2825 C CA . ALA A 1 344 ? 25.824 -18.464 1.882 1.00 81.62 344 ALA A CA 1
ATOM 2826 C C . ALA A 1 344 ? 24.897 -18.136 0.696 1.00 81.62 344 ALA A C 1
ATOM 2828 O O . ALA A 1 344 ? 23.810 -17.595 0.907 1.00 81.62 344 ALA A O 1
ATOM 2829 N N . ASN A 1 345 ? 25.311 -18.421 -0.540 1.00 80.88 345 ASN A N 1
ATOM 2830 C CA . ASN A 1 345 ? 24.539 -18.091 -1.743 1.00 80.88 345 ASN A CA 1
ATOM 2831 C C . ASN A 1 345 ? 23.711 -19.265 -2.284 1.00 80.88 345 ASN A C 1
ATOM 2833 O O . ASN A 1 345 ? 22.830 -19.056 -3.128 1.00 80.88 345 ASN A O 1
ATOM 2837 N N . ASP A 1 346 ? 23.957 -20.479 -1.792 1.00 79.81 346 ASP A N 1
ATOM 2838 C CA . ASP A 1 346 ? 23.246 -21.678 -2.220 1.00 79.81 346 ASP A CA 1
ATOM 2839 C C . ASP A 1 346 ? 21.881 -21.788 -1.528 1.00 79.81 346 ASP A C 1
ATOM 2841 O O . ASP A 1 346 ? 21.683 -22.484 -0.537 1.00 79.81 346 ASP A O 1
ATOM 2845 N N . HIS A 1 347 ? 20.918 -21.044 -2.062 1.00 79.62 347 HIS A N 1
ATOM 2846 C CA . HIS A 1 347 ? 19.521 -21.109 -1.647 1.00 79.62 347 HIS A CA 1
ATOM 2847 C C . HIS A 1 347 ? 18.747 -22.234 -2.357 1.00 79.62 347 HIS A C 1
ATOM 2849 O O . HIS A 1 347 ? 17.641 -22.564 -1.937 1.00 79.62 347 HIS A O 1
ATOM 2855 N N . HIS A 1 348 ? 19.301 -22.827 -3.421 1.00 79.50 348 HIS A N 1
ATOM 2856 C CA . HIS A 1 348 ? 18.636 -23.878 -4.197 1.00 79.50 348 HIS A CA 1
ATOM 2857 C C . HIS A 1 348 ? 18.624 -25.224 -3.472 1.00 79.50 348 HIS A C 1
ATOM 2859 O O . HIS A 1 348 ? 17.713 -26.021 -3.685 1.00 79.50 348 HIS A O 1
ATOM 2865 N N . SER A 1 349 ? 19.610 -25.474 -2.608 1.00 78.81 349 SER A N 1
ATOM 2866 C CA . SER A 1 349 ? 19.648 -26.668 -1.759 1.00 78.81 349 SER A CA 1
ATOM 2867 C C . SER A 1 349 ? 18.652 -26.628 -0.596 1.00 78.81 349 SER A C 1
ATOM 2869 O O . SER A 1 349 ? 18.399 -27.658 0.031 1.00 78.81 349 SER A O 1
ATOM 2871 N N . VAL A 1 350 ? 18.047 -25.468 -0.315 1.00 83.50 350 VAL A N 1
ATOM 2872 C CA . VAL A 1 350 ? 17.041 -25.311 0.737 1.00 83.50 350 VAL A CA 1
ATOM 2873 C C . VAL A 1 350 ? 15.707 -25.881 0.264 1.00 83.50 350 VAL A C 1
ATOM 2875 O O . VAL A 1 350 ? 15.017 -25.290 -0.565 1.00 83.50 350 VAL A O 1
ATOM 2878 N N . MET A 1 351 ? 15.314 -27.014 0.842 1.00 83.69 351 MET A N 1
ATOM 2879 C CA . MET A 1 351 ? 14.063 -27.701 0.523 1.00 83.69 351 MET A CA 1
ATOM 2880 C C . MET A 1 351 ? 13.185 -27.774 1.773 1.00 83.69 351 MET A C 1
ATOM 2882 O O . MET A 1 351 ? 13.434 -28.621 2.629 1.00 83.69 351 MET A O 1
ATOM 2886 N N . PRO A 1 352 ? 12.169 -26.897 1.902 1.00 83.31 352 PRO A N 1
ATOM 2887 C CA . PRO A 1 352 ? 11.239 -26.958 3.016 1.00 83.31 352 PRO A CA 1
ATOM 2888 C C . PRO A 1 352 ? 10.516 -28.305 3.056 1.00 83.31 352 PRO A C 1
ATOM 2890 O O . PRO A 1 352 ? 10.039 -28.796 2.029 1.00 83.31 352 PRO A O 1
ATOM 2893 N N . CYS A 1 353 ? 10.399 -28.876 4.247 1.00 82.25 353 CYS A N 1
ATOM 2894 C CA . CYS A 1 353 ? 9.760 -30.156 4.487 1.00 82.25 353 CYS A CA 1
ATOM 2895 C C . CYS A 1 353 ? 8.459 -29.960 5.264 1.00 82.25 353 CYS A C 1
ATOM 2897 O O . CYS A 1 353 ? 8.388 -29.195 6.228 1.00 82.25 353 CYS A O 1
ATOM 2899 N N . ALA A 1 354 ? 7.406 -30.661 4.848 1.00 82.38 354 ALA A N 1
ATOM 2900 C CA . ALA A 1 354 ? 6.166 -30.688 5.608 1.00 82.38 354 ALA A CA 1
ATOM 2901 C C . ALA A 1 354 ? 6.353 -31.531 6.890 1.00 82.38 354 ALA A C 1
ATOM 2903 O O . ALA A 1 354 ? 7.061 -32.540 6.844 1.00 82.38 354 ALA A O 1
ATOM 2904 N N . PRO A 1 355 ? 5.716 -31.175 8.025 1.00 82.12 355 PRO A N 1
ATOM 2905 C CA . PRO A 1 355 ? 5.880 -31.902 9.288 1.00 82.12 355 PRO A CA 1
ATOM 2906 C C . PRO A 1 355 ? 5.572 -33.403 9.215 1.00 82.12 355 PRO A C 1
ATOM 2908 O O . PRO A 1 355 ? 6.161 -34.181 9.953 1.00 82.12 355 PRO A O 1
ATOM 2911 N N . ASP A 1 356 ? 4.673 -33.820 8.320 1.00 82.25 356 ASP A N 1
ATOM 2912 C CA . ASP A 1 356 ? 4.278 -35.217 8.090 1.00 82.25 356 ASP A CA 1
ATOM 2913 C C . ASP A 1 356 ? 5.258 -36.006 7.203 1.00 82.25 356 ASP A C 1
ATOM 2915 O O . ASP A 1 356 ? 5.079 -37.207 6.997 1.00 82.25 356 ASP A O 1
ATOM 2919 N N . LYS A 1 357 ? 6.264 -35.333 6.634 1.00 79.94 357 LYS A N 1
ATOM 2920 C CA . LYS A 1 357 ? 7.271 -35.907 5.727 1.00 79.94 357 LYS A CA 1
ATOM 2921 C C . LYS A 1 357 ? 8.685 -35.875 6.301 1.00 79.94 357 LYS A C 1
ATOM 2923 O O . LYS A 1 357 ? 9.630 -36.242 5.602 1.00 79.94 357 LYS A O 1
ATOM 2928 N N . VAL A 1 358 ? 8.836 -35.457 7.556 1.00 79.50 358 VAL A N 1
ATOM 2929 C CA . VAL A 1 358 ? 10.122 -35.498 8.252 1.00 79.50 358 VAL A CA 1
ATOM 2930 C C . VAL A 1 358 ? 10.519 -36.963 8.479 1.00 79.50 358 VAL A C 1
ATOM 2932 O O . VAL A 1 358 ? 9.701 -37.731 8.977 1.00 79.50 358 VAL A O 1
ATOM 2935 N N . PRO A 1 359 ? 11.743 -37.388 8.113 1.00 76.12 359 PRO A N 1
ATOM 2936 C CA . PRO A 1 359 ? 12.186 -38.757 8.358 1.00 76.12 359 PRO A CA 1
ATOM 2937 C C . PRO A 1 359 ? 12.244 -39.067 9.862 1.00 76.12 359 PRO A C 1
ATOM 2939 O O . PRO A 1 359 ? 12.993 -38.421 10.589 1.00 76.12 359 PRO A O 1
ATOM 2942 N N . ASP A 1 360 ? 11.535 -40.106 10.314 1.00 68.81 360 ASP A N 1
ATOM 2943 C CA . ASP A 1 360 ? 11.466 -40.514 11.733 1.00 68.81 360 ASP A CA 1
ATOM 2944 C C . ASP A 1 360 ? 12.812 -40.990 12.326 1.00 68.81 360 ASP A C 1
ATOM 2946 O O . ASP A 1 360 ? 12.936 -41.202 13.531 1.00 68.81 360 ASP A O 1
ATOM 2950 N N . PHE A 1 361 ? 13.833 -41.189 11.487 1.00 59.69 361 PHE A N 1
ATOM 2951 C CA . PHE A 1 361 ? 15.091 -41.844 11.855 1.00 59.69 361 PHE A CA 1
ATOM 2952 C C . PHE A 1 361 ? 16.260 -40.884 12.141 1.00 59.69 361 PHE A C 1
ATOM 2954 O O . PHE A 1 361 ? 17.386 -41.353 12.325 1.00 59.69 361 PHE A O 1
ATOM 2961 N N . SER A 1 362 ? 16.054 -39.561 12.177 1.00 60.22 362 SER A N 1
ATOM 2962 C CA . SER A 1 362 ? 17.132 -38.628 12.535 1.00 60.22 362 SER A CA 1
ATOM 2963 C C . SER A 1 362 ? 17.262 -38.473 14.056 1.00 60.22 362 SER A C 1
ATOM 2965 O O . SER A 1 362 ? 16.329 -38.066 14.737 1.00 60.22 362 SER A O 1
ATOM 2967 N N . LEU A 1 363 ? 18.452 -38.761 14.596 1.00 62.06 363 LEU A N 1
ATOM 2968 C CA . LEU A 1 363 ? 18.804 -38.479 16.000 1.00 62.06 363 LEU A CA 1
ATOM 2969 C C . LEU A 1 363 ? 18.885 -36.969 16.302 1.00 62.06 363 LEU A C 1
ATOM 2971 O O . LEU A 1 363 ? 18.866 -36.570 17.463 1.00 62.06 363 LEU A O 1
ATOM 2975 N N . GLU A 1 364 ? 19.003 -36.138 15.265 1.00 68.25 364 GLU A N 1
ATOM 2976 C CA . GLU A 1 364 ? 19.028 -34.678 15.352 1.00 68.25 364 GLU A CA 1
ATOM 2977 C C . GLU A 1 364 ? 17.661 -34.088 14.967 1.00 68.25 364 GLU A C 1
ATOM 2979 O O . GLU A 1 364 ? 16.956 -34.638 14.115 1.00 68.25 364 GLU A O 1
ATOM 2984 N N . GLU A 1 365 ? 17.301 -32.954 15.580 1.00 77.31 365 GLU A N 1
ATOM 2985 C CA . GLU A 1 365 ? 16.108 -32.184 15.207 1.00 77.31 365 GLU A CA 1
ATOM 2986 C C . GLU A 1 365 ? 16.184 -31.769 13.729 1.00 77.31 365 GLU A C 1
ATOM 2988 O O . GLU A 1 365 ? 17.210 -31.275 13.255 1.00 77.31 365 GLU A O 1
ATOM 2993 N N . HIS A 1 366 ? 15.093 -31.986 12.991 1.00 83.00 366 HIS A N 1
ATOM 2994 C CA . HIS A 1 366 ? 15.024 -31.672 11.569 1.00 83.00 366 HIS A CA 1
ATOM 2995 C C . HIS A 1 366 ? 15.158 -30.166 11.315 1.00 83.00 366 HIS A C 1
ATOM 2997 O O . HIS A 1 366 ? 14.444 -29.358 11.911 1.00 83.00 366 HIS A O 1
ATOM 3003 N N . ASP A 1 367 ? 16.051 -29.803 10.394 1.00 84.75 367 ASP A N 1
ATOM 3004 C CA . ASP A 1 367 ? 16.301 -28.413 10.035 1.00 84.75 367 ASP A CA 1
ATOM 3005 C C . ASP A 1 367 ? 16.661 -28.251 8.550 1.00 84.75 367 ASP A C 1
ATOM 3007 O O . ASP A 1 367 ? 17.827 -28.347 8.155 1.00 84.75 367 ASP A O 1
ATOM 3011 N N . SER A 1 368 ? 15.649 -27.946 7.738 1.00 85.69 368 SER A N 1
ATOM 3012 C CA . SER A 1 368 ? 15.741 -27.674 6.296 1.00 85.69 368 SER A CA 1
ATOM 3013 C C . SER A 1 368 ? 16.689 -26.525 5.959 1.00 85.69 368 SER A C 1
ATOM 3015 O O . SER A 1 368 ? 17.201 -26.441 4.843 1.00 85.69 368 SER A O 1
ATOM 3017 N N . PHE A 1 369 ? 16.929 -25.617 6.910 1.00 87.75 369 PHE A N 1
ATOM 3018 C CA . PHE A 1 369 ? 17.751 -24.430 6.698 1.00 87.75 369 PHE A CA 1
ATOM 3019 C C . PHE A 1 369 ? 19.153 -24.555 7.294 1.00 87.75 369 PHE A C 1
ATOM 3021 O O . PHE A 1 369 ? 19.905 -23.592 7.206 1.00 87.75 369 PHE A O 1
ATOM 3028 N N . ARG A 1 370 ? 19.545 -25.688 7.892 1.00 87.06 370 ARG A N 1
ATOM 3029 C CA . ARG A 1 370 ? 20.785 -25.802 8.691 1.00 87.06 370 ARG A CA 1
ATOM 3030 C C . ARG A 1 370 ? 22.048 -25.313 7.978 1.00 87.06 370 ARG A C 1
ATOM 3032 O O . ARG A 1 370 ? 22.836 -24.585 8.572 1.00 87.06 370 ARG A O 1
ATOM 3039 N N . ALA A 1 371 ? 22.248 -25.720 6.725 1.00 84.81 371 ALA A N 1
ATOM 3040 C CA . ALA A 1 371 ? 23.427 -25.339 5.944 1.00 84.81 371 ALA A CA 1
ATOM 3041 C C . ALA A 1 371 ? 23.390 -23.862 5.512 1.00 84.81 371 ALA A C 1
ATOM 3043 O O . ALA A 1 371 ? 24.426 -23.199 5.485 1.00 84.81 371 ALA A O 1
ATOM 3044 N N . PHE A 1 372 ? 22.192 -23.346 5.225 1.00 87.38 372 PHE A N 1
ATOM 3045 C CA . PHE A 1 372 ? 21.971 -21.980 4.760 1.00 87.38 372 PHE A CA 1
ATOM 3046 C C . PHE A 1 372 ? 21.907 -20.965 5.908 1.00 87.38 372 PHE A C 1
ATOM 3048 O O . PHE A 1 372 ? 22.295 -19.816 5.729 1.00 87.38 372 PHE A O 1
ATOM 3055 N N . ARG A 1 373 ? 21.423 -21.350 7.092 1.00 89.31 373 ARG A N 1
ATOM 3056 C CA . ARG A 1 373 ? 21.254 -20.453 8.237 1.00 89.31 373 ARG A CA 1
ATOM 3057 C C . ARG A 1 373 ? 22.612 -19.903 8.650 1.00 89.31 373 ARG A C 1
ATOM 3059 O O . ARG A 1 373 ? 23.544 -20.658 8.940 1.00 89.31 373 ARG A O 1
ATOM 3066 N N . SER A 1 374 ? 22.705 -18.583 8.709 1.00 88.56 374 SER A N 1
ATOM 3067 C CA . SER A 1 374 ? 23.892 -17.939 9.230 1.00 88.56 374 SER A CA 1
ATOM 3068 C C . SER A 1 374 ? 23.893 -18.009 10.753 1.00 88.56 374 SER A C 1
ATOM 3070 O O . SER A 1 374 ? 22.877 -17.853 11.432 1.00 88.56 374 SER A O 1
ATOM 3072 N N . GLN A 1 375 ? 25.061 -18.316 11.303 1.00 86.38 375 GLN A N 1
ATOM 3073 C CA . GLN A 1 375 ? 25.295 -18.218 12.739 1.00 86.38 375 GLN A CA 1
ATOM 3074 C C . GLN A 1 375 ? 25.414 -16.751 13.134 1.00 86.38 375 GLN A C 1
ATOM 3076 O O . GLN A 1 375 ? 25.002 -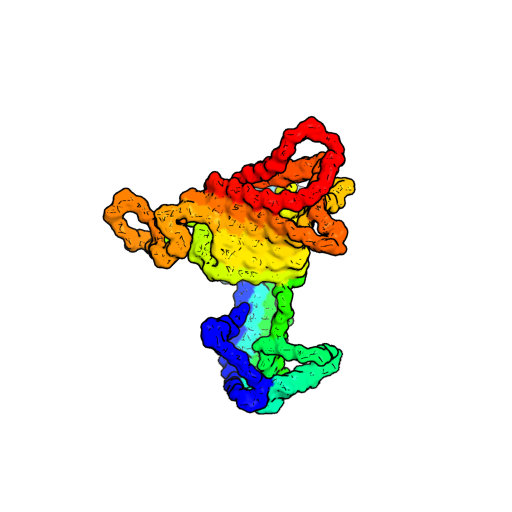16.353 14.223 1.00 86.38 375 GLN A O 1
ATOM 3081 N N . ASN A 1 376 ? 25.997 -15.956 12.235 1.00 84.38 376 ASN A N 1
ATOM 3082 C CA . ASN A 1 376 ? 26.302 -14.560 12.440 1.00 84.38 376 ASN A CA 1
ATOM 3083 C C . ASN A 1 376 ? 26.400 -13.810 11.108 1.00 84.38 376 ASN A C 1
ATOM 3085 O O . ASN A 1 376 ? 26.738 -14.389 10.075 1.00 84.38 376 ASN A O 1
ATOM 3089 N N . LEU A 1 377 ? 26.194 -12.498 11.176 1.00 84.94 377 LEU A N 1
ATOM 3090 C CA . LEU A 1 377 ? 26.378 -11.573 10.067 1.00 84.94 377 LEU A CA 1
ATOM 3091 C C . LEU A 1 377 ? 27.496 -10.571 10.390 1.00 84.94 377 LEU A C 1
ATOM 3093 O O . LEU A 1 377 ? 27.509 -9.978 11.473 1.00 84.94 377 LEU A O 1
ATOM 3097 N N . ASN A 1 378 ? 28.415 -10.369 9.454 1.00 85.06 378 ASN A N 1
ATOM 3098 C CA . ASN A 1 378 ? 29.383 -9.281 9.495 1.00 85.06 378 ASN A CA 1
ATOM 3099 C C . ASN A 1 378 ? 28.851 -8.096 8.684 1.00 85.06 378 ASN A C 1
ATOM 3101 O O . ASN A 1 378 ? 28.257 -8.273 7.616 1.00 85.06 378 ASN A O 1
ATOM 3105 N N . LEU A 1 379 ? 29.080 -6.891 9.203 1.00 82.69 379 LEU A N 1
ATOM 3106 C CA . LEU A 1 379 ? 28.745 -5.636 8.535 1.00 82.69 379 LEU A CA 1
ATOM 3107 C C . LEU A 1 379 ? 30.032 -4.901 8.152 1.00 82.69 379 LEU A C 1
ATOM 3109 O O . LEU A 1 379 ? 30.865 -4.633 9.020 1.00 82.69 379 LEU A O 1
ATOM 3113 N N . ASP A 1 380 ? 30.161 -4.554 6.871 1.00 82.88 380 ASP A N 1
ATOM 3114 C CA . ASP A 1 380 ? 31.195 -3.649 6.355 1.00 82.88 380 ASP A CA 1
ATOM 3115 C C . ASP A 1 380 ? 30.556 -2.304 6.002 1.00 82.88 380 ASP A C 1
ATOM 3117 O O . ASP A 1 380 ? 29.763 -2.199 5.064 1.00 82.88 380 ASP A O 1
ATOM 3121 N N . LEU A 1 381 ? 30.876 -1.271 6.777 1.00 82.88 381 LEU A N 1
ATOM 3122 C CA . LEU A 1 381 ? 30.359 0.079 6.577 1.00 82.88 381 LEU A CA 1
ATOM 3123 C C . LEU A 1 381 ? 31.470 0.959 6.010 1.00 82.88 381 LEU A C 1
ATOM 3125 O O . LEU A 1 381 ? 32.471 1.215 6.682 1.00 82.88 381 LEU A O 1
ATOM 3129 N N . SER A 1 382 ? 31.271 1.465 4.792 1.00 81.56 382 SER A N 1
ATOM 3130 C CA . SER A 1 382 ? 32.214 2.367 4.133 1.00 81.56 382 SER A CA 1
ATOM 3131 C C . SER A 1 382 ? 31.537 3.673 3.752 1.00 81.56 382 SER A C 1
ATOM 3133 O O . SER A 1 382 ? 30.526 3.694 3.049 1.00 81.56 382 SER A O 1
ATOM 3135 N N . LEU A 1 383 ? 32.122 4.775 4.210 1.00 83.19 383 LEU A N 1
ATOM 3136 C CA . LEU A 1 383 ? 31.638 6.123 3.969 1.00 83.19 383 LEU A CA 1
ATOM 3137 C C . LEU A 1 383 ? 32.714 6.901 3.211 1.00 83.19 383 LEU A C 1
ATOM 3139 O O . LEU A 1 383 ? 33.832 7.042 3.709 1.00 83.19 383 LEU A O 1
ATOM 3143 N N . LYS A 1 384 ? 32.404 7.359 1.995 1.00 81.44 384 LYS A N 1
ATOM 3144 C CA . LYS A 1 384 ? 33.347 8.097 1.142 1.00 81.44 384 LYS A CA 1
ATOM 3145 C C . LYS A 1 384 ? 32.688 9.353 0.599 1.00 81.44 384 LYS A C 1
ATOM 3147 O O . LYS A 1 384 ? 31.683 9.255 -0.093 1.00 81.44 384 LYS A O 1
ATOM 3152 N N . THR A 1 385 ? 33.280 10.509 0.857 1.00 79.81 385 THR A N 1
ATOM 3153 C CA . THR A 1 385 ? 32.914 11.775 0.217 1.00 79.81 385 THR A CA 1
ATOM 3154 C C . THR A 1 385 ? 33.942 12.097 -0.861 1.00 79.81 385 THR A C 1
ATOM 3156 O O . THR A 1 385 ? 35.135 11.819 -0.705 1.00 79.81 385 THR A O 1
ATOM 3159 N N . LYS A 1 386 ? 33.492 12.644 -1.990 1.00 71.31 386 LYS A N 1
ATOM 3160 C CA . LYS A 1 386 ? 34.389 13.158 -3.031 1.00 71.31 386 LYS A CA 1
ATOM 3161 C C . LYS A 1 386 ? 34.317 14.683 -3.021 1.00 71.31 386 LYS A C 1
ATOM 3163 O O . LYS A 1 386 ? 33.218 15.201 -3.214 1.00 71.31 386 LYS A O 1
ATOM 3168 N N . PRO A 1 387 ? 35.440 15.400 -2.832 1.00 63.12 387 PRO A N 1
ATOM 3169 C CA . PRO A 1 387 ? 35.432 16.849 -2.952 1.00 63.12 387 PRO A CA 1
ATOM 3170 C C . PRO A 1 387 ? 35.090 17.225 -4.395 1.00 63.12 387 PRO A C 1
ATOM 3172 O O . PRO A 1 387 ? 35.657 16.677 -5.344 1.00 63.12 387 PRO A O 1
ATOM 3175 N N . VAL A 1 388 ? 34.141 18.138 -4.562 1.00 60.97 388 VAL A N 1
ATOM 3176 C CA . VAL A 1 388 ? 33.818 18.730 -5.860 1.00 60.97 388 VAL A CA 1
ATOM 3177 C C . VAL A 1 388 ? 34.748 19.929 -6.040 1.00 60.97 388 VAL A C 1
ATOM 3179 O O . VAL A 1 388 ? 34.808 20.798 -5.176 1.00 60.97 388 VAL A O 1
ATOM 3182 N N . ALA A 1 389 ? 35.511 19.944 -7.135 1.00 53.78 389 ALA A N 1
ATOM 3183 C CA . ALA A 1 389 ? 36.659 20.835 -7.334 1.00 53.78 389 ALA A CA 1
ATOM 3184 C C . ALA A 1 389 ? 36.336 22.347 -7.335 1.00 53.78 389 ALA A C 1
ATOM 3186 O O . ALA A 1 389 ? 37.260 23.137 -7.199 1.00 53.78 389 ALA A O 1
ATOM 3187 N N . ASP A 1 390 ? 35.056 22.735 -7.417 1.00 53.41 390 ASP A N 1
ATOM 3188 C CA . ASP A 1 390 ? 34.613 24.131 -7.571 1.00 53.41 390 ASP A CA 1
ATOM 3189 C C . ASP A 1 390 ? 33.427 24.536 -6.664 1.00 53.41 390 ASP A C 1
ATOM 3191 O O . ASP A 1 390 ? 32.862 25.616 -6.834 1.00 53.41 390 ASP A O 1
ATOM 3195 N N . SER A 1 391 ? 33.011 23.709 -5.693 1.00 54.06 391 SER A N 1
ATOM 3196 C CA . SER A 1 391 ? 31.896 24.052 -4.791 1.00 54.06 391 SER A CA 1
ATOM 3197 C C . SER A 1 391 ? 32.372 24.351 -3.370 1.00 54.06 391 SER A C 1
ATOM 3199 O O . SER A 1 391 ? 33.080 23.546 -2.773 1.00 54.06 391 SER A O 1
ATOM 3201 N N . HIS A 1 392 ? 31.881 25.444 -2.776 1.00 56.78 392 HIS A N 1
ATOM 3202 C CA . HIS A 1 392 ? 32.006 25.746 -1.340 1.00 56.78 392 HIS A CA 1
ATOM 3203 C C . HIS A 1 392 ? 31.247 24.760 -0.419 1.00 56.78 392 HIS A C 1
ATOM 3205 O O . HIS A 1 392 ? 31.171 24.991 0.786 1.00 56.78 392 HIS A O 1
ATOM 3211 N N . ASP A 1 393 ? 30.683 23.682 -0.971 1.00 60.88 393 ASP A N 1
ATOM 3212 C CA . ASP A 1 393 ? 29.940 22.654 -0.244 1.00 60.88 393 ASP A CA 1
ATOM 3213 C C . ASP A 1 393 ? 30.926 21.670 0.403 1.00 60.88 393 ASP A C 1
ATOM 3215 O O . ASP A 1 393 ? 31.403 20.707 -0.203 1.00 60.88 393 ASP A O 1
ATOM 3219 N N . ILE A 1 394 ? 31.339 22.004 1.624 1.00 64.62 394 ILE A N 1
ATOM 3220 C CA . ILE A 1 394 ? 32.343 21.271 2.399 1.00 64.62 394 ILE A CA 1
ATOM 3221 C C . ILE A 1 394 ? 31.607 20.427 3.448 1.00 64.62 394 ILE A C 1
ATOM 3223 O O . ILE A 1 394 ? 30.695 20.949 4.094 1.00 64.62 394 ILE A O 1
ATOM 3227 N N . PRO A 1 395 ? 32.004 19.157 3.678 1.00 63.44 395 PRO A N 1
ATOM 3228 C CA . PRO A 1 395 ? 31.446 18.357 4.761 1.00 63.44 395 PRO A CA 1
ATOM 3229 C C . PRO A 1 395 ? 31.498 19.105 6.099 1.00 63.44 395 PRO A C 1
ATOM 3231 O O . PRO A 1 395 ? 32.573 19.549 6.515 1.00 63.44 395 PRO A O 1
ATOM 3234 N N . SER A 1 396 ? 30.360 19.250 6.780 1.00 68.00 396 SER A N 1
ATOM 3235 C CA . SER A 1 396 ? 30.332 19.958 8.061 1.00 68.00 396 SER A CA 1
ATOM 3236 C C . SER A 1 396 ? 30.836 19.066 9.198 1.00 68.00 396 SER A C 1
ATOM 3238 O O . SER A 1 396 ? 30.593 17.858 9.237 1.00 68.00 396 SER A O 1
ATOM 3240 N N . CYS A 1 397 ? 31.556 19.666 10.147 1.00 61.78 397 CYS A N 1
ATOM 3241 C CA . CYS A 1 397 ? 31.851 19.032 11.430 1.00 61.78 397 CYS A CA 1
ATOM 3242 C C . CYS A 1 397 ? 30.579 19.063 12.295 1.00 61.78 397 CYS A C 1
ATOM 3244 O O . CYS A 1 397 ? 29.872 20.074 12.260 1.00 61.78 397 CYS A O 1
ATOM 3246 N N . PRO A 1 398 ? 30.264 18.010 13.070 1.00 65.38 398 PRO A N 1
ATOM 3247 C CA . PRO A 1 398 ? 29.037 18.000 13.844 1.00 65.38 398 PRO A CA 1
ATOM 3248 C C . PRO A 1 398 ? 29.000 19.075 14.931 1.00 65.38 398 PRO A C 1
ATOM 3250 O O . PRO A 1 398 ? 29.793 19.062 15.873 1.00 65.38 398 PRO A O 1
ATOM 3253 N N . GLU A 1 399 ? 28.030 19.986 14.829 1.00 63.41 399 GLU A N 1
ATOM 3254 C CA . GLU A 1 399 ? 27.764 21.016 15.835 1.00 63.41 399 GLU A CA 1
ATOM 3255 C C . GLU A 1 399 ? 27.008 20.405 17.027 1.00 63.41 399 GLU A C 1
ATOM 3257 O O . GLU A 1 399 ? 25.775 20.349 17.092 1.00 63.41 399 GLU A O 1
ATOM 3262 N N . LEU A 1 400 ? 27.767 19.881 17.991 1.00 66.38 400 LEU A N 1
ATOM 3263 C CA . LEU A 1 400 ? 27.227 19.190 19.162 1.00 66.38 400 LEU A CA 1
ATOM 3264 C C . LEU A 1 400 ? 26.897 20.166 20.298 1.00 66.38 400 LEU A C 1
ATOM 3266 O O . LEU A 1 400 ? 27.664 20.344 21.243 1.00 66.38 400 LEU A O 1
ATOM 3270 N N . TYR A 1 401 ? 25.712 20.771 20.242 1.00 70.56 401 TYR A N 1
ATOM 3271 C CA . TYR A 1 401 ? 25.157 21.510 21.379 1.00 70.56 401 TYR A CA 1
ATOM 3272 C C . TYR A 1 401 ? 24.697 20.564 22.502 1.00 70.56 401 TYR A C 1
ATOM 3274 O O . TYR A 1 401 ? 24.284 19.427 22.264 1.00 70.56 401 TYR A O 1
ATOM 3282 N N . ALA A 1 402 ? 24.682 21.052 23.748 1.00 73.00 402 ALA A N 1
ATOM 3283 C CA . ALA A 1 402 ? 24.191 20.283 24.899 1.00 73.00 402 ALA A CA 1
ATOM 3284 C C . ALA A 1 402 ? 22.730 19.809 24.728 1.00 73.00 402 ALA A C 1
ATOM 3286 O O . ALA A 1 402 ? 22.367 18.731 25.195 1.00 73.00 402 ALA A O 1
ATOM 3287 N N . SER A 1 403 ? 21.895 20.593 24.037 1.00 71.81 403 SER A N 1
ATOM 3288 C CA . SER A 1 403 ? 20.528 20.218 23.650 1.00 71.81 403 SER A CA 1
ATOM 3289 C C . SER A 1 403 ? 20.506 19.028 22.687 1.00 71.81 403 SER A C 1
ATOM 3291 O O . SER A 1 403 ? 19.744 18.088 22.905 1.00 71.81 403 SER A O 1
ATOM 3293 N N . THR A 1 404 ? 21.375 19.029 21.674 1.00 72.31 404 THR A N 1
ATOM 3294 C CA . THR A 1 404 ? 21.539 17.932 20.710 1.00 72.31 404 THR A CA 1
ATOM 3295 C C . THR A 1 404 ? 22.000 16.647 21.397 1.00 72.31 404 THR A C 1
ATOM 3297 O O . THR A 1 404 ? 21.452 15.581 21.135 1.00 72.31 404 THR A O 1
ATOM 3300 N N . LEU A 1 405 ? 22.951 16.729 22.334 1.00 78.69 405 LEU A N 1
ATOM 3301 C CA . LEU A 1 405 ? 23.420 15.560 23.091 1.00 78.69 405 LEU A CA 1
ATOM 3302 C C . LEU A 1 405 ? 22.315 14.946 23.961 1.00 78.69 405 LEU A C 1
ATOM 3304 O O . LEU A 1 405 ? 22.125 13.731 23.938 1.00 78.69 405 LEU A O 1
ATOM 3308 N N . ARG A 1 406 ? 21.532 15.775 24.665 1.00 78.38 406 ARG A N 1
ATOM 3309 C CA . ARG A 1 406 ? 20.354 15.309 25.424 1.00 78.38 406 ARG A CA 1
ATOM 3310 C C . ARG A 1 406 ? 19.301 14.676 24.514 1.00 78.38 406 ARG A C 1
ATOM 3312 O O . ARG A 1 406 ? 18.643 13.717 24.905 1.00 78.38 406 ARG A O 1
ATOM 3319 N N . PHE A 1 407 ? 19.137 15.198 23.300 1.00 77.62 407 PHE A N 1
ATOM 3320 C CA . PHE A 1 407 ? 18.234 14.622 22.309 1.00 77.62 407 PHE A CA 1
ATOM 3321 C C . PHE A 1 407 ? 18.723 13.254 21.805 1.00 77.62 407 PHE A C 1
ATOM 3323 O O . PHE A 1 407 ? 17.934 12.314 21.731 1.00 77.62 407 PHE A O 1
ATOM 3330 N N . LEU A 1 408 ? 20.022 13.094 21.542 1.00 80.62 408 LEU A N 1
ATOM 3331 C CA . LEU A 1 408 ? 20.613 11.795 21.196 1.00 80.62 408 LEU A CA 1
ATOM 3332 C C . LEU A 1 408 ? 20.491 10.785 22.347 1.00 80.62 408 LEU A C 1
ATOM 3334 O O . LEU A 1 408 ? 20.185 9.617 22.114 1.00 80.62 408 LEU A O 1
ATOM 3338 N N . GLU A 1 409 ? 20.662 11.229 23.594 1.00 81.75 409 GLU A N 1
ATOM 3339 C CA . GLU A 1 409 ? 20.406 10.407 24.781 1.00 81.75 409 GLU A CA 1
ATOM 3340 C C . GLU A 1 409 ? 18.931 9.981 24.866 1.00 81.75 409 GLU A C 1
ATOM 3342 O O . GLU A 1 409 ? 18.629 8.823 25.154 1.00 81.75 409 GLU A O 1
ATOM 3347 N N . LYS A 1 410 ? 17.999 10.880 24.532 1.00 81.12 410 LYS A N 1
ATOM 3348 C CA . LYS A 1 410 ? 16.569 10.564 24.447 1.00 81.12 410 LYS A CA 1
ATOM 3349 C C . LYS A 1 410 ? 16.273 9.522 23.365 1.00 81.12 410 LYS A C 1
ATOM 3351 O O . LYS A 1 410 ? 15.585 8.547 23.658 1.00 81.12 410 LYS A O 1
ATOM 3356 N N . ILE A 1 411 ? 16.837 9.669 22.161 1.00 81.00 411 ILE A N 1
ATOM 3357 C CA . ILE A 1 411 ? 16.744 8.659 21.089 1.00 81.00 411 ILE A CA 1
ATOM 3358 C C . ILE A 1 411 ? 17.263 7.313 21.583 1.00 81.00 411 ILE A C 1
ATOM 3360 O O . ILE A 1 411 ? 16.577 6.302 21.434 1.00 81.00 411 ILE A O 1
ATOM 3364 N N . ARG A 1 412 ? 18.443 7.304 22.211 1.00 82.06 412 ARG A N 1
ATOM 3365 C CA . ARG A 1 412 ? 19.056 6.103 22.781 1.00 82.06 412 ARG A CA 1
ATOM 3366 C C . ARG A 1 412 ? 18.117 5.422 23.779 1.00 82.06 412 ARG A C 1
ATOM 3368 O O . ARG A 1 412 ? 17.878 4.222 23.671 1.00 82.06 412 ARG A O 1
ATOM 3375 N N . ASN A 1 413 ? 17.556 6.181 24.715 1.00 81.44 413 ASN A N 1
ATOM 3376 C CA . ASN A 1 413 ? 16.631 5.660 25.722 1.00 81.44 413 ASN A CA 1
ATOM 3377 C C . ASN A 1 413 ? 15.344 5.109 25.093 1.00 81.44 413 ASN A C 1
ATOM 3379 O O . ASN A 1 413 ? 14.834 4.086 25.549 1.00 81.44 413 ASN A O 1
ATOM 3383 N N . CYS A 1 414 ? 14.841 5.738 24.027 1.00 78.44 414 CYS A N 1
ATOM 3384 C CA . CYS A 1 414 ? 13.736 5.191 23.249 1.00 78.44 414 CYS A CA 1
ATOM 3385 C C . CYS A 1 414 ? 14.120 3.857 22.591 1.00 78.44 414 CYS A C 1
ATOM 3387 O O . CYS A 1 414 ? 13.388 2.889 22.775 1.00 78.44 414 CYS A O 1
ATOM 3389 N N . MET A 1 415 ? 15.264 3.778 21.896 1.00 71.69 415 MET A N 1
ATOM 3390 C CA . MET A 1 415 ? 15.719 2.567 21.186 1.00 71.69 415 MET A CA 1
ATOM 3391 C C . MET A 1 415 ? 15.902 1.355 22.104 1.00 71.69 415 MET A C 1
ATOM 3393 O O . MET A 1 415 ? 15.567 0.238 21.725 1.00 71.69 415 MET A O 1
ATOM 3397 N N . PHE A 1 416 ? 16.426 1.565 23.314 1.00 73.50 416 PHE A N 1
ATOM 3398 C CA . PHE A 1 416 ? 16.656 0.483 24.279 1.00 73.50 416 PHE A CA 1
ATOM 3399 C C . PHE A 1 416 ? 15.434 0.157 25.150 1.00 73.50 416 PHE A C 1
ATOM 3401 O O . PHE A 1 416 ? 15.497 -0.744 25.991 1.00 73.50 416 PHE A O 1
ATOM 3408 N N . SER A 1 417 ? 14.317 0.863 24.969 1.00 72.25 417 SER A N 1
ATOM 3409 C CA . SER A 1 417 ? 13.086 0.573 25.697 1.00 72.25 417 SER A CA 1
ATOM 3410 C C . SER A 1 417 ? 12.418 -0.697 25.176 1.00 72.25 417 SER A C 1
ATOM 3412 O O . SER A 1 417 ? 12.388 -0.977 23.980 1.00 72.25 417 SER A O 1
ATOM 3414 N N . VAL A 1 418 ? 11.846 -1.482 26.086 1.00 65.44 418 VAL A N 1
ATOM 3415 C CA . VAL A 1 418 ? 11.160 -2.726 25.731 1.00 65.44 418 VAL A CA 1
ATOM 3416 C C . VAL A 1 418 ? 9.734 -2.411 25.294 1.00 65.44 418 VAL A C 1
ATOM 3418 O O . VAL A 1 418 ? 8.870 -2.113 26.123 1.00 65.44 418 VAL A O 1
ATOM 3421 N N . THR A 1 419 ? 9.452 -2.549 24.002 1.00 64.44 419 THR A N 1
ATOM 3422 C CA . THR A 1 419 ? 8.078 -2.488 23.500 1.00 64.44 419 THR A CA 1
ATOM 3423 C C . THR A 1 419 ? 7.340 -3.787 23.808 1.00 64.44 419 THR A C 1
ATOM 3425 O O . THR A 1 419 ? 7.865 -4.902 23.706 1.00 64.44 419 THR A O 1
ATOM 3428 N N . ARG A 1 420 ? 6.094 -3.659 24.274 1.00 69.38 420 ARG A N 1
ATOM 3429 C CA . ARG A 1 420 ? 5.263 -4.813 24.626 1.00 69.38 420 ARG A CA 1
ATOM 3430 C C . ARG A 1 420 ? 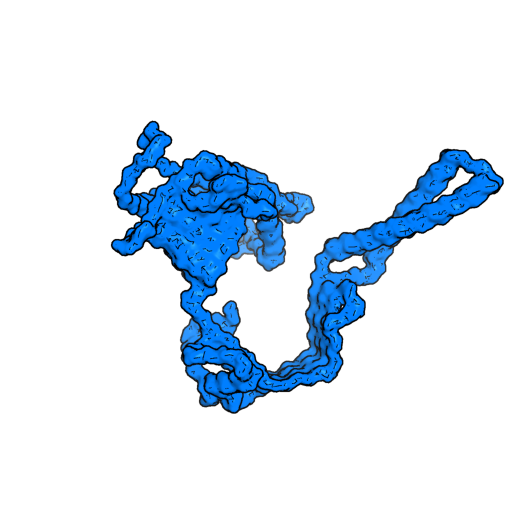4.455 -5.229 23.396 1.00 69.38 420 ARG A C 1
ATOM 3432 O O . ARG A 1 420 ? 3.671 -4.420 22.904 1.00 69.38 420 ARG A O 1
ATOM 3439 N N . PRO A 1 421 ? 4.610 -6.467 22.895 1.00 64.00 421 PRO A N 1
ATOM 3440 C CA . PRO A 1 421 ? 3.873 -6.914 21.723 1.00 64.00 421 PRO A CA 1
ATOM 3441 C C . PRO A 1 421 ? 2.373 -6.984 22.030 1.00 64.00 421 PRO A C 1
ATOM 3443 O O . PRO A 1 421 ? 1.956 -7.562 23.035 1.00 64.00 421 PRO A O 1
ATOM 3446 N N . VAL A 1 422 ? 1.565 -6.418 21.137 1.00 71.06 422 VAL A N 1
ATOM 3447 C CA . VAL A 1 422 ? 0.101 -6.439 21.221 1.00 71.06 422 VAL A CA 1
ATOM 3448 C C . VAL A 1 422 ? -0.410 -7.826 20.821 1.00 71.06 422 VAL A C 1
ATOM 3450 O O . VAL A 1 422 ? 0.127 -8.439 19.900 1.00 71.06 422 VAL A O 1
ATOM 3453 N N . ARG A 1 423 ? -1.428 -8.334 21.532 1.00 70.25 423 ARG A N 1
ATOM 3454 C CA . ARG A 1 423 ? -2.153 -9.584 21.211 1.00 70.25 423 ARG A CA 1
ATOM 3455 C C . ARG A 1 423 ? -1.272 -10.836 21.021 1.00 70.25 423 ARG A C 1
ATOM 3457 O O . ARG A 1 423 ? -1.584 -11.713 20.225 1.00 70.25 423 ARG A O 1
ATOM 3464 N N . ARG A 1 424 ? -0.178 -10.965 21.783 1.00 69.81 424 ARG A N 1
ATOM 3465 C CA . ARG A 1 424 ? 0.693 -12.157 21.764 1.00 69.81 424 ARG A CA 1
ATOM 3466 C C . ARG A 1 424 ? 0.509 -13.024 23.011 1.00 69.81 424 ARG A C 1
ATOM 3468 O O . ARG A 1 424 ? 0.265 -12.505 24.097 1.00 69.81 424 ARG A O 1
ATOM 3475 N N . GLY A 1 425 ? 0.694 -14.338 22.874 1.00 73.69 425 GLY A N 1
ATOM 3476 C CA . GLY A 1 425 ? 0.671 -15.297 23.983 1.00 73.69 425 GLY A CA 1
ATOM 3477 C C . GLY A 1 425 ? -0.492 -16.285 23.920 1.00 73.69 425 GLY A C 1
ATOM 3478 O O . GLY A 1 425 ? -1.281 -16.277 22.977 1.00 73.69 425 GLY A O 1
ATOM 3479 N N . LYS A 1 426 ? -0.587 -17.143 24.947 1.00 77.50 426 LYS A N 1
ATOM 3480 C CA . LYS A 1 426 ? -1.561 -18.249 25.016 1.00 77.50 426 LYS A CA 1
ATOM 3481 C C . LYS A 1 426 ? -3.012 -17.780 24.866 1.00 77.50 426 LYS A C 1
ATOM 3483 O O . LYS A 1 426 ? -3.788 -18.455 24.212 1.00 77.50 426 LYS A O 1
ATOM 3488 N N . LEU A 1 427 ? -3.350 -16.607 25.410 1.00 79.81 427 LEU A N 1
ATOM 3489 C CA . LEU A 1 427 ? -4.699 -16.035 25.324 1.00 79.81 427 LEU A CA 1
ATOM 3490 C C . LEU A 1 427 ? -5.145 -15.754 23.877 1.00 79.81 427 LEU A C 1
ATOM 3492 O O . LEU A 1 427 ? -6.331 -15.810 23.582 1.00 79.81 427 LEU A O 1
ATOM 3496 N N . PHE A 1 428 ? -4.200 -15.459 22.982 1.00 75.19 428 PHE A N 1
ATOM 3497 C CA . PHE A 1 428 ? -4.470 -15.080 21.592 1.00 75.19 428 PHE A CA 1
ATOM 3498 C C . PHE A 1 428 ? -4.103 -16.187 20.594 1.00 75.19 428 PHE A C 1
ATOM 3500 O O . PHE A 1 428 ? -4.031 -15.920 19.399 1.00 75.19 428 PHE A O 1
ATOM 3507 N N . ASN A 1 429 ? -3.800 -17.406 21.069 1.00 70.81 429 ASN A N 1
ATOM 3508 C CA . ASN A 1 429 ? -3.271 -18.516 20.259 1.00 70.81 429 ASN A CA 1
ATOM 3509 C C . ASN A 1 429 ? -2.027 -18.155 19.415 1.00 70.81 429 ASN A C 1
ATOM 3511 O O . ASN A 1 429 ? -1.670 -18.859 18.476 1.00 70.81 429 ASN A O 1
ATOM 3515 N N . ALA A 1 430 ? -1.325 -17.076 19.775 1.00 70.56 430 ALA A N 1
ATOM 3516 C CA . ALA A 1 430 ? -0.135 -16.580 19.093 1.00 70.56 430 ALA A CA 1
ATOM 3517 C C . ALA A 1 430 ? 1.119 -16.955 19.899 1.00 70.56 430 ALA A C 1
ATOM 3519 O O . ALA A 1 430 ? 1.755 -16.107 20.540 1.00 70.56 430 ALA A O 1
ATOM 3520 N N . THR A 1 431 ? 1.448 -18.251 19.907 1.00 68.75 431 THR A N 1
ATOM 3521 C CA . THR A 1 431 ? 2.588 -18.836 20.644 1.00 68.75 431 THR A CA 1
ATOM 3522 C C . THR A 1 431 ? 3.832 -19.048 19.786 1.00 68.75 431 THR A C 1
ATOM 3524 O O . THR A 1 431 ? 4.787 -19.661 20.255 1.00 68.75 431 THR A O 1
ATOM 3527 N N . ASN A 1 432 ? 3.848 -18.521 18.557 1.00 68.44 432 ASN A N 1
ATOM 3528 C CA . ASN A 1 432 ? 4.971 -18.679 17.635 1.00 68.44 432 ASN A CA 1
ATOM 3529 C C . ASN A 1 432 ? 6.305 -18.282 18.295 1.00 68.44 432 ASN A C 1
ATOM 3531 O O . ASN A 1 432 ? 6.353 -17.259 19.008 1.00 68.44 432 ASN A O 1
ATOM 3535 N N . PRO A 1 433 ? 7.385 -19.049 18.043 1.00 67.62 433 PRO A N 1
ATOM 3536 C CA . PRO A 1 433 ? 8.700 -18.776 18.603 1.00 67.62 433 PRO A CA 1
ATOM 3537 C C . PRO A 1 433 ? 9.155 -17.353 18.266 1.00 67.62 433 PRO A C 1
ATOM 3539 O O . PRO A 1 433 ? 8.787 -16.756 17.247 1.00 67.62 433 PRO A O 1
ATOM 3542 N N . ARG A 1 434 ? 9.920 -16.743 19.175 1.00 66.00 434 ARG A N 1
ATOM 3543 C CA . ARG A 1 434 ? 10.480 -15.410 18.931 1.00 66.00 434 ARG A CA 1
ATOM 3544 C C . ARG A 1 434 ? 11.559 -15.527 17.858 1.00 66.00 434 ARG A C 1
ATOM 3546 O O . ARG A 1 434 ? 12.480 -16.317 18.005 1.00 66.00 434 ARG A O 1
ATOM 3553 N N . LYS A 1 435 ? 11.443 -14.718 16.803 1.00 69.06 435 LYS A N 1
ATOM 3554 C CA . LYS A 1 435 ? 12.528 -14.524 15.837 1.00 69.06 435 LYS A CA 1
ATOM 3555 C C . LYS A 1 435 ? 13.719 -13.883 16.551 1.00 69.06 435 LYS A C 1
ATOM 3557 O O . LYS A 1 435 ? 13.518 -13.083 17.471 1.00 69.06 435 LYS A O 1
ATOM 3562 N N . LEU A 1 436 ? 14.932 -14.220 16.117 1.00 68.25 436 LEU A N 1
ATOM 3563 C CA . LEU A 1 436 ? 16.134 -13.540 16.589 1.00 68.25 436 LEU A CA 1
ATOM 3564 C C . LEU A 1 436 ? 16.022 -12.039 16.275 1.00 68.25 436 LEU A C 1
ATOM 3566 O O . LEU A 1 436 ? 15.612 -11.658 15.178 1.00 68.25 436 LEU A O 1
ATOM 3570 N N . GLN A 1 437 ? 16.358 -11.189 17.246 1.00 65.56 437 GLN A N 1
ATOM 3571 C CA . GLN A 1 437 ? 16.431 -9.744 17.022 1.00 65.56 437 GLN A CA 1
ATOM 3572 C C . GLN A 1 437 ? 17.583 -9.431 16.064 1.00 65.56 437 GLN A C 1
ATOM 3574 O O . GLN A 1 437 ? 18.637 -10.056 16.162 1.00 65.56 437 GLN A O 1
ATOM 3579 N N . LEU A 1 438 ? 17.390 -8.442 15.184 1.00 66.19 438 LEU A N 1
ATOM 3580 C CA . LEU A 1 438 ? 18.396 -8.004 14.208 1.00 66.19 438 LEU A CA 1
ATOM 3581 C C . LEU A 1 438 ? 19.755 -7.728 14.857 1.00 66.19 438 LEU A C 1
ATOM 3583 O O . LEU A 1 438 ? 20.764 -8.247 14.397 1.00 66.19 438 LEU A O 1
ATOM 3587 N N . THR A 1 439 ? 19.760 -6.983 15.963 1.00 66.44 439 THR A N 1
ATOM 3588 C CA . THR A 1 439 ? 20.977 -6.574 16.682 1.00 66.44 439 THR A CA 1
ATOM 3589 C C . THR A 1 439 ? 21.781 -7.757 17.218 1.00 66.44 439 THR A C 1
ATOM 3591 O O . THR A 1 439 ? 23.003 -7.747 17.186 1.00 66.44 439 THR A O 1
ATOM 3594 N N . ARG A 1 440 ? 21.109 -8.841 17.623 1.00 68.31 440 ARG A N 1
ATOM 3595 C CA . ARG A 1 440 ? 21.757 -10.052 18.157 1.00 68.31 440 ARG A CA 1
ATOM 3596 C C . ARG A 1 440 ? 22.364 -10.952 17.080 1.00 68.31 440 ARG A C 1
ATOM 3598 O O . ARG A 1 440 ? 23.008 -11.939 17.420 1.00 68.31 440 ARG A O 1
ATOM 3605 N N . HIS A 1 441 ? 22.107 -10.661 15.807 1.00 75.00 441 HIS A N 1
ATOM 3606 C CA . HIS A 1 441 ? 22.592 -11.458 14.687 1.00 75.00 441 HIS A CA 1
ATOM 3607 C C . HIS A 1 441 ? 23.988 -11.023 14.210 1.00 75.00 441 HIS A C 1
ATOM 3609 O O . HIS A 1 441 ? 24.694 -11.804 13.571 1.00 75.00 441 HIS A O 1
ATOM 3615 N N . TYR A 1 442 ? 24.409 -9.801 14.539 1.00 75.94 442 TYR A N 1
ATOM 3616 C CA . TYR A 1 442 ? 25.706 -9.262 14.140 1.00 75.94 442 TYR A CA 1
ATOM 3617 C C . TYR A 1 442 ? 26.826 -9.742 15.081 1.00 75.94 442 TYR A C 1
ATOM 3619 O O . TYR A 1 442 ? 26.633 -9.783 16.296 1.00 75.94 442 TYR A O 1
ATOM 3627 N N . LYS A 1 443 ? 27.993 -10.133 14.539 1.00 64.56 443 LYS A N 1
ATOM 3628 C CA . LYS A 1 443 ? 29.150 -10.626 15.334 1.00 64.56 443 LYS A CA 1
ATOM 3629 C C . LYS A 1 443 ? 30.348 -9.690 15.322 1.00 64.56 443 LYS A C 1
ATOM 3631 O O . LYS A 1 443 ? 30.934 -9.449 16.374 1.00 64.56 443 LYS A O 1
ATOM 3636 N N . TYR A 1 444 ? 30.713 -9.185 14.145 1.00 56.34 444 TYR A N 1
ATOM 3637 C CA . TYR A 1 444 ? 31.810 -8.242 13.960 1.00 56.34 444 TYR A CA 1
ATOM 3638 C C . TYR A 1 444 ? 31.340 -7.079 13.088 1.00 56.34 444 TYR A C 1
ATOM 3640 O O . TYR A 1 444 ? 30.851 -7.275 11.976 1.00 56.34 444 TYR A O 1
ATOM 3648 N N . GLU A 1 445 ? 31.502 -5.863 13.598 1.00 51.91 445 GLU A N 1
ATOM 3649 C CA . GLU A 1 445 ? 31.356 -4.635 12.820 1.00 51.91 445 GLU A CA 1
ATOM 3650 C C . GLU A 1 445 ? 32.767 -4.189 12.414 1.00 51.91 445 GLU A C 1
ATOM 3652 O O . GLU A 1 445 ? 33.532 -3.676 13.237 1.00 51.91 445 GLU A O 1
ATOM 3657 N N . LEU A 1 446 ? 33.156 -4.449 11.163 1.00 37.56 446 LEU A N 1
ATOM 3658 C CA . LEU A 1 446 ? 34.400 -3.926 10.601 1.00 37.56 446 LEU A CA 1
ATOM 3659 C C . LEU A 1 446 ? 34.099 -2.533 10.043 1.00 37.56 446 LEU A C 1
ATOM 3661 O O . LEU A 1 446 ? 33.554 -2.375 8.955 1.00 37.56 446 LEU A O 1
ATOM 3665 N N . TYR A 1 447 ? 34.437 -1.505 10.819 1.00 45.00 447 TYR A N 1
ATOM 3666 C CA . TYR A 1 447 ? 34.344 -0.118 10.373 1.00 45.00 447 TYR A CA 1
ATOM 3667 C C . TYR A 1 447 ? 35.573 0.235 9.531 1.00 45.00 447 TYR A C 1
ATOM 3669 O O . TYR A 1 447 ? 36.662 0.434 10.073 1.00 45.00 447 TYR A O 1
ATOM 3677 N N . THR A 1 448 ? 35.407 0.362 8.213 1.00 35.72 448 THR A N 1
ATOM 3678 C CA . THR A 1 448 ? 36.417 0.976 7.339 1.00 35.72 448 THR A CA 1
ATOM 3679 C C . THR A 1 448 ? 35.993 2.398 6.969 1.00 35.72 448 THR A C 1
ATOM 3681 O O . THR A 1 448 ? 35.536 2.699 5.864 1.00 35.72 448 THR A O 1
ATOM 3684 N N . SER A 1 449 ? 36.155 3.326 7.916 1.00 38.12 449 SER A N 1
ATOM 3685 C CA . SER A 1 449 ? 35.966 4.753 7.649 1.00 38.12 449 SER A CA 1
ATOM 3686 C C . SER A 1 449 ? 37.225 5.348 7.008 1.00 38.12 449 SER A C 1
ATOM 3688 O O . SER A 1 449 ? 38.130 5.793 7.709 1.00 38.12 449 SER A O 1
ATOM 3690 N N . ASN A 1 450 ? 37.277 5.417 5.677 1.00 36.56 450 ASN A N 1
ATOM 3691 C CA . ASN A 1 450 ? 38.205 6.319 4.983 1.00 36.56 450 ASN A CA 1
ATOM 3692 C C . ASN A 1 450 ? 37.553 7.700 4.853 1.00 36.56 450 ASN A C 1
ATOM 3694 O O . ASN A 1 450 ? 37.226 8.155 3.758 1.00 36.56 450 ASN A O 1
ATOM 3698 N N . LEU A 1 451 ? 37.341 8.353 5.995 1.00 39.31 451 LEU A N 1
ATOM 3699 C CA . LEU A 1 451 ? 36.947 9.755 6.047 1.00 39.31 451 LEU A CA 1
ATOM 3700 C C . LEU A 1 451 ? 38.198 10.604 5.798 1.00 39.31 451 LEU A C 1
ATOM 3702 O O . LEU A 1 451 ? 38.913 10.974 6.727 1.00 39.31 451 LEU A O 1
ATOM 3706 N N . LEU A 1 452 ? 38.497 10.879 4.528 1.00 35.62 452 LEU A N 1
ATOM 3707 C CA . LEU A 1 452 ? 39.478 11.896 4.147 1.00 35.62 452 LEU A CA 1
ATOM 3708 C C . LEU A 1 452 ? 38.867 13.277 4.418 1.00 35.62 452 LEU A C 1
ATOM 3710 O O . LEU A 1 452 ? 38.382 13.946 3.511 1.00 35.62 452 LEU A O 1
ATOM 3714 N N . PHE A 1 453 ? 38.871 13.705 5.681 1.00 37.56 453 PHE A N 1
ATOM 3715 C CA . PHE A 1 453 ? 38.701 15.118 5.996 1.00 37.56 453 PHE A CA 1
ATOM 3716 C C . PHE A 1 453 ? 39.972 15.832 5.534 1.00 37.56 453 PHE A C 1
ATOM 3718 O O . PHE A 1 453 ? 41.039 15.657 6.126 1.00 37.56 453 PHE A O 1
ATOM 3725 N N . SER A 1 454 ? 39.891 16.607 4.451 1.00 30.30 454 SER A N 1
ATOM 3726 C CA . SER A 1 454 ? 40.948 17.564 4.129 1.00 30.30 454 SER A CA 1
ATOM 3727 C C . SER A 1 454 ? 41.087 18.511 5.322 1.00 30.30 454 SER A C 1
ATOM 3729 O O . SER A 1 454 ? 40.131 19.188 5.693 1.00 30.30 454 SER A O 1
ATOM 3731 N N . ALA A 1 455 ? 42.254 18.472 5.959 1.00 29.67 455 ALA A N 1
ATOM 3732 C CA . ALA A 1 455 ? 42.550 19.096 7.238 1.00 29.67 455 ALA A CA 1
ATOM 3733 C C . ALA A 1 455 ? 42.073 20.556 7.346 1.00 29.67 455 ALA A C 1
ATOM 3735 O O . ALA A 1 455 ? 42.505 21.405 6.571 1.00 29.67 455 ALA A O 1
ATOM 3736 N N . GLN A 1 456 ? 41.283 20.861 8.378 1.00 30.30 456 GLN A N 1
ATOM 3737 C CA . GLN A 1 456 ? 41.242 22.188 8.997 1.00 30.30 456 GLN A CA 1
ATOM 3738 C C . GLN A 1 456 ? 41.111 22.070 10.527 1.00 30.30 456 GLN A C 1
ATOM 3740 O O . GLN A 1 456 ? 40.597 21.066 11.025 1.00 30.30 456 GLN A O 1
ATOM 3745 N N . PRO A 1 457 ? 41.675 23.033 11.282 1.00 31.56 457 PRO A N 1
ATOM 3746 C CA . PRO A 1 457 ? 42.012 22.860 12.688 1.00 31.56 457 PRO A CA 1
ATOM 3747 C C . PRO A 1 457 ? 40.769 22.897 13.579 1.00 31.56 457 PRO A C 1
ATOM 3749 O O . PRO A 1 457 ? 39.904 23.760 13.442 1.00 31.56 457 PRO A O 1
ATOM 3752 N N . ILE A 1 458 ? 40.721 21.963 14.529 1.00 32.44 458 ILE A N 1
ATOM 3753 C CA . ILE A 1 458 ? 39.720 21.894 15.595 1.00 32.44 458 ILE A CA 1
ATOM 3754 C C . ILE A 1 458 ? 39.893 23.128 16.482 1.00 32.44 458 ILE A C 1
ATOM 3756 O O . ILE A 1 458 ? 40.678 23.130 17.429 1.00 32.44 458 ILE A O 1
ATOM 3760 N N . ASN A 1 459 ? 39.155 24.191 16.178 1.00 27.38 459 ASN A N 1
ATOM 3761 C CA . ASN A 1 459 ? 39.000 25.310 17.085 1.00 27.38 459 ASN A CA 1
ATOM 3762 C C . ASN A 1 459 ? 37.819 25.021 18.022 1.00 27.38 459 ASN A C 1
ATOM 3764 O O . ASN A 1 459 ? 36.679 25.389 17.759 1.00 27.38 459 ASN A O 1
ATOM 3768 N N . ASN A 1 460 ? 38.197 24.490 19.188 1.00 26.62 460 ASN A N 1
ATOM 3769 C CA . ASN A 1 460 ? 37.967 25.104 20.501 1.00 26.62 460 ASN A CA 1
ATOM 3770 C C . ASN A 1 460 ? 37.081 24.343 21.533 1.00 26.62 460 ASN A C 1
ATOM 3772 O O . ASN A 1 460 ? 35.919 24.033 21.300 1.00 26.62 460 ASN A O 1
ATOM 3776 N N . TRP A 1 461 ? 37.689 24.162 22.723 1.00 28.48 461 TRP A N 1
ATOM 3777 C CA . TRP A 1 461 ? 37.155 23.859 24.071 1.00 28.48 461 TRP A CA 1
ATOM 3778 C C . TRP A 1 461 ? 36.648 22.454 24.433 1.00 28.48 461 TRP A C 1
ATOM 3780 O O . TRP A 1 461 ? 35.581 22.329 25.008 1.00 28.48 461 TRP A O 1
ATOM 3790 N N . PHE A 1 462 ? 37.459 21.412 24.257 1.00 23.91 462 PHE A N 1
ATOM 3791 C CA . PHE A 1 462 ? 37.696 20.410 25.314 1.00 23.91 462 PHE A CA 1
ATOM 3792 C C . PHE A 1 462 ? 39.053 19.768 25.019 1.00 23.91 462 PHE A C 1
ATOM 3794 O O . PHE A 1 462 ? 39.204 18.967 24.100 1.00 23.91 462 PHE A O 1
ATOM 3801 N N . GLY A 1 463 ? 40.080 20.193 25.754 1.00 24.44 463 GLY A N 1
ATOM 3802 C CA . GLY A 1 463 ? 41.401 19.589 25.670 1.00 24.44 463 GLY A CA 1
ATOM 3803 C C . GLY A 1 463 ? 41.340 18.173 26.217 1.00 24.44 463 GLY A C 1
ATOM 3804 O O . GLY A 1 463 ? 41.257 18.012 27.421 1.00 24.44 463 GLY A O 1
ATOM 3805 N N . PHE A 1 464 ? 41.320 17.185 25.328 1.00 24.06 464 PHE A N 1
ATOM 3806 C CA . PHE A 1 464 ? 42.012 15.898 25.416 1.00 24.06 464 PHE A CA 1
ATOM 3807 C C . PHE A 1 464 ? 41.806 15.205 24.067 1.00 24.06 464 PHE A C 1
ATOM 3809 O O . PHE A 1 464 ? 40.678 14.961 23.642 1.00 24.06 464 PHE A O 1
ATOM 3816 N N . ALA A 1 465 ? 42.908 14.931 23.371 1.00 25.27 465 ALA A N 1
ATOM 3817 C CA . ALA A 1 465 ? 42.918 14.173 22.134 1.00 25.27 465 ALA A CA 1
ATOM 3818 C C . ALA A 1 465 ? 42.379 12.760 22.397 1.00 25.27 465 ALA A C 1
ATOM 3820 O O . ALA A 1 465 ? 43.093 11.903 22.905 1.00 25.27 465 ALA A O 1
ATOM 3821 N N . ASN A 1 466 ? 41.119 12.530 22.044 1.00 22.02 466 ASN A N 1
ATOM 3822 C CA . ASN A 1 466 ? 40.561 11.208 21.827 1.00 22.02 466 ASN A CA 1
ATOM 3823 C C . ASN A 1 466 ? 39.847 11.250 20.482 1.00 22.02 466 ASN A C 1
ATOM 3825 O O . ASN A 1 466 ? 38.912 12.023 20.280 1.00 22.02 466 ASN A O 1
ATOM 3829 N N . ILE A 1 467 ? 40.313 10.416 19.556 1.00 23.39 467 ILE A N 1
ATOM 3830 C CA . ILE A 1 467 ? 39.561 10.034 18.366 1.00 23.39 467 ILE A CA 1
ATOM 3831 C C . ILE A 1 467 ? 38.231 9.480 18.885 1.00 23.39 467 ILE A C 1
ATOM 3833 O O . ILE A 1 467 ? 38.190 8.384 19.446 1.00 23.39 467 ILE A O 1
ATOM 3837 N N . PHE A 1 468 ? 37.149 10.251 18.764 1.00 21.97 468 PHE A N 1
ATOM 3838 C CA . PHE A 1 468 ? 35.806 9.759 19.045 1.00 21.97 468 PHE A CA 1
ATOM 3839 C C . PHE A 1 468 ? 35.431 8.776 17.934 1.00 21.97 468 PHE A C 1
ATOM 3841 O O . PHE A 1 468 ? 34.777 9.119 16.954 1.00 21.97 468 PHE A O 1
ATOM 3848 N N . ALA A 1 469 ? 35.854 7.525 18.094 1.00 21.17 469 ALA A N 1
ATOM 3849 C CA . ALA A 1 469 ? 35.141 6.408 17.512 1.00 21.17 469 ALA A CA 1
ATOM 3850 C C . ALA A 1 469 ? 33.770 6.372 18.198 1.00 21.17 469 ALA A C 1
ATOM 3852 O O . ALA A 1 469 ? 33.641 5.895 19.328 1.00 21.17 469 ALA A O 1
ATOM 3853 N N . LEU A 1 470 ? 32.747 6.925 17.544 1.00 22.81 470 LEU A N 1
ATOM 3854 C CA . LEU A 1 470 ? 31.355 6.663 17.897 1.00 22.81 470 LEU A CA 1
ATOM 3855 C C . LEU A 1 470 ? 31.090 5.174 17.636 1.00 22.81 470 LEU A C 1
ATOM 3857 O O . LEU A 1 470 ? 30.608 4.784 16.579 1.00 22.81 470 LEU A O 1
ATOM 3861 N N . LYS A 1 471 ? 31.450 4.327 18.606 1.00 20.34 471 LYS A N 1
ATOM 3862 C CA . LYS A 1 471 ? 30.934 2.963 18.714 1.00 20.34 471 LYS A CA 1
ATOM 3863 C C . LYS A 1 471 ? 29.451 3.080 19.045 1.00 20.34 471 LYS A C 1
ATOM 3865 O O . LYS A 1 471 ? 29.073 3.161 20.213 1.00 20.34 471 LYS A O 1
ATOM 3870 N N . PHE A 1 472 ? 28.610 3.100 18.019 1.00 23.45 472 PHE A N 1
ATOM 3871 C CA . PHE A 1 472 ? 27.225 2.692 18.190 1.00 23.45 472 PHE A CA 1
ATOM 3872 C C . PHE A 1 472 ? 27.240 1.175 18.344 1.00 23.45 472 PHE A C 1
ATOM 3874 O O . PHE A 1 472 ? 27.299 0.442 17.371 1.00 23.45 472 PHE A O 1
ATOM 3881 N N . GLN A 1 473 ? 27.286 0.710 19.589 1.00 20.03 473 GLN A N 1
ATOM 3882 C CA . GLN A 1 473 ? 27.032 -0.690 19.895 1.00 20.03 473 GLN A CA 1
ATOM 3883 C C . GLN A 1 473 ? 25.508 -0.872 19.805 1.00 20.03 473 GLN A C 1
ATOM 3885 O O . GLN A 1 473 ? 24.791 -0.398 20.692 1.00 20.03 473 GLN A O 1
ATOM 3890 N N . PHE A 1 474 ? 25.029 -1.418 18.684 1.00 28.73 474 PHE A N 1
ATOM 3891 C CA . PHE A 1 474 ? 23.607 -1.683 18.434 1.00 28.73 474 PHE A CA 1
ATOM 3892 C C . PHE A 1 474 ? 23.078 -2.882 19.227 1.00 28.73 474 PHE A C 1
ATOM 3894 O O . PHE A 1 474 ? 23.833 -3.863 19.423 1.00 28.73 474 PHE A O 1
#

Organism: NCBI:txid1093978

Foldseek 3Di:
DDPVVVVCVVVVPDDDAFALPPDWDDKDKDWDQKDKDFDFDDPVVLLVVLLVVLVVVLVVVLVVLVVVLVVVVVVVVVVDPDDPVNSVVVVVVSVVVSVVVSVVVSVVSVVPDDRPGTQKMKMFGGKIKIWDTDSCQTGDVSQVVVVCVVPVPDDDDPDDFAWPDKGKTKMKIWTAWIFMDGDVDPDTPDTDGTDIDIDMDIDTHTDDDPAPEAEAEAEDELLCVQVVLVVVVVVCVVVPPAQFPADDAAPLLVCLLPDADKDKHWYQKYWYWYALDNDPPDPQWIWIWMFGRWIWIDHSFKIWIWGWIWIFTGHPDPCGGPTFKTAGGKTKMKGKDFAFQADQNPSVQQDGDHPVRPDPPDPDDDHSCRRNGGQAMEIEIEIDGDDDPPDPRAIDHGPDDPVNVVSVVSRVCRVPDDDDHPQDDPVNVRPDDDHDDPLVRHDYYDYPYPPPRPDDDPDDDDDDDDPPPPPPSD

Secondary structure (DSSP, 8-state):
--HHHHHHHHTT-PPPP--TTSPPPPPEEEEEEEEEEEEEPPHHHHHHHHHHHHHHHHHHHHHHHHHHHHHHHHHHHHHS---HHHHHHHHHHHHHHHHHHHHHHHHHHHHSS----EEEEEEEEEEEEEEE--GGG-SHHHHHHHHHHH-SSSPPPSSPPPEEEEEEEEEEEEEEEEEEEETT-SS-SEEEEEEEEEEEEEEEEEPPPS-SEEEEEEEEEGGGHHHHHHHHHHHHHHSPPP---SPPPPHHHHHHHH--SEEEEEEEEEEEEEE-SS-TT--SSEEEEEEEEEEEEEETTEEEEEEEEEEEEE-SSTTTTEEEEEEEEEEEEEEEEEEESS-TT--TT-----GGGS-TT-SSPP-TTTTTSEEEEEEEEEEEE---TT---PPPPP---HHHHHHHHHHHHHHTS-PPPTT-BGGGTB-PPPPPPGGGGEEEEEEE-----------SS-------------